Protein 4DMV (pdb70)

Solvent-accessible surface area: 25744 Å² total; per-residue (Å²): 153,13,48,40,70,101,70,0,56,147,89,1,153,30,179,163,112,108,22,115,33,2,110,67,0,4,64,6,0,29,82,21,54,139,60,130,37,137,84,7,62,70,58,0,79,24,0,20,104,0,6,72,14,0,37,85,0,41,96,127,60,150,139,23,53,9,21,189,10,0,38,64,2,62,125,56,0,72,140,24,0,61,116,9,9,92,63,84,79,48,59,2,60,67,22,0,0,1,12,70,13,1,7,57,1,39,97,75,4,28,34,2,2,111,2,1,27,66,8,0,90,86,12,75,16,31,0,0,8,1,31,45,0,3,0,4,56,20,10,55,127,2,6,30,118,30,0,11,61,44,0,8,106,100,2,90,149,73,36,130,81,123,151,41,90,23,48,82,0,0,115,59,5,1,48,57,0,9,61,55,12,38,148,4,19,73,71,34,118,70,31,50,132,85,131,104,117,20,46,6,3,65,5,0,28,44,12,0,58,79,88,25,146,83,79,101,101,98,8,52,63,78,54,56,78,1,52,178,35,0,83,79,43,86,21,38,15,3,72,89,55,74,2,28,126,68,116,77,6,47,78,6,0,26,25,1,1,18,35,18,7,21,32,66,1,0,13,9,3,0,16,4,8,0,0,64,55,58,0,0,0,3,0,35,27,15,0,0,1,3,25,62,91,86,14,12,158,100,11,91,97,37,120,108,23,44,129,71,116,16,70,30,1,39,2,4,0,0,4,92,44,51,142,49,5,99,150,27,36,29,110,18,0,62,159,17,84,113,151,28,39,71,54,0,83,130,27,0,87,76,57,104,106,33,51,64,0,0,23,76,7,95,82,10,76,1,0,63,2,7,0,33,0,1,24,38,172,63,66,11,32,10,8,0,0,1,0,27,95,24,1,22,0,0,41,12,0,7,73,0,1,27,44,5,2,121,46,0,29,115,10,1,65,76,0,46,139,51,96,48,76,17,74,64,0,26,130,66,2,45,64,47,0,90,136,33,52,75,114,109,20,55,99,3,0,79,83,0,13,29,7,5,30,25,46,4,14,10,96,4,100,0,25,67,7,1,0,1,29,21,0,0,22,3,0,0,43,1,0,15,30,0,59,112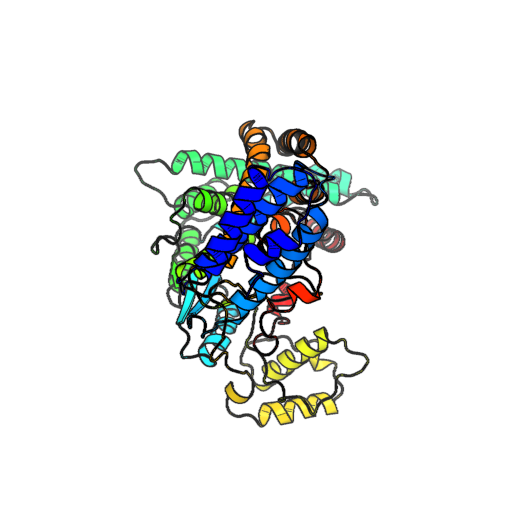,51,21,28,78,96,98,26,142,85,74,52,20,86,107,1,47,4,49,122,95,24,18,15,42,42,0,45,45,13,78,99,82,96,95,71,26,58,91,74,27,0,143,166,54,23,83,91,55,56,145,85,75,163

Organism: Clostridioides difficile (NCBI:txid1496)

Structure (mmCIF, N/CA/C/O backbone):
data_4DMV
#
_entry.id   4DMV
#
_cell.length_a   66.080
_cell.length_b   153.030
_cell.length_c   66.260
_cell.angle_alpha   90.00
_cell.angle_beta   90.00
_cell.angle_gamma   90.00
#
_symmetry.space_group_name_H-M   'P 21 21 2'
#
loop_
_entity.id
_entity.type
_entity.pdbx_description
1 polymer 'Toxin A'
2 water water
#
loop_
_atom_site.group_PDB
_atom_site.id
_atom_site.type_symbol
_atom_site.label_atom_id
_atom_site.label_alt_id
_atom_site.label_comp_id
_atom_site.label_asym_id
_atom_site.label_entity_id
_atom_site.label_seq_id
_atom_site.pdbx_PDB_ins_code
_atom_site.Cartn_x
_atom_site.Cartn_y
_atom_site.Cartn_z
_atom_site.occupancy
_atom_site.B_iso_or_equiv
_atom_site.auth_seq_id
_atom_site.auth_comp_id
_atom_site.auth_asym_id
_atom_site.auth_atom_id
_atom_site.pdbx_PDB_model_num
ATOM 1 N N . SER A 1 17 ? -25.607 64.880 -33.670 1.00 42.55 2 SER A N 1
ATOM 2 C CA . SER A 1 17 ? -24.455 65.658 -33.235 1.00 34.40 2 SER A CA 1
ATOM 3 C C . SER A 1 17 ? -24.727 66.228 -31.844 1.00 31.46 2 SER A C 1
ATOM 4 O O . SER A 1 17 ? -25.810 66.766 -31.607 1.00 33.54 2 SER A O 1
ATOM 7 N N . LEU A 1 18 ? -23.762 66.091 -30.928 1.00 25.78 3 LEU A N 1
ATOM 8 C CA . LEU A 1 18 ? -23.889 66.653 -29.576 1.00 24.78 3 LEU A CA 1
ATOM 9 C C . LEU A 1 18 ? -24.248 68.124 -29.673 1.00 22.78 3 LEU A C 1
ATOM 10 O O . LEU A 1 18 ? -23.895 68.774 -30.651 1.00 21.32 3 LEU A O 1
ATOM 15 N N . ILE A 1 19 ? -24.930 68.650 -28.660 1.00 22.21 4 ILE A N 1
ATOM 16 C CA . ILE A 1 19 ? -25.277 70.073 -28.658 1.00 19.52 4 ILE A CA 1
ATOM 17 C C . ILE A 1 19 ? -24.041 70.945 -28.879 1.00 23.05 4 ILE A C 1
ATOM 18 O O . ILE A 1 19 ? -22.925 70.589 -28.482 1.00 20.56 4 ILE A O 1
ATOM 23 N N . SER A 1 20 ? -24.237 72.081 -29.543 1.00 20.20 5 SER A N 1
ATOM 24 C CA . SER A 1 20 ? -23.131 72.975 -29.838 1.00 24.81 5 SER A CA 1
ATOM 25 C C . SER A 1 20 ? -22.729 73.755 -28.598 1.00 17.45 5 SER A C 1
ATOM 26 O O . SER A 1 20 ? -23.486 73.821 -27.627 1.00 22.96 5 SER A O 1
ATOM 29 N N . LYS A 1 21 ? -21.529 74.321 -28.638 1.00 22.62 6 LYS A N 1
ATOM 30 C CA . LYS A 1 21 ? -21.057 75.232 -27.603 1.00 20.97 6 LYS A CA 1
ATOM 31 C C . LYS A 1 21 ? -22.076 76.345 -27.348 1.00 24.84 6 LYS A C 1
ATOM 32 O O . LYS A 1 21 ? -22.368 76.681 -26.200 1.00 22.54 6 LYS A O 1
ATOM 38 N N . GLU A 1 22 ? -22.625 76.899 -28.425 1.00 25.16 7 GLU A N 1
ATOM 39 C CA . GLU A 1 22 ? -23.558 78.019 -28.313 1.00 25.86 7 GLU A CA 1
ATOM 40 C C . GLU A 1 22 ? -24.863 77.595 -27.648 1.00 25.61 7 GLU A C 1
ATOM 41 O O . GLU A 1 22 ? -25.460 78.356 -26.886 1.00 29.71 7 GLU A O 1
ATOM 47 N N . GLU A 1 23 ? -25.304 76.370 -27.918 1.00 25.12 8 GLU A N 1
ATOM 48 C CA . GLU A 1 23 ? -26.535 75.880 -27.319 1.00 23.06 8 GLU A CA 1
ATOM 49 C C . GLU A 1 23 ? -26.350 75.574 -25.834 1.00 24.79 8 GLU A C 1
ATOM 50 O O . GLU A 1 23 ? -27.249 75.825 -25.029 1.00 23.97 8 GLU A O 1
ATOM 56 N N . LEU A 1 24 ? -25.190 75.028 -25.464 1.00 18.46 9 LEU A N 1
ATOM 57 C CA . LEU A 1 24 ? -24.921 74.773 -24.050 1.00 19.88 9 LEU A CA 1
ATOM 58 C C . LEU A 1 24 ? -24.859 76.097 -23.285 1.00 19.51 9 LEU A C 1
ATOM 59 O O . LEU A 1 24 ? -25.286 76.180 -22.130 1.00 21.34 9 LEU A O 1
ATOM 64 N N . ILE A 1 25 ? -24.344 77.131 -23.940 1.00 21.79 10 ILE A N 1
ATOM 65 C CA . ILE A 1 25 ? -24.278 78.454 -23.317 1.00 20.83 10 ILE A CA 1
ATOM 66 C C . ILE A 1 25 ? -25.681 78.944 -22.941 1.00 22.85 10 ILE A C 1
ATOM 67 O O . ILE A 1 25 ? -25.877 79.524 -21.864 1.00 22.49 10 ILE A O 1
ATOM 72 N N . LYS A 1 26 ? -26.657 78.675 -23.806 1.00 23.67 11 LYS A N 1
ATOM 73 C CA . LYS A 1 26 ? -28.051 79.027 -23.532 1.00 23.17 11 LYS A CA 1
ATOM 74 C C . LYS A 1 26 ? -28.621 78.272 -22.337 1.00 26.73 11 LYS A C 1
ATOM 75 O O . LYS A 1 26 ? -29.268 78.861 -21.471 1.00 27.32 11 LYS A O 1
ATOM 81 N N . LEU A 1 27 ? -28.374 76.964 -22.291 1.00 21.83 12 LEU A N 1
ATOM 82 C CA . LEU A 1 27 ? -29.023 76.099 -21.314 1.00 21.55 12 LEU A CA 1
ATOM 83 C C . LEU A 1 27 ? -28.378 76.118 -19.930 1.00 19.82 12 LEU A C 1
ATOM 84 O O . LEU A 1 27 ? -29.075 76.031 -18.922 1.00 19.73 12 LEU A O 1
ATOM 89 N N . ALA A 1 28 ? -27.051 76.218 -19.891 1.00 18.07 13 ALA A N 1
ATOM 90 C CA . ALA A 1 28 ? -26.298 76.158 -18.636 1.00 15.50 13 ALA A CA 1
ATOM 91 C C . ALA A 1 28 ? -26.188 77.547 -18.026 1.00 19.25 13 ALA A C 1
ATOM 92 O O . ALA A 1 28 ? -25.097 78.096 -17.884 1.00 19.17 13 ALA A O 1
ATOM 94 N N . TYR A 1 29 ? -27.332 78.102 -17.651 1.00 22.93 14 TYR A N 1
ATOM 95 C CA . TYR A 1 29 ? -27.365 79.482 -17.191 1.00 23.72 14 TYR A CA 1
ATOM 96 C C . TYR A 1 29 ? -26.961 79.622 -15.730 1.00 19.31 14 TYR A C 1
ATOM 97 O O . TYR A 1 29 ? -27.139 78.713 -14.917 1.00 20.31 14 TYR A O 1
ATOM 106 N N . SER A 1 30 ? -26.421 80.793 -15.412 1.00 23.20 15 SER A N 1
ATOM 107 C CA . SER A 1 30 ? -26.119 81.167 -14.037 1.00 21.87 15 SER A CA 1
ATOM 108 C C . SER A 1 30 ? -25.987 82.677 -13.992 1.00 22.56 15 SER A C 1
ATOM 109 O O . SER A 1 30 ? -25.564 83.296 -14.962 1.00 22.57 15 SER A O 1
ATOM 112 N N . ILE A 1 31 ? -26.364 83.272 -12.867 1.00 20.14 16 ILE A N 1
ATOM 113 C CA . ILE A 1 31 ? -26.124 84.695 -12.647 1.00 24.51 16 ILE A CA 1
ATOM 114 C C . ILE A 1 31 ? -24.618 84.971 -12.620 1.00 23.85 16 ILE A C 1
ATOM 115 O O . ILE A 1 31 ? -24.175 86.098 -12.843 1.00 22.68 16 ILE A O 1
ATOM 120 N N . ARG A 1 32 ? -23.831 83.927 -12.376 1.00 19.98 17 ARG A N 1
ATOM 121 C CA . ARG A 1 32 ? -22.384 84.059 -12.238 1.00 21.40 17 ARG A CA 1
ATOM 122 C C . ARG A 1 32 ? -21.656 84.138 -13.575 1.00 26.76 17 ARG A C 1
ATOM 123 O O . ARG A 1 32 ? -22.083 83.526 -14.561 1.00 22.37 17 ARG A O 1
ATOM 131 N N . PRO A 1 33 ? -20.551 84.906 -13.612 1.00 22.93 18 PRO A N 1
ATOM 132 C CA . PRO A 1 33 ? -19.649 84.919 -14.768 1.00 23.15 18 PRO A CA 1
ATOM 133 C C . PRO A 1 33 ? -19.131 83.511 -15.025 1.00 20.07 18 PRO A C 1
ATOM 134 O O . PRO A 1 33 ? -19.027 82.731 -14.076 1.00 22.59 18 PRO A O 1
ATOM 138 N N . ARG A 1 34 ? -18.816 83.197 -16.278 1.00 23.17 19 ARG A N 1
ATOM 139 C CA . ARG A 1 34 ? -18.277 81.878 -16.602 1.00 21.00 19 ARG A CA 1
ATOM 140 C C . ARG A 1 34 ? -17.045 81.567 -15.765 1.00 23.34 19 ARG A C 1
ATOM 141 O O . ARG A 1 34 ? -16.074 82.332 -15.740 1.00 25.03 19 ARG A O 1
ATOM 149 N N . GLU A 1 35 ? -17.116 80.451 -15.051 1.00 20.09 20 GLU A N 1
ATOM 150 C CA . GLU A 1 35 ? -15.998 79.944 -14.277 1.00 21.65 20 GLU A CA 1
ATOM 151 C C . GLU A 1 35 ? -14.959 79.369 -15.234 1.00 22.90 20 GLU A C 1
ATOM 152 O O . GLU A 1 35 ? -15.306 78.965 -16.346 1.00 23.24 20 GLU A O 1
ATOM 158 N N . ASN A 1 36 ? -13.697 79.352 -14.810 1.00 25.67 21 ASN A N 1
ATOM 159 C CA . ASN A 1 36 ? -12.621 78.792 -15.628 1.00 25.77 21 ASN A CA 1
ATOM 160 C C . ASN A 1 36 ? -12.957 77.378 -16.064 1.00 23.96 21 ASN A C 1
ATOM 161 O O . ASN A 1 36 ? -12.780 77.019 -17.230 1.00 22.25 21 ASN A O 1
ATOM 166 N N . GLU A 1 37 ? -13.446 76.593 -15.110 1.00 23.22 22 GLU A N 1
ATOM 167 C CA . GLU A 1 37 ? -13.797 75.200 -15.349 1.00 20.43 22 GLU A CA 1
ATOM 168 C C . GLU A 1 37 ? -14.946 75.053 -16.343 1.00 22.09 22 GLU A C 1
ATOM 169 O O . GLU A 1 37 ? -15.031 74.043 -17.051 1.00 18.92 22 GLU A O 1
ATOM 175 N N . TYR A 1 38 ? -15.826 76.050 -16.403 1.00 18.57 23 TYR A N 1
ATOM 176 C CA . TYR A 1 38 ? -16.914 76.056 -17.381 1.00 17.12 23 TYR A CA 1
ATOM 177 C C . TYR A 1 38 ? -16.397 76.423 -18.768 1.00 19.73 23 TYR A C 1
ATOM 178 O O . TYR A 1 38 ? -16.828 75.849 -19.771 1.00 17.86 23 TYR A O 1
ATOM 187 N N . LYS A 1 39 ? -15.469 77.377 -18.827 1.00 20.15 24 LYS A N 1
ATOM 188 C CA . LYS A 1 39 ? -14.843 77.736 -20.094 1.00 20.16 24 LYS A CA 1
ATOM 189 C C . LYS A 1 39 ? -14.157 76.516 -20.705 1.00 20.02 24 LYS A C 1
ATOM 190 O O . LYS A 1 39 ? -14.195 76.315 -21.918 1.00 19.94 24 LYS A O 1
ATOM 196 N N . THR A 1 40 ? -13.539 75.712 -19.847 1.00 18.94 25 THR A N 1
ATOM 197 C CA . THR A 1 40 ? -12.862 74.480 -20.273 1.00 18.61 25 THR A CA 1
ATOM 198 C C . THR A 1 40 ? -13.865 73.470 -20.832 1.00 20.19 25 THR A C 1
ATOM 199 O O . THR A 1 40 ? -13.607 72.833 -21.853 1.00 17.37 25 THR A O 1
ATOM 203 N N . ILE A 1 41 ? -15.010 73.328 -20.169 1.00 17.25 26 ILE A N 1
ATOM 204 C CA . ILE A 1 41 ? -16.083 72.484 -20.699 1.00 15.81 26 ILE A CA 1
ATOM 205 C C . ILE A 1 41 ? -16.488 72.923 -22.099 1.00 18.11 26 ILE A C 1
ATOM 206 O O . ILE A 1 41 ? -16.596 72.100 -23.012 1.00 17.02 26 ILE A O 1
ATOM 211 N N . LEU A 1 42 ? -16.696 74.224 -22.282 1.00 16.79 27 LEU A N 1
ATOM 212 C CA . LEU A 1 42 ? -17.137 74.750 -23.563 1.00 17.01 27 LEU A CA 1
ATOM 213 C C . LEU A 1 42 ? -16.107 74.502 -24.661 1.00 15.91 27 LEU A C 1
ATOM 214 O O . LEU A 1 42 ? -16.471 74.150 -25.780 1.00 18.55 27 LEU A O 1
ATOM 219 N N . THR A 1 43 ? -14.832 74.677 -24.330 1.00 19.54 28 THR A N 1
ATOM 220 C CA . THR A 1 43 ? -13.752 74.413 -25.276 1.00 17.20 28 THR A CA 1
ATOM 221 C C . THR A 1 43 ? -13.721 72.928 -25.648 1.00 19.90 28 THR A C 1
ATOM 222 O O . THR A 1 43 ? -13.653 72.577 -26.832 1.00 20.82 28 THR A O 1
ATOM 226 N N . ASN A 1 44 ? -13.792 72.067 -24.637 1.00 18.49 29 ASN A N 1
ATOM 227 C CA . ASN A 1 44 ? -13.772 70.624 -24.871 1.00 17.23 29 ASN A CA 1
ATOM 228 C C . ASN A 1 44 ? -14.963 70.150 -25.688 1.00 18.05 29 ASN A C 1
ATOM 229 O O . ASN A 1 44 ? -14.832 69.235 -26.513 1.00 17.58 29 ASN A O 1
ATOM 234 N N . LEU A 1 45 ? -16.129 70.752 -25.454 1.00 15.29 30 LEU A N 1
ATOM 235 C CA . LEU A 1 45 ? -17.314 70.445 -26.239 1.00 13.04 30 LEU A CA 1
ATOM 236 C C . LEU A 1 45 ? -17.135 70.891 -27.682 1.00 18.83 30 LEU A C 1
ATOM 237 O O . LEU A 1 45 ? -17.392 70.127 -28.616 1.00 18.88 30 LEU A O 1
ATOM 242 N N . ASP A 1 46 ? -16.708 72.136 -27.860 1.00 18.14 31 ASP A N 1
ATOM 243 C CA . ASP A 1 46 ? -16.470 72.672 -29.193 1.00 20.00 31 ASP A CA 1
ATOM 244 C C . ASP A 1 46 ? -15.463 71.820 -29.970 1.00 20.87 31 ASP A C 1
ATOM 245 O O . ASP A 1 46 ? -15.668 71.520 -31.148 1.00 21.17 31 ASP A O 1
ATOM 250 N N . GLU A 1 47 ? -14.380 71.427 -29.310 1.00 18.50 32 GLU A N 1
ATOM 251 C CA . GLU A 1 47 ? -13.364 70.619 -29.971 1.00 19.07 32 GLU A CA 1
ATOM 252 C C . GLU A 1 47 ? -13.843 69.204 -30.312 1.00 23.15 32 GLU A C 1
ATOM 253 O O . GLU A 1 47 ? -13.452 68.660 -31.346 1.00 23.45 32 GLU A O 1
ATOM 259 N N . TYR A 1 48 ? -14.711 68.617 -29.486 1.00 18.92 33 TYR A N 1
ATOM 260 C CA . TYR A 1 48 ? -15.344 67.351 -29.876 1.00 19.03 33 TYR A CA 1
ATOM 261 C C . TYR A 1 48 ? -16.184 67.548 -31.131 1.00 22.99 33 TYR A C 1
ATOM 262 O O . TYR A 1 48 ? -16.072 66.782 -32.092 1.00 20.49 33 TYR A O 1
ATOM 271 N N . ASN A 1 49 ? -17.023 68.579 -31.129 1.00 21.06 34 ASN A N 1
ATOM 272 C CA . ASN A 1 49 ? -17.923 68.818 -32.250 1.00 21.16 34 ASN A CA 1
ATOM 273 C C . ASN A 1 49 ? -17.188 69.131 -33.562 1.00 20.46 34 ASN A C 1
ATOM 274 O O . ASN A 1 49 ? -17.734 68.928 -34.649 1.00 25.53 34 ASN A O 1
ATOM 279 N N . LYS A 1 50 ? -15.950 69.604 -33.454 1.00 22.82 35 LYS A N 1
ATOM 280 C CA . LYS A 1 50 ? -15.176 70.010 -34.627 1.00 27.31 35 LYS A CA 1
ATOM 281 C C . LYS A 1 50 ? -14.108 68.999 -35.061 1.00 26.16 35 LYS A C 1
ATOM 282 O O . LYS A 1 50 ? -13.311 69.274 -35.964 1.00 27.23 35 LYS A O 1
ATOM 288 N N . LEU A 1 51 ? -14.092 67.834 -34.418 1.00 26.22 36 LEU A N 1
ATOM 289 C CA . LEU A 1 51 ? -13.150 66.774 -34.781 1.00 24.79 36 LEU A CA 1
ATOM 290 C C . LEU A 1 51 ? -13.323 66.342 -36.235 1.00 22.39 36 LEU A C 1
ATOM 291 O O . LEU A 1 51 ? -14.443 66.127 -36.695 1.00 26.69 36 LEU A O 1
ATOM 296 N N . THR A 1 52 ? -12.209 66.206 -36.951 1.00 25.92 37 THR A N 1
ATOM 297 C CA . THR A 1 52 ? -12.245 65.671 -38.308 1.00 26.28 37 THR A CA 1
ATOM 298 C C . THR A 1 52 ? -11.692 64.249 -38.362 1.00 26.38 37 THR A C 1
ATOM 299 O O . THR A 1 52 ? -11.772 63.591 -39.404 1.00 28.72 37 THR A O 1
ATOM 303 N N . THR A 1 53 ? -11.126 63.784 -37.249 1.00 25.48 38 THR A N 1
ATOM 304 C CA . THR A 1 53 ? -10.564 62.429 -37.184 1.00 23.93 38 THR A CA 1
ATOM 305 C C . THR A 1 53 ? -11.610 61.372 -37.506 1.00 22.19 38 THR A C 1
ATOM 306 O O . THR A 1 53 ? -12.795 61.554 -37.229 1.00 25.08 38 THR A O 1
ATOM 310 N N . ASN A 1 54 ? -11.166 60.272 -38.112 1.00 20.90 39 ASN A N 1
ATOM 311 C CA . ASN A 1 54 ? -12.039 59.136 -38.390 1.00 21.48 39 ASN A CA 1
ATOM 312 C C . ASN A 1 54 ? -11.753 58.009 -37.405 1.00 21.40 39 ASN A C 1
ATOM 313 O O . ASN A 1 54 ? -12.332 56.922 -37.483 1.00 26.50 39 ASN A O 1
ATOM 318 N N . ASN A 1 55 ? -10.841 58.282 -36.482 1.00 18.88 40 ASN A N 1
ATOM 319 C CA . ASN A 1 55 ? -10.376 57.279 -35.539 1.00 13.88 40 ASN A CA 1
ATOM 320 C C . ASN A 1 55 ? -11.323 57.204 -34.337 1.00 14.75 40 ASN A C 1
ATOM 321 O O . ASN A 1 55 ? -11.499 58.193 -33.615 1.00 15.37 40 ASN A O 1
ATOM 326 N N . ASN A 1 56 ? -11.916 56.034 -34.124 1.00 14.53 41 ASN A N 1
ATOM 327 C CA . ASN A 1 56 ? -12.914 55.855 -33.070 1.00 14.10 41 ASN A CA 1
ATOM 328 C C . ASN A 1 56 ? -12.352 56.052 -31.679 1.00 14.24 41 ASN A C 1
ATOM 329 O O . ASN A 1 56 ? -13.012 56.639 -30.816 1.00 13.57 41 ASN A O 1
ATOM 334 N N . GLU A 1 57 ? -11.137 55.569 -31.439 1.00 14.11 42 GLU A N 1
ATOM 335 C CA . GLU A 1 57 ? -10.534 55.748 -30.127 1.00 12.61 42 GLU A CA 1
ATOM 336 C C . GLU A 1 57 ? -10.256 57.235 -29.871 1.00 13.76 42 GLU A C 1
ATOM 337 O O . GLU A 1 57 ? -10.450 57.728 -28.767 1.00 14.55 42 GLU A O 1
ATOM 343 N N . ASN A 1 58 ? -9.807 57.945 -30.902 1.00 13.41 43 ASN A N 1
ATOM 344 C CA . ASN A 1 58 ? -9.584 59.384 -30.795 1.00 14.13 43 ASN A CA 1
ATOM 345 C C . ASN A 1 58 ? -10.873 60.098 -30.384 1.00 13.70 43 ASN A C 1
ATOM 346 O O . ASN A 1 58 ? -10.874 60.896 -29.442 1.00 13.11 43 ASN A O 1
ATOM 351 N N . LYS A 1 59 ? -11.969 59.776 -31.065 1.00 13.28 44 LYS A N 1
ATOM 352 C CA . LYS A 1 59 ? -13.278 60.347 -30.728 1.00 13.37 44 LYS A CA 1
ATOM 353 C C . LYS A 1 59 ? -13.670 60.046 -29.286 1.00 13.87 44 LYS A C 1
ATOM 354 O O . LYS A 1 59 ? -14.065 60.941 -28.527 1.00 13.61 44 LYS A O 1
ATOM 360 N N . TYR A 1 60 ? -13.559 58.781 -28.908 1.00 11.85 45 TYR A N 1
ATOM 361 C CA . TYR A 1 60 ? -13.886 58.386 -27.553 1.00 11.07 45 TYR A CA 1
ATOM 362 C C . TYR A 1 60 ? -13.043 59.149 -26.525 1.00 13.62 45 TYR A C 1
ATOM 363 O O . TYR A 1 60 ? -13.560 59.602 -25.507 1.00 12.09 45 TYR A O 1
ATOM 372 N N . LEU A 1 61 ? -11.742 59.286 -26.773 1.00 12.25 46 LEU A N 1
ATOM 373 C CA . LEU A 1 61 ? -10.873 59.970 -25.827 1.00 13.61 46 LEU A CA 1
ATOM 374 C C . LEU A 1 61 ? -11.216 61.455 -25.682 1.00 13.23 46 LEU A C 1
ATOM 375 O O . LEU A 1 61 ? -11.110 62.005 -24.592 1.00 12.75 46 LEU A O 1
ATOM 380 N N . GLN A 1 62 ? -11.649 62.094 -26.767 1.00 13.00 47 GLN A N 1
ATOM 381 C CA . GLN A 1 62 ? -12.090 63.489 -26.680 1.00 14.30 47 GLN A CA 1
ATOM 382 C C . GLN A 1 62 ? -13.375 63.583 -25.861 1.00 16.53 47 GLN A C 1
ATOM 383 O O . GLN A 1 62 ? -13.526 64.502 -25.040 1.00 15.35 47 GLN A O 1
ATOM 389 N N . LEU A 1 63 ? -14.290 62.635 -26.065 1.00 14.05 48 LEU A N 1
ATOM 390 C CA . LEU A 1 63 ? -15.511 62.564 -25.249 1.00 12.91 48 LEU A CA 1
ATOM 391 C C . LEU A 1 63 ? -15.161 62.393 -23.773 1.00 14.11 48 LEU A C 1
ATOM 392 O O . LEU A 1 63 ? -15.788 63.000 -22.897 1.00 14.53 48 LEU A O 1
ATOM 397 N N . LYS A 1 64 ? -14.181 61.537 -23.491 1.00 12.57 49 LYS A N 1
ATOM 398 C CA . LYS A 1 64 ? -13.750 61.284 -22.121 1.00 12.04 49 LYS A CA 1
ATOM 399 C C . LYS A 1 64 ? -13.184 62.562 -21.510 1.00 14.73 49 LYS A C 1
ATOM 400 O O . LYS A 1 64 ? -13.480 62.897 -20.364 1.00 14.64 49 LYS A O 1
ATOM 406 N N . LYS A 1 65 ? -12.358 63.267 -22.277 1.00 13.74 50 LYS A N 1
ATOM 407 C CA . LYS A 1 65 ? -11.806 64.546 -21.826 1.00 15.08 50 LYS A CA 1
ATOM 408 C C . LYS A 1 65 ? -12.930 65.521 -21.472 1.00 16.12 50 LYS A C 1
ATOM 409 O O . LYS A 1 65 ? -12.892 66.176 -20.418 1.00 15.13 50 LYS A O 1
ATOM 415 N N . LEU A 1 66 ? -13.932 65.605 -22.338 1.00 13.78 51 LEU A N 1
ATOM 416 C CA . LEU A 1 66 ? -15.093 66.471 -22.084 1.00 12.17 51 LEU A CA 1
ATOM 417 C C . LEU A 1 66 ? -15.840 66.050 -20.825 1.00 13.50 51 LEU A C 1
ATOM 418 O O . LEU A 1 66 ? -16.136 66.877 -19.942 1.00 13.21 51 LEU A O 1
ATOM 423 N N . ASN A 1 67 ? -16.136 64.760 -20.727 1.00 12.33 52 ASN A N 1
ATOM 424 C CA . ASN A 1 67 ? -16.882 64.254 -19.582 1.00 11.89 52 ASN A CA 1
ATOM 425 C C . ASN A 1 67 ? -16.167 64.525 -18.269 1.00 12.99 52 ASN A C 1
ATOM 426 O O . ASN A 1 67 ? -16.785 64.928 -17.275 1.00 14.24 52 ASN A O 1
ATOM 431 N N . GLU A 1 68 ? -14.858 64.313 -18.264 1.00 13.75 53 GLU A N 1
ATOM 432 C CA . GLU A 1 68 ? -14.058 64.565 -17.073 1.00 13.98 53 GLU A CA 1
ATOM 433 C C . GLU A 1 68 ? -14.122 66.038 -16.675 1.00 14.66 53 GLU A C 1
ATOM 434 O O . GLU A 1 68 ? -14.228 66.363 -15.492 1.00 16.48 53 GLU A O 1
ATOM 440 N N . SER A 1 69 ? -14.061 66.927 -17.661 1.00 14.64 54 SER A N 1
ATOM 441 C CA . SER A 1 69 ? -14.091 68.357 -17.375 1.00 13.43 54 SER A CA 1
ATOM 442 C C . SER A 1 69 ? -15.451 68.778 -16.814 1.00 15.76 54 SER A C 1
ATOM 443 O O . SER A 1 69 ? -15.535 69.700 -15.993 1.00 15.08 54 SE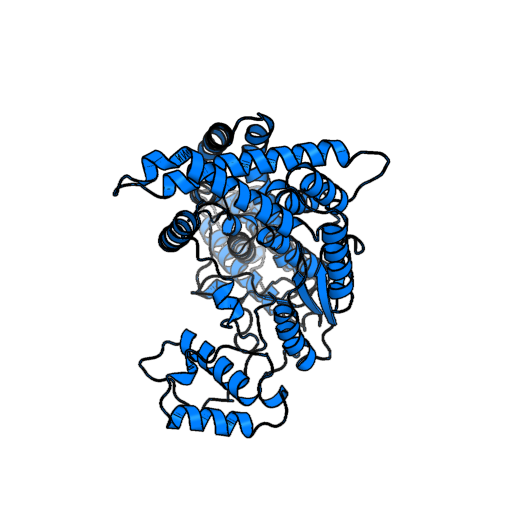R A O 1
ATOM 446 N N . ILE A 1 70 ? -16.516 68.097 -17.225 1.00 14.16 55 ILE A N 1
ATOM 447 C CA . ILE A 1 70 ? -17.838 68.363 -16.653 1.00 11.51 55 ILE A CA 1
ATOM 448 C C . ILE A 1 70 ? -17.861 67.969 -15.178 1.00 15.46 55 ILE A C 1
ATOM 449 O O . ILE A 1 70 ? -18.363 68.726 -14.336 1.00 14.63 55 ILE A O 1
ATOM 454 N N . ASP A 1 71 ? -17.309 66.800 -14.857 1.00 15.25 56 ASP A N 1
ATOM 455 C CA . ASP A 1 71 ? -17.278 66.331 -13.473 1.00 14.14 56 ASP A CA 1
ATOM 456 C C . ASP A 1 71 ? -16.462 67.257 -12.571 1.00 18.77 56 ASP A C 1
ATOM 457 O O . ASP A 1 71 ? -16.836 67.492 -11.419 1.00 19.25 56 ASP A O 1
ATOM 462 N N . VAL A 1 72 ? -15.353 67.773 -13.095 1.00 17.51 57 VAL A N 1
ATOM 463 C CA . VAL A 1 72 ? -14.548 68.740 -12.350 1.00 17.57 57 VAL A CA 1
ATOM 464 C C . VAL A 1 72 ? -15.408 69.929 -11.932 1.00 21.10 57 VAL A C 1
ATOM 465 O O . VAL A 1 72 ? -15.385 70.337 -10.770 1.00 23.76 57 VAL A O 1
ATOM 469 N N . PHE A 1 73 ? -16.187 70.465 -12.867 1.00 18.24 58 PHE A N 1
ATOM 470 C CA . PHE A 1 73 ? -17.028 71.621 -12.573 1.00 18.31 58 PHE A CA 1
ATOM 471 C C . PHE A 1 73 ? -18.095 71.275 -11.549 1.00 20.66 58 PHE A C 1
ATOM 472 O O . PHE A 1 73 ? -18.275 71.993 -10.563 1.00 18.44 58 PHE A O 1
ATOM 480 N N . MET A 1 74 ? -18.825 70.194 -11.800 1.00 17.36 59 MET A N 1
ATOM 481 C CA . MET A 1 74 ? -19.980 69.847 -10.968 1.00 18.12 59 MET A CA 1
ATOM 482 C C . MET A 1 74 ? -19.573 69.494 -9.540 1.00 23.75 59 MET A C 1
ATOM 483 O O . MET A 1 74 ? -20.325 69.744 -8.596 1.00 24.24 59 MET A O 1
ATOM 488 N N . ASN A 1 75 ? -18.388 68.912 -9.386 1.00 22.76 60 ASN A N 1
ATOM 489 C CA . ASN A 1 75 ? -17.876 68.564 -8.065 1.00 26.43 60 ASN A CA 1
ATOM 490 C C . ASN A 1 75 ? -17.325 69.768 -7.308 1.00 30.42 60 ASN A C 1
ATOM 491 O O . ASN A 1 75 ? -17.306 69.773 -6.081 1.00 31.15 60 ASN A O 1
ATOM 496 N N . LYS A 1 76 ? -16.874 70.781 -8.041 1.00 24.56 61 LYS A N 1
ATOM 497 C CA . LYS A 1 76 ? -16.381 72.004 -7.412 1.00 26.43 61 LYS A CA 1
ATOM 498 C C . LYS A 1 76 ? -17.523 72.963 -7.073 1.00 28.79 61 LYS A C 1
ATOM 499 O O . LYS A 1 76 ? -17.558 73.546 -5.983 1.00 31.04 61 LYS A O 1
ATOM 505 N N . TYR A 1 77 ? -18.453 73.127 -8.007 1.00 23.13 62 TYR A N 1
ATOM 506 C CA . TYR A 1 77 ? -19.588 74.026 -7.816 1.00 23.93 62 TYR A CA 1
ATOM 507 C C . TYR A 1 77 ? -20.869 73.213 -7.671 1.00 23.35 62 TYR A C 1
ATOM 508 O O . TYR A 1 77 ? -21.706 73.176 -8.570 1.00 23.91 62 TYR A O 1
ATOM 517 N N . LYS A 1 78 ? -21.014 72.565 -6.519 1.00 24.99 63 LYS A N 1
ATOM 518 C CA . LYS A 1 78 ? -22.078 71.586 -6.308 1.00 24.84 63 LYS A CA 1
ATOM 519 C C . LYS A 1 78 ? -23.503 72.144 -6.385 1.00 27.75 63 LYS A C 1
ATOM 520 O O . LYS A 1 78 ? -24.451 71.395 -6.636 1.00 31.23 63 LYS A O 1
ATOM 526 N N . THR A 1 79 ? -23.659 73.448 -6.170 1.00 26.94 64 THR A N 1
ATOM 527 C CA . THR A 1 79 ? -24.985 74.060 -6.239 1.00 27.29 64 THR A CA 1
ATOM 528 C C . THR A 1 79 ? -25.124 75.042 -7.391 1.00 27.09 64 THR A C 1
ATOM 529 O O . THR A 1 79 ? -26.042 75.859 -7.403 1.00 28.93 64 THR A O 1
ATOM 533 N N . SER A 1 80 ? -24.219 74.966 -8.364 1.00 23.43 65 SER A N 1
ATOM 534 C CA . SER A 1 80 ? -24.318 75.812 -9.546 1.00 21.86 65 SER A CA 1
ATOM 535 C C . SER A 1 80 ? -25.603 75.523 -10.301 1.00 19.98 65 SER A C 1
ATOM 536 O O . SER A 1 80 ? -26.013 74.366 -10.417 1.00 21.43 65 SER A O 1
ATOM 539 N N . SER A 1 81 ? -26.236 76.573 -10.815 1.00 20.71 66 SER A N 1
ATOM 540 C CA . SER A 1 81 ? -27.445 76.430 -11.619 1.00 20.02 66 SER A CA 1
ATOM 541 C C . SER A 1 81 ? -27.141 75.850 -13.007 1.00 20.44 66 SER A C 1
ATOM 542 O O . SER A 1 81 ? -28.054 75.505 -13.760 1.00 19.92 66 SER A O 1
ATOM 545 N N . ARG A 1 82 ? -25.854 75.750 -13.332 1.00 17.48 67 ARG A N 1
ATOM 546 C CA . ARG A 1 82 ? -25.436 75.147 -14.597 1.00 18.44 67 ARG A CA 1
ATOM 547 C C . ARG A 1 82 ? -25.553 73.634 -14.534 1.00 17.56 67 ARG A C 1
ATOM 548 O O . ARG A 1 82 ? -25.541 72.969 -15.570 1.00 16.51 67 ARG A O 1
ATOM 556 N N . ASN A 1 83 ? -25.646 73.085 -13.330 1.00 17.20 68 ASN A N 1
ATOM 557 C CA . ASN A 1 83 ? -25.516 71.631 -13.177 1.00 16.71 68 ASN A CA 1
ATOM 558 C C . ASN A 1 83 ? -26.599 70.798 -13.840 1.00 19.49 68 ASN A C 1
ATOM 559 O O . ASN A 1 83 ? -26.340 69.681 -14.291 1.00 17.33 68 ASN A O 1
ATOM 564 N N . ARG A 1 84 ? -27.812 71.331 -13.918 1.00 16.79 69 ARG A N 1
ATOM 565 C CA . ARG A 1 84 ? -28.872 70.593 -14.583 1.00 18.10 69 ARG A CA 1
ATOM 566 C C . ARG A 1 84 ? -28.541 70.378 -16.062 1.00 18.95 69 ARG A C 1
ATOM 567 O O . ARG A 1 84 ? -28.605 69.254 -16.557 1.00 18.59 69 ARG A O 1
ATOM 575 N N . ALA A 1 85 ? -28.164 71.439 -16.765 1.00 17.78 70 ALA A N 1
ATOM 576 C CA . ALA A 1 85 ? -27.772 71.306 -18.169 1.00 17.64 70 ALA A CA 1
ATOM 577 C C . ALA A 1 85 ? -26.527 70.429 -18.339 1.00 16.52 70 ALA A C 1
ATOM 578 O O . ALA A 1 85 ? -26.420 69.658 -19.299 1.00 15.66 70 ALA A O 1
ATOM 580 N N . LEU A 1 86 ? -25.572 70.560 -17.429 1.00 15.86 71 LEU A N 1
ATOM 581 C CA . LEU A 1 86 ? -24.360 69.756 -17.538 1.00 13.42 71 LEU A CA 1
ATOM 582 C C . LEU A 1 86 ? -24.689 68.289 -17.311 1.00 14.66 71 LEU A C 1
ATOM 583 O O . LEU A 1 86 ? -24.144 67.403 -17.993 1.00 13.91 71 LEU A O 1
ATOM 588 N N . SER A 1 87 ? -25.576 68.012 -16.360 1.00 14.84 72 SER A N 1
ATOM 589 C CA . SER A 1 87 ? -26.032 66.639 -16.144 1.00 14.45 72 SER A CA 1
ATOM 590 C C . SER A 1 87 ? -26.715 66.072 -17.387 1.00 16.69 72 SER A C 1
ATOM 591 O O . SER A 1 87 ? -26.509 64.904 -17.748 1.00 14.89 72 SER A O 1
ATOM 594 N N . ASN A 1 88 ? -27.512 66.888 -18.062 1.00 15.06 73 ASN A N 1
ATOM 595 C CA . ASN A 1 88 ? -28.171 66.434 -19.280 1.00 16.68 73 ASN A CA 1
ATOM 596 C C . ASN A 1 88 ? -27.163 66.153 -20.384 1.00 17.98 73 ASN A C 1
ATOM 597 O O . ASN A 1 88 ? -27.302 65.183 -21.132 1.00 18.61 73 ASN A O 1
ATOM 602 N N . LEU A 1 89 ? -26.128 66.983 -20.461 1.00 15.16 74 LEU A N 1
ATOM 603 C CA . LEU A 1 89 ? -25.064 66.762 -21.430 1.00 14.80 74 LEU A CA 1
ATOM 604 C C . LEU A 1 89 ? -24.355 65.439 -21.139 1.00 14.85 74 LEU A C 1
ATOM 605 O O . LEU A 1 89 ? -24.021 64.690 -22.063 1.00 16.16 74 LEU A O 1
ATOM 610 N N . LYS A 1 90 ? -24.131 65.147 -19.861 1.00 13.27 75 LYS A N 1
ATOM 611 C CA . LYS A 1 90 ? -23.509 63.871 -19.508 1.00 12.59 75 LYS A CA 1
ATOM 612 C C . LYS A 1 90 ? -24.342 62.692 -19.986 1.00 15.26 75 LYS A C 1
ATOM 613 O O . LYS A 1 90 ? -23.787 61.688 -20.441 1.00 14.04 75 LYS A O 1
ATOM 619 N N . LYS A 1 91 ? -25.663 62.807 -19.904 1.00 14.34 76 LYS A N 1
ATOM 620 C CA . LYS A 1 91 ? -26.527 61.731 -20.372 1.00 16.63 76 LYS A CA 1
ATOM 621 C C . LYS A 1 91 ? -26.379 61.559 -21.883 1.00 15.76 76 LYS A C 1
ATOM 622 O O . LYS A 1 91 ? -26.368 60.422 -22.389 1.00 16.69 76 LYS A O 1
ATOM 628 N N . ASP A 1 92 ? -26.218 62.669 -22.600 1.00 14.89 77 ASP A N 1
ATOM 629 C CA . ASP A 1 92 ? -26.024 62.619 -24.050 1.00 15.11 77 ASP A CA 1
ATOM 630 C C . ASP A 1 92 ? -24.661 62.031 -24.425 1.00 16.90 77 ASP A C 1
ATOM 631 O O . ASP A 1 92 ? -24.518 61.360 -25.450 1.00 15.70 77 ASP A O 1
ATOM 636 N N . ILE A 1 93 ? -23.664 62.278 -23.585 1.00 13.71 78 ILE A N 1
ATOM 637 C CA . ILE A 1 93 ? -22.334 61.722 -23.773 1.00 12.00 78 ILE A CA 1
ATOM 638 C C . ILE A 1 93 ? -22.347 60.196 -23.640 1.00 12.69 78 ILE A C 1
ATOM 639 O O . ILE A 1 93 ? -21.670 59.510 -24.415 1.00 14.05 78 ILE A O 1
ATOM 644 N N . LEU A 1 94 ? -23.118 59.665 -22.695 1.00 12.53 79 LEU A N 1
ATOM 645 C CA . LEU A 1 94 ? -23.232 58.211 -22.572 1.00 12.19 79 LEU A CA 1
ATOM 646 C C . LEU A 1 94 ? -23.769 57.657 -23.885 1.00 13.39 79 LEU A C 1
ATOM 647 O O . LEU A 1 94 ? -23.261 56.655 -24.407 1.00 13.93 79 LEU A O 1
ATOM 652 N N . LYS A 1 95 ? -24.780 58.316 -24.444 1.00 13.78 80 LYS A N 1
ATOM 653 C CA . LYS A 1 95 ? -25.345 57.868 -25.719 1.00 13.28 80 LYS A CA 1
ATOM 654 C C . LYS A 1 95 ? -24.361 57.985 -26.872 1.00 14.36 80 LYS A C 1
ATOM 655 O O . LYS A 1 95 ? -24.372 57.163 -27.801 1.00 13.74 80 LYS A O 1
ATOM 661 N N . GLU A 1 96 ? -23.502 58.995 -26.822 1.00 13.97 81 GLU A N 1
ATOM 662 C CA . GLU A 1 96 ? -22.536 59.235 -27.880 1.00 12.54 81 GLU A CA 1
ATOM 663 C C . GLU A 1 96 ? -21.481 58.120 -27.929 1.00 14.79 81 GLU A C 1
ATOM 664 O O . GLU A 1 96 ? -21.018 57.747 -29.009 1.00 13.29 81 GLU A O 1
ATOM 670 N N . VAL A 1 97 ? -21.111 57.597 -26.761 1.00 14.03 82 VAL A N 1
ATOM 671 C CA . VAL A 1 97 ? -20.200 56.454 -26.700 1.00 13.01 82 VAL A CA 1
ATOM 672 C C . VAL A 1 97 ? -20.780 55.292 -27.493 1.00 12.63 82 VAL A C 1
ATOM 673 O O . VAL A 1 97 ? -20.082 54.662 -28.299 1.00 12.15 82 VAL A O 1
ATOM 677 N N . ILE A 1 98 ? -22.061 55.024 -27.283 1.00 11.49 83 ILE A N 1
ATOM 678 C CA . ILE A 1 98 ? -22.727 53.912 -27.965 1.00 13.20 83 ILE A CA 1
ATOM 679 C C . ILE A 1 98 ? -22.812 54.171 -29.476 1.00 15.41 83 ILE A C 1
ATOM 680 O O . ILE A 1 98 ? -22.601 53.255 -30.287 1.00 14.53 83 ILE A O 1
ATOM 685 N N . LEU A 1 99 ? -23.087 55.412 -29.871 1.00 13.50 84 LEU A N 1
ATOM 686 C CA . LEU A 1 99 ? -23.107 55.741 -31.294 1.00 11.98 84 LEU A CA 1
ATOM 687 C C . LEU A 1 99 ? -21.736 55.523 -31.934 1.00 17.22 84 LEU A C 1
ATOM 688 O O . LEU A 1 99 ? -21.643 55.040 -33.065 1.00 16.78 84 LEU A O 1
ATOM 693 N N . ILE A 1 100 ? -20.668 55.883 -31.230 1.00 13.59 85 ILE A N 1
ATOM 694 C CA . ILE A 1 100 ? -19.328 55.663 -31.762 1.00 14.39 85 ILE A CA 1
ATOM 695 C C . ILE A 1 100 ? -19.054 54.160 -31.913 1.00 13.30 85 ILE A C 1
ATOM 696 O O . ILE A 1 100 ? -18.587 53.705 -32.968 1.00 14.90 85 ILE A O 1
ATOM 701 N N . LYS A 1 101 ? -19.364 53.391 -30.872 1.00 11.86 86 LYS A N 1
ATOM 702 C CA . LYS A 1 101 ? -19.174 51.937 -30.907 1.00 12.89 86 LYS A CA 1
ATOM 703 C C . LYS A 1 101 ? -19.953 51.307 -32.051 1.00 17.97 86 LYS A C 1
ATOM 704 O O . LYS A 1 101 ? -19.423 50.478 -32.794 1.00 19.13 86 LYS A O 1
ATOM 710 N N . ASN A 1 102 ? -21.211 51.698 -32.207 1.00 16.55 87 ASN A N 1
ATOM 711 C CA . ASN A 1 102 ? -22.039 51.083 -33.242 1.00 17.61 87 ASN A CA 1
ATOM 712 C C . ASN A 1 102 ? -21.903 51.768 -34.613 1.00 22.19 87 ASN A C 1
ATOM 713 O O . ASN A 1 102 ? -22.555 51.359 -35.577 1.00 27.39 87 ASN A O 1
ATOM 718 N N . SER A 1 103 ? -21.040 52.777 -34.712 1.00 22.78 88 SER A N 1
ATOM 719 C CA . SER A 1 103 ? -20.867 53.506 -35.974 1.00 28.37 88 SER A CA 1
ATOM 720 C C . SER A 1 103 ? -20.102 52.674 -36.986 1.00 32.38 88 SER A C 1
ATOM 721 O O . SER A 1 103 ? -20.239 52.858 -38.194 1.00 34.57 88 SER A O 1
ATOM 724 N N . ASN A 1 104 ? -19.298 51.747 -36.489 1.00 23.87 89 ASN A N 1
ATOM 725 C CA . ASN A 1 104 ? -18.391 51.021 -37.356 1.00 31.08 89 ASN A CA 1
ATOM 726 C C . ASN A 1 104 ? -18.090 49.647 -36.812 1.00 25.17 89 ASN A C 1
ATOM 727 O O . ASN A 1 104 ? -17.714 49.499 -35.649 1.00 28.69 89 ASN A O 1
ATOM 732 N N . THR A 1 105 ? -18.290 48.637 -37.651 1.00 20.02 90 THR A N 1
ATOM 733 C CA . THR A 1 105 ? -17.867 47.289 -37.318 1.00 17.57 90 THR A CA 1
ATOM 734 C C . THR A 1 105 ? -17.231 46.673 -38.548 1.00 18.70 90 THR A C 1
ATOM 735 O O . THR A 1 105 ? -17.433 47.137 -39.667 1.00 20.47 90 THR A O 1
ATOM 739 N N . SER A 1 106 ? -16.436 45.640 -38.334 1.00 17.30 91 SER A N 1
ATOM 740 C CA . SER A 1 106 ? -15.850 44.900 -39.431 1.00 18.08 91 SER A CA 1
ATOM 741 C C . SER A 1 106 ? -15.446 43.572 -38.818 1.00 15.06 91 SER A C 1
ATOM 742 O O . SER A 1 106 ? -15.421 43.450 -37.590 1.00 15.19 91 SER A O 1
ATOM 745 N N . PRO A 1 107 ? -15.156 42.561 -39.650 1.00 15.38 92 PRO A N 1
ATOM 746 C CA . PRO A 1 107 ? -14.824 41.244 -39.100 1.00 13.72 92 PRO A CA 1
ATOM 747 C C . PRO A 1 107 ? -13.573 41.233 -38.218 1.00 13.27 92 PRO A C 1
ATOM 748 O O . PRO A 1 107 ? -12.564 41.853 -38.552 1.00 15.75 92 PRO A O 1
ATOM 752 N N . VAL A 1 108 ? -13.644 40.522 -37.093 1.00 13.28 93 VAL A N 1
ATOM 753 C CA . VAL A 1 108 ? -12.455 40.307 -36.279 1.00 14.28 93 VAL A CA 1
ATOM 754 C C . VAL A 1 108 ? -11.434 39.477 -37.071 1.00 12.61 93 VAL A C 1
ATOM 755 O O . VAL A 1 108 ? -11.807 38.714 -37.975 1.00 15.32 93 VAL A O 1
ATOM 759 N N . GLU A 1 109 ? -10.155 39.663 -36.754 1.00 12.43 94 GLU A N 1
ATOM 760 C CA . GLU A 1 109 ? -9.070 38.885 -37.366 1.00 13.58 94 GLU A CA 1
ATOM 761 C C . GLU A 1 109 ? -9.387 37.408 -37.240 1.00 15.29 94 GLU A C 1
ATOM 762 O O . GLU A 1 109 ? -9.867 36.953 -36.198 1.00 13.02 94 GLU A O 1
ATOM 768 N N . LYS A 1 110 ? -9.146 36.650 -38.303 1.00 13.89 95 LYS A N 1
ATOM 769 C CA . LYS A 1 110 ? -9.509 35.241 -38.282 1.00 13.44 95 LYS A CA 1
ATOM 770 C C . LYS A 1 110 ? -8.439 34.388 -37.607 1.00 15.02 95 LYS A C 1
ATOM 771 O O . LYS A 1 110 ? -7.761 33.556 -38.220 1.00 16.32 95 LYS A O 1
ATOM 777 N N . ASN A 1 111 ? -8.312 34.628 -36.303 1.00 14.00 96 ASN A N 1
ATOM 778 C CA . ASN A 1 111 ? -7.403 33.904 -35.428 1.00 13.99 96 ASN A CA 1
ATOM 779 C C . ASN A 1 111 ? -8.193 33.261 -34.298 1.00 12.18 96 ASN A C 1
ATOM 780 O O . ASN A 1 111 ? -9.069 33.910 -33.708 1.00 12.69 96 ASN A O 1
ATOM 785 N N . LEU A 1 112 ? -7.889 32.002 -33.988 1.00 11.52 97 LEU A N 1
ATOM 786 C CA . LEU A 1 112 ? -8.364 31.382 -32.761 1.00 10.89 97 LEU A CA 1
ATOM 787 C C . LEU A 1 112 ? -7.177 31.197 -31.828 1.00 13.55 97 LEU A C 1
ATOM 788 O O . LEU A 1 112 ? -6.138 30.659 -32.231 1.00 16.82 97 LEU A O 1
ATOM 793 N N . HIS A 1 113 ? -7.329 31.654 -30.585 1.00 8.60 98 HIS A N 1
ATOM 794 C CA . HIS A 1 113 ? -6.276 31.547 -29.578 1.00 9.15 98 HIS A CA 1
ATOM 795 C C . HIS A 1 113 ? -6.714 30.626 -28.459 1.00 9.93 98 HIS A C 1
ATOM 796 O O . HIS A 1 113 ? -7.780 30.829 -27.855 1.00 9.65 98 HIS A O 1
ATOM 803 N N . PHE A 1 114 ? -5.904 29.604 -28.200 1.00 8.78 99 PHE A N 1
ATOM 804 C CA . PHE A 1 114 ? -6.071 28.733 -27.054 1.00 8.00 99 PHE A CA 1
ATOM 805 C C . PHE A 1 114 ? -4.801 28.851 -26.236 1.00 7.83 99 PHE A C 1
ATOM 806 O O . PHE A 1 114 ? -3.759 29.262 -26.760 1.00 9.54 99 PHE A O 1
ATOM 814 N N . VAL A 1 115 ? -4.876 28.484 -24.962 1.00 8.48 100 VAL A N 1
ATOM 815 C CA . VAL A 1 115 ? -3.701 28.521 -24.083 1.00 8.29 100 VAL A CA 1
ATOM 816 C C . VAL A 1 115 ? -3.577 27.220 -23.292 1.00 8.97 100 VAL A C 1
ATOM 817 O O . VAL A 1 115 ? -4.550 26.757 -22.698 1.00 10.72 100 VAL A O 1
ATOM 821 N N . TRP A 1 116 ? -2.390 26.615 -23.285 1.00 9.01 101 TRP A N 1
ATOM 822 C CA . TRP A 1 116 ? -2.139 25.498 -22.385 1.00 9.52 101 TRP A CA 1
ATOM 823 C C . TRP A 1 116 ? -0.718 25.611 -21.858 1.00 8.94 101 TRP A C 1
ATOM 824 O O . TRP A 1 116 ? 0.242 25.309 -22.566 1.00 9.91 101 TRP A O 1
ATOM 835 N N . ILE A 1 117 ? -0.611 26.039 -20.606 1.00 10.60 102 ILE A N 1
ATOM 836 C CA . ILE A 1 117 ? 0.684 26.303 -19.985 1.00 9.64 102 ILE A CA 1
ATOM 837 C C . ILE A 1 117 ? 0.861 25.409 -18.762 1.00 10.58 102 ILE A C 1
ATOM 838 O O . ILE A 1 117 ? -0.099 25.108 -18.045 1.00 11.97 102 ILE A O 1
ATOM 843 N N . GLY A 1 118 ? 2.089 24.966 -18.518 1.00 10.13 103 GLY A N 1
ATOM 844 C CA . GLY A 1 118 ? 2.405 24.369 -17.226 1.00 9.50 103 GLY A CA 1
ATOM 845 C C . GLY A 1 118 ? 2.518 22.859 -17.214 1.00 11.32 103 GLY A C 1
ATOM 846 O O . GLY A 1 118 ? 2.769 22.265 -16.169 1.00 14.75 103 GLY A O 1
ATOM 847 N N . GLY A 1 119 ? 2.353 22.239 -18.375 1.00 10.76 104 GLY A N 1
ATOM 848 C CA . GLY A 1 119 ? 2.411 20.797 -18.486 1.00 12.94 104 GLY A CA 1
ATOM 849 C C . GLY A 1 119 ? 1.996 20.346 -19.870 1.00 11.72 104 GLY A C 1
ATOM 850 O O . GLY A 1 119 ? 1.791 21.160 -20.771 1.00 12.59 104 GLY A O 1
ATOM 851 N N . GLU A 1 120 ? 1.867 19.039 -20.038 1.00 11.42 105 GLU A N 1
ATOM 852 C CA . GLU A 1 120 ? 1.526 18.460 -21.333 1.00 13.02 105 GLU A CA 1
ATOM 853 C C . GLU A 1 120 ? 0.077 18.762 -21.700 1.00 10.30 105 GLU A C 1
ATOM 854 O O . GLU A 1 120 ? -0.841 18.469 -20.921 1.00 12.91 105 GLU A O 1
ATOM 860 N N . VAL A 1 121 ? -0.136 19.332 -22.883 1.00 10.65 106 VAL A N 1
ATOM 861 C CA . VAL A 1 121 ? -1.508 19.534 -23.364 1.00 10.52 106 VAL A CA 1
ATOM 862 C C . VAL A 1 121 ? -2.204 18.179 -23.509 1.00 13.00 106 VAL A C 1
ATOM 863 O O . VAL A 1 121 ? -1.619 17.221 -24.026 1.00 13.85 106 VAL A O 1
ATOM 867 N N . SER A 1 122 ? -3.440 18.085 -23.028 1.00 11.75 107 SER A N 1
ATOM 868 C CA . SER A 1 122 ? -4.136 16.789 -23.006 1.00 12.11 107 SER A CA 1
ATOM 869 C C . SER A 1 122 ? -4.648 16.395 -24.390 1.00 12.05 107 SER A C 1
ATOM 870 O O . SER A 1 122 ? -4.935 17.263 -25.224 1.00 13.39 107 SER A O 1
ATOM 873 N N . ASP A 1 123 ? -4.775 15.090 -24.637 1.00 13.91 108 ASP A N 1
ATOM 874 C CA . ASP A 1 123 ? -5.362 14.614 -25.882 1.00 14.88 108 ASP A CA 1
ATOM 875 C C . ASP A 1 123 ? -6.795 15.128 -26.029 1.00 13.02 108 ASP A C 1
ATOM 876 O O . ASP A 1 123 ? -7.245 15.452 -27.131 1.00 14.97 108 ASP A O 1
ATOM 881 N N . ILE A 1 124 ? -7.510 15.207 -24.917 1.00 14.12 109 ILE A N 1
ATOM 882 C CA . ILE A 1 124 ? -8.893 15.675 -24.962 1.00 14.14 109 ILE A CA 1
ATOM 883 C C . ILE A 1 124 ? -8.972 17.140 -25.410 1.00 13.61 109 ILE A C 1
ATOM 884 O O . ILE A 1 124 ? -9.787 17.497 -26.268 1.00 14.18 109 ILE A O 1
ATOM 889 N N . ALA A 1 125 ? -8.111 17.988 -24.848 1.00 13.24 110 ALA A N 1
ATOM 890 C CA . ALA A 1 125 ? -8.044 19.374 -25.297 1.00 11.82 110 ALA A CA 1
ATOM 891 C C . ALA A 1 125 ? -7.811 19.464 -26.809 1.00 11.94 110 ALA A C 1
ATOM 892 O O . ALA A 1 125 ? -8.458 20.257 -27.496 1.00 12.37 110 ALA A O 1
ATOM 894 N N . LEU A 1 126 ? -6.897 18.647 -27.333 1.00 11.93 111 LEU A N 1
ATOM 895 C CA . LEU A 1 126 ? -6.626 18.648 -28.772 1.00 12.86 111 LEU A CA 1
ATOM 896 C C . LEU A 1 126 ? -7.836 18.208 -29.595 1.00 12.49 111 LEU A C 1
ATOM 897 O O . LEU A 1 126 ? -8.069 18.731 -30.691 1.00 15.11 111 LEU A O 1
ATOM 902 N N . GLU A 1 127 ? -8.616 17.270 -29.055 1.00 13.82 112 GLU A N 1
ATOM 903 C CA . GLU A 1 127 ? -9.847 16.830 -29.715 1.00 15.49 112 GLU A CA 1
ATOM 904 C C . GLU A 1 127 ? -10.857 17.966 -29.818 1.00 14.25 112 GLU A C 1
ATOM 905 O O . GLU A 1 127 ? -11.523 18.118 -30.840 1.00 14.49 112 GLU A O 1
ATOM 911 N N . TYR A 1 128 ? -10.981 18.765 -28.759 1.00 12.92 113 TYR A N 1
ATOM 912 C CA . TYR A 1 128 ? -11.892 19.903 -28.785 1.00 13.83 113 TYR A CA 1
ATOM 913 C C . TYR A 1 128 ? -11.384 20.954 -29.773 1.00 12.81 113 TYR A C 1
ATOM 914 O O . TYR A 1 128 ? -12.156 21.496 -30.572 1.00 13.12 113 TYR A O 1
ATOM 923 N N . ILE A 1 129 ? -10.082 21.234 -29.746 1.00 12.73 114 ILE A N 1
ATOM 924 C CA . ILE A 1 129 ? -9.517 22.203 -30.686 1.00 11.84 114 ILE A CA 1
ATOM 925 C C . ILE A 1 129 ? -9.750 21.755 -32.126 1.00 13.01 114 ILE A C 1
ATOM 926 O O . ILE A 1 129 ? -10.072 22.569 -32.994 1.00 13.09 114 ILE A O 1
ATOM 931 N N . LYS A 1 130 ? -9.634 20.453 -32.364 1.00 13.01 115 LYS A N 1
ATOM 932 C CA . LYS A 1 130 ? -9.848 19.905 -33.704 1.00 15.70 115 LYS A CA 1
ATOM 933 C C . LYS A 1 130 ? -11.238 20.226 -34.263 1.00 13.52 115 LYS A C 1
ATOM 934 O O . LYS A 1 130 ? -11.388 20.470 -35.459 1.00 14.61 115 LYS A O 1
ATOM 940 N N . GLN A 1 131 ? -12.248 20.250 -33.405 1.00 13.30 116 GLN A N 1
ATOM 941 C CA . GLN A 1 131 ? -13.592 20.575 -33.872 1.00 13.20 116 GLN A CA 1
ATOM 942 C C . GLN A 1 131 ? -13.646 21.988 -34.440 1.00 12.94 116 GLN A C 1
ATOM 943 O O . GLN A 1 131 ? -14.259 22.228 -35.489 1.00 15.55 116 GLN A O 1
ATOM 949 N N . TRP A 1 132 ? -12.997 22.927 -33.756 1.00 13.80 117 TRP A N 1
ATOM 950 C CA . TRP A 1 132 ? -12.916 24.295 -34.242 1.00 13.36 117 TRP A CA 1
ATOM 951 C C . TRP A 1 132 ? -12.140 24.386 -35.551 1.00 14.78 117 TRP A C 1
ATOM 952 O O . TRP A 1 132 ? -12.521 25.133 -36.452 1.00 13.84 117 TRP A O 1
ATOM 963 N N . ALA A 1 133 ? -11.022 23.669 -35.632 1.00 14.66 118 ALA A N 1
ATOM 964 C CA . ALA A 1 133 ? -10.197 23.678 -36.842 1.00 16.89 118 ALA A CA 1
ATOM 965 C C . ALA A 1 133 ? -10.952 23.126 -38.047 1.00 17.37 118 ALA A C 1
ATOM 966 O O . ALA A 1 133 ? -10.903 23.703 -39.144 1.00 18.36 118 ALA A O 1
ATOM 968 N N . ASP A 1 134 ? -11.621 21.994 -37.845 1.00 15.84 119 ASP A N 1
ATOM 969 C CA . ASP A 1 134 ? -12.361 21.327 -38.919 1.00 17.75 119 ASP A CA 1
ATOM 970 C C . ASP A 1 134 ? -13.457 22.223 -39.490 1.00 21.53 119 ASP A C 1
ATOM 971 O O . ASP A 1 134 ? -13.686 22.254 -40.702 1.00 21.69 119 ASP A O 1
ATOM 976 N N . ILE A 1 135 ? -14.135 22.945 -38.605 1.00 15.55 120 ILE A N 1
ATOM 977 C CA . ILE A 1 135 ? -15.307 23.734 -38.975 1.00 17.11 120 ILE A CA 1
ATOM 978 C C . ILE A 1 135 ? -14.897 25.101 -39.535 1.00 16.84 120 ILE A C 1
ATOM 979 O O . ILE A 1 135 ? -15.585 25.656 -40.396 1.00 18.62 120 ILE A O 1
ATOM 984 N N . ASN A 1 136 ? -13.752 25.610 -39.077 1.00 16.22 121 ASN A N 1
ATOM 985 C CA . ASN A 1 136 ? -13.278 26.942 -39.449 1.00 15.66 121 ASN A CA 1
ATOM 986 C C . ASN A 1 136 ? -11.900 26.887 -40.081 1.00 18.60 121 ASN A C 1
ATOM 987 O O . ASN A 1 136 ? -10.932 27.390 -39.526 1.00 16.36 121 ASN A O 1
ATOM 992 N N . ALA A 1 137 ? -11.803 26.282 -41.260 1.00 16.89 122 ALA A N 1
ATOM 993 C CA . ALA A 1 137 ? -10.495 26.027 -41.855 1.00 19.22 122 ALA A CA 1
ATOM 994 C C . ALA A 1 137 ? -9.743 27.304 -42.231 1.00 17.90 122 ALA A C 1
ATOM 995 O O . ALA A 1 137 ? -8.512 27.298 -42.357 1.00 20.77 122 ALA A O 1
ATOM 997 N N . GLU A 1 138 ? -10.475 28.400 -42.402 1.00 17.38 123 GLU A N 1
ATOM 998 C CA . GLU A 1 138 ? -9.853 29.658 -42.782 1.00 18.05 123 GLU A CA 1
ATOM 999 C C . GLU A 1 138 ? -9.313 30.428 -41.579 1.00 17.30 123 GLU A C 1
ATOM 1000 O O . GLU A 1 138 ? -8.661 31.461 -41.743 1.00 19.47 123 GLU A O 1
ATOM 1006 N N . TYR A 1 139 ? -9.574 29.927 -40.374 1.00 16.06 124 TYR A N 1
ATOM 1007 C CA . TYR A 1 139 ? -9.031 30.579 -39.178 1.00 16.00 124 TYR A CA 1
ATOM 1008 C C . TYR A 1 139 ? -7.650 30.031 -38.820 1.00 15.53 124 TYR A C 1
ATOM 1009 O O . TYR A 1 139 ? -7.387 28.831 -38.934 1.00 17.55 124 TYR A O 1
ATOM 1018 N N . ASN A 1 140 ? -6.768 30.925 -38.402 1.00 14.73 125 ASN A N 1
ATOM 1019 C CA . ASN A 1 140 ? -5.434 30.540 -37.969 1.00 14.63 125 ASN A CA 1
ATOM 1020 C C . ASN A 1 140 ? -5.482 30.146 -36.495 1.00 16.10 125 ASN A C 1
ATOM 1021 O O . ASN A 1 140 ? -5.931 30.929 -35.659 1.00 19.50 125 ASN A O 1
ATOM 1026 N N . ILE A 1 141 ? -5.031 28.941 -36.167 1.00 14.39 126 ILE A N 1
ATOM 1027 C CA . ILE A 1 141 ? -5.073 28.467 -34.782 1.00 13.77 126 ILE A CA 1
ATOM 1028 C C . ILE A 1 141 ? -3.726 28.628 -34.091 1.00 12.86 126 ILE A C 1
ATOM 1029 O O . ILE A 1 141 ? -2.694 28.170 -34.594 1.00 14.08 126 ILE A O 1
ATOM 1034 N N . LYS A 1 142 ? -3.740 29.287 -32.931 1.00 11.57 127 LYS A N 1
ATOM 1035 C CA . LYS A 1 142 ? -2.545 29.413 -32.100 1.00 10.54 127 LYS A CA 1
ATOM 1036 C C . LYS A 1 142 ? -2.818 28.785 -30.750 1.00 12.02 127 LYS A C 1
ATOM 1037 O O . LYS A 1 142 ? -3.770 29.159 -30.060 1.00 14.73 127 LYS A O 1
ATOM 1043 N N . LEU A 1 143 ? -1.997 27.808 -30.387 1.00 9.79 128 LEU A N 1
ATOM 1044 C CA . LEU A 1 143 ? -2.066 27.200 -29.065 1.00 9.51 128 LEU A CA 1
ATOM 1045 C C . LEU A 1 143 ? -0.859 27.693 -28.278 1.00 9.81 128 LEU A C 1
ATOM 1046 O O . LEU A 1 143 ? 0.263 27.189 -28.433 1.00 10.09 128 LEU A O 1
ATOM 1051 N N . TRP A 1 144 ? -1.096 28.690 -27.430 1.00 9.30 129 TRP A N 1
ATOM 1052 C CA . TRP A 1 144 ? -0.011 29.359 -26.717 1.00 9.20 129 TRP A CA 1
ATOM 1053 C C . TRP A 1 144 ? 0.489 28.519 -25.567 1.00 9.28 129 TRP A C 1
ATOM 1054 O O . TRP A 1 144 ? -0.299 27.931 -24.834 1.00 10.13 129 TRP A O 1
ATOM 1065 N N . TYR A 1 145 ? 1.803 28.483 -25.388 1.00 9.08 130 TYR A N 1
ATOM 1066 C CA . TYR A 1 145 ? 2.389 27.730 -24.283 1.00 10.36 130 TYR A CA 1
ATOM 1067 C C . TYR A 1 145 ? 3.628 28.448 -23.791 1.00 9.51 130 TYR A C 1
ATOM 1068 O O . TYR A 1 145 ? 4.058 29.431 -24.393 1.00 10.64 130 TYR A O 1
ATOM 1077 N N . ASP A 1 146 ? 4.203 27.945 -22.702 1.00 10.08 131 ASP A N 1
ATOM 1078 C CA . ASP A 1 146 ? 5.430 28.511 -22.156 1.00 9.88 131 ASP A CA 1
ATOM 1079 C C . ASP A 1 146 ? 6.522 27.456 -22.276 1.00 9.41 131 ASP A C 1
ATOM 1080 O O . ASP A 1 146 ? 6.481 26.426 -21.589 1.00 10.56 131 ASP A O 1
ATOM 1085 N N . SER A 1 147 ? 7.496 27.709 -23.148 1.00 10.89 132 SER A N 1
ATOM 1086 C CA . SER A 1 147 ? 8.516 26.700 -23.428 1.00 11.07 132 SER A CA 1
ATOM 1087 C C . SER A 1 147 ? 9.416 26.379 -22.247 1.00 12.68 132 SER A C 1
ATOM 1088 O O . SER A 1 147 ? 10.164 25.397 -22.297 1.00 12.62 132 SER A O 1
ATOM 1091 N N . GLU A 1 148 ? 9.361 27.196 -21.196 1.00 11.91 133 GLU A N 1
ATOM 1092 C CA . GLU A 1 148 ? 10.236 26.994 -20.050 1.00 11.55 133 GLU A CA 1
ATOM 1093 C C . GLU A 1 148 ? 9.546 26.376 -18.874 1.00 11.62 133 GLU A C 1
ATOM 1094 O O . GLU A 1 148 ? 10.184 26.161 -17.848 1.00 12.53 133 GLU A O 1
ATOM 1100 N N . ALA A 1 149 ? 8.243 26.110 -18.976 1.00 10.44 134 ALA A N 1
ATOM 1101 C CA . ALA A 1 149 ? 7.475 25.833 -17.767 1.00 11.71 134 ALA A CA 1
ATOM 1102 C C . ALA A 1 149 ? 6.590 24.599 -17.809 1.00 12.12 134 ALA A C 1
ATOM 1103 O O . ALA A 1 149 ? 5.530 24.566 -17.184 1.00 14.95 134 ALA A O 1
ATOM 1105 N N . PHE A 1 150 ? 7.039 23.555 -18.495 1.00 10.19 135 PHE A N 1
ATOM 1106 C CA . PHE A 1 150 ? 6.265 22.329 -18.580 1.00 10.21 135 PHE A CA 1
ATOM 1107 C C . PHE A 1 150 ? 6.167 21.547 -17.280 1.00 10.99 135 PHE A C 1
ATOM 1108 O O . PHE A 1 150 ? 5.365 20.627 -17.174 1.00 11.85 135 PHE A O 1
ATOM 1116 N N . LEU A 1 151 ? 6.999 21.881 -16.297 1.00 10.74 136 LEU A N 1
ATOM 1117 C CA . LEU A 1 151 ? 6.999 21.132 -15.050 1.00 10.34 136 LEU A CA 1
ATOM 1118 C C . LEU A 1 151 ? 6.295 21.836 -13.889 1.00 10.11 136 LEU A C 1
ATOM 1119 O O . LEU A 1 151 ? 6.311 21.349 -12.761 1.00 9.90 136 LEU A O 1
ATOM 1124 N N . VAL A 1 152 ? 5.650 22.970 -14.163 1.00 9.66 137 VAL A N 1
ATOM 1125 C CA . VAL A 1 152 ? 4.991 23.721 -13.091 1.00 10.00 137 VAL A CA 1
ATOM 1126 C C . VAL A 1 152 ? 3.866 22.926 -12.408 1.00 11.33 137 VAL A C 1
ATOM 1127 O O . VAL A 1 152 ? 3.789 22.871 -11.182 1.00 10.98 137 VAL A O 1
ATOM 1131 N N . ASN A 1 153 ? 3.005 22.281 -13.191 1.00 12.42 138 ASN A N 1
ATOM 1132 C CA . ASN A 1 153 ? 1.924 21.503 -12.594 1.00 11.81 138 ASN A CA 1
ATOM 1133 C C . ASN A 1 153 ? 2.465 20.317 -11.790 1.00 12.07 138 ASN A C 1
ATOM 1134 O O . ASN A 1 153 ? 1.941 19.992 -10.718 1.00 13.12 138 ASN A O 1
ATOM 1139 N N . THR A 1 154 ? 3.514 19.682 -12.311 1.00 11.44 139 THR A N 1
ATOM 1140 C CA . THR A 1 154 ? 4.177 18.582 -11.613 1.00 11.35 139 THR A CA 1
ATOM 1141 C C . THR A 1 154 ? 4.669 19.031 -10.234 1.00 10.17 139 THR A C 1
ATOM 1142 O O . THR A 1 154 ? 4.471 18.333 -9.239 1.00 13.17 139 THR A O 1
ATOM 1146 N N . LEU A 1 155 ? 5.278 20.214 -10.176 1.00 10.00 140 LEU A N 1
ATOM 1147 C CA . LEU A 1 155 ? 5.762 20.754 -8.912 1.00 11.76 140 LEU A CA 1
ATOM 1148 C C . LEU A 1 155 ? 4.619 21.028 -7.938 1.00 10.22 140 LEU A C 1
ATOM 1149 O O . LEU A 1 155 ? 4.705 20.712 -6.751 1.00 11.26 140 LEU A O 1
ATOM 1154 N N . LYS A 1 156 ? 3.546 21.631 -8.430 1.00 9.78 141 LYS A N 1
ATOM 1155 C CA . LYS A 1 156 ? 2.432 21.982 -7.559 1.00 10.46 141 LYS A CA 1
ATOM 1156 C C . LYS A 1 156 ? 1.810 20.728 -6.958 1.00 10.79 141 LYS A C 1
ATOM 1157 O O . LYS A 1 156 ? 1.514 20.679 -5.761 1.00 12.04 141 LYS A O 1
ATOM 1163 N N . LYS A 1 157 ? 1.633 19.711 -7.790 1.00 11.92 142 LYS A N 1
ATOM 1164 C CA . LYS A 1 157 ? 1.086 18.448 -7.311 1.00 11.61 142 LYS A CA 1
ATOM 1165 C C . LYS A 1 157 ? 1.996 17.798 -6.271 1.00 12.67 142 LYS A C 1
ATOM 1166 O O . LYS A 1 157 ? 1.510 17.290 -5.258 1.00 14.13 142 LYS A O 1
ATOM 1172 N N . ALA A 1 158 ? 3.307 17.855 -6.498 1.00 11.60 143 ALA A N 1
ATOM 1173 C CA . ALA A 1 158 ? 4.253 17.302 -5.531 1.00 14.03 143 ALA A CA 1
ATOM 1174 C C . ALA A 1 158 ? 4.156 18.023 -4.192 1.00 13.11 143 ALA A C 1
ATOM 1175 O O . ALA A 1 158 ? 4.124 17.392 -3.126 1.00 13.47 143 ALA A O 1
ATOM 1177 N N . ILE A 1 159 ? 4.114 19.353 -4.236 1.00 11.53 144 ILE A N 1
ATOM 1178 C CA . ILE A 1 159 ? 4.005 20.130 -3.010 1.00 11.39 144 ILE A CA 1
ATOM 1179 C C . ILE A 1 159 ? 2.703 19.828 -2.260 1.00 10.88 144 ILE A C 1
ATOM 1180 O O . ILE A 1 159 ? 2.702 19.628 -1.036 1.00 11.44 144 ILE A O 1
ATOM 1185 N N . VAL A 1 160 ? 1.589 19.767 -2.983 1.00 11.78 145 VAL A N 1
ATOM 1186 C CA . VAL A 1 160 ? 0.303 19.511 -2.333 1.00 11.53 145 VAL A CA 1
ATOM 1187 C C . VAL A 1 160 ? 0.232 18.098 -1.739 1.00 11.93 145 VAL A C 1
ATOM 1188 O O . VAL A 1 160 ? -0.263 17.928 -0.621 1.00 14.45 145 VAL A O 1
ATOM 1192 N N . GLU A 1 161 ? 0.740 17.108 -2.477 1.00 12.62 146 GLU A N 1
ATOM 1193 C CA . GLU A 1 161 ? 0.763 15.717 -2.014 1.00 14.49 146 GLU A CA 1
ATOM 1194 C C . GLU A 1 161 ? 1.563 15.605 -0.721 1.00 18.31 146 GLU A C 1
ATOM 1195 O O . GLU A 1 161 ? 1.108 15.021 0.262 1.00 15.82 146 GLU A O 1
ATOM 1201 N N . SER A 1 162 ? 2.756 16.183 -0.711 1.00 15.26 147 SER A N 1
ATOM 1202 C CA . SER A 1 162 ? 3.595 16.098 0.479 1.00 15.18 147 SER A CA 1
ATOM 1203 C C . SER A 1 162 ? 2.956 16.802 1.661 1.00 15.48 147 SER A C 1
ATOM 1204 O O . SER A 1 162 ? 3.017 16.320 2.793 1.00 15.27 147 SER A O 1
ATOM 1207 N N . SER A 1 163 ? 2.352 17.957 1.407 1.00 13.57 148 SER A N 1
ATOM 1208 C CA . SER A 1 163 ? 1.755 18.743 2.476 1.00 13.09 148 SER A CA 1
ATOM 1209 C C . SER A 1 163 ? 0.508 18.089 3.046 1.00 12.73 148 SER A C 1
ATOM 1210 O O . SER A 1 163 ? 0.197 18.243 4.224 1.00 13.20 148 SER A O 1
ATOM 1213 N N . THR A 1 164 ? -0.222 17.376 2.198 1.00 13.81 149 THR A N 1
ATOM 1214 C CA . THR A 1 164 ? -1.395 16.645 2.655 1.00 14.88 149 THR A CA 1
ATOM 1215 C C . THR A 1 164 ? -0.986 15.628 3.716 1.00 16.63 149 THR A C 1
ATOM 1216 O O . THR A 1 164 ? -1.577 15.571 4.794 1.00 16.65 149 THR A O 1
ATOM 1220 N N . THR A 1 165 ? 0.048 14.856 3.413 1.00 16.63 150 THR A N 1
ATOM 1221 C CA . THR A 1 165 ? 0.543 13.850 4.347 1.00 18.94 150 THR A CA 1
ATOM 1222 C C . THR A 1 165 ? 1.021 14.491 5.642 1.00 18.87 150 THR A C 1
ATOM 1223 O O . THR A 1 165 ? 0.676 14.033 6.738 1.00 18.92 150 THR A O 1
ATOM 1227 N N . GLU A 1 166 ? 1.796 15.566 5.522 1.00 15.45 151 GLU A N 1
ATOM 1228 C CA . GLU A 1 166 ? 2.286 16.278 6.695 1.00 17.10 151 GLU A CA 1
ATOM 1229 C C . GLU A 1 166 ? 1.158 16.758 7.598 1.00 17.48 151 GLU A C 1
ATOM 1230 O O . GLU A 1 166 ? 1.250 16.685 8.818 1.00 17.77 151 GLU A O 1
ATOM 1236 N N . ALA A 1 167 ? 0.084 17.245 6.996 1.00 15.90 152 ALA A N 1
ATOM 1237 C CA . ALA A 1 167 ? -1.020 17.777 7.769 1.00 15.67 152 ALA A CA 1
ATOM 1238 C C . ALA A 1 167 ? -1.773 16.650 8.473 1.00 16.71 152 ALA A C 1
ATOM 1239 O O . ALA A 1 167 ? -2.174 16.799 9.631 1.00 19.94 152 ALA A O 1
ATOM 1241 N N . LEU A 1 168 ? -1.954 15.535 7.774 1.00 17.78 153 LEU A N 1
ATOM 1242 C CA . LEU A 1 168 ? -2.629 14.380 8.364 1.00 20.24 153 LEU A CA 1
ATOM 1243 C C . LEU A 1 168 ? -1.790 13.835 9.519 1.00 21.31 153 LEU A C 1
ATOM 1244 O O . LEU A 1 168 ? -2.339 13.473 10.562 1.00 21.40 153 LEU A O 1
ATOM 1249 N N . GLN A 1 169 ? -0.469 13.805 9.348 1.00 19.71 154 GLN A N 1
ATOM 1250 C CA . GLN A 1 169 ? 0.428 13.328 10.408 1.00 20.08 154 GLN A CA 1
ATOM 1251 C C . GLN A 1 169 ? 0.336 14.207 11.651 1.00 22.97 154 GLN A C 1
ATOM 1252 O O . GLN A 1 169 ? 0.233 13.710 12.775 1.00 24.02 154 GLN A O 1
ATOM 1258 N N . LEU A 1 170 ? 0.374 15.520 11.446 1.00 20.05 155 LEU A N 1
ATOM 1259 C CA . LEU A 1 170 ? 0.310 16.477 12.544 1.00 21.00 155 LEU A CA 1
ATOM 1260 C C . LEU A 1 170 ? -1.028 16.380 13.279 1.00 24.80 155 LEU A C 1
ATOM 1261 O O . LEU A 1 170 ? -1.097 16.536 14.504 1.00 26.83 155 LEU A O 1
ATOM 1266 N N . LEU A 1 171 ? -2.085 16.101 12.526 1.00 20.75 156 LEU A N 1
ATOM 1267 C CA . LEU A 1 171 ? -3.451 16.212 13.029 1.00 22.34 156 LEU A CA 1
ATOM 1268 C C . LEU A 1 171 ? -4.082 14.877 13.408 1.00 26.69 156 LEU A C 1
ATOM 1269 O O . LEU A 1 171 ? -5.252 14.834 13.780 1.00 27.26 156 LEU A O 1
ATOM 1274 N N . GLU A 1 172 ? -3.314 13.795 13.309 1.00 27.25 157 GLU A N 1
ATOM 1275 C CA . GLU A 1 172 ? -3.865 12.446 13.476 1.00 29.41 157 GLU A CA 1
ATOM 1276 C C . GLU A 1 172 ? -4.726 12.270 14.732 1.00 28.11 157 GLU A C 1
ATOM 1277 O O . GLU A 1 172 ? -5.807 11.690 14.671 1.00 28.43 157 GLU A O 1
ATOM 1283 N N . GLU A 1 173 ? -4.258 12.796 15.857 1.00 30.67 158 GLU A N 1
ATOM 1284 C CA . GLU A 1 173 ? -4.998 12.666 17.108 1.00 34.56 158 GLU A CA 1
ATOM 1285 C C . GLU A 1 173 ? -6.311 13.447 17.071 1.00 34.55 158 GLU A C 1
ATOM 1286 O O . GLU A 1 173 ? -7.331 12.990 17.592 1.00 37.72 158 GLU A O 1
ATOM 1292 N N . GLU A 1 174 ? -6.288 14.621 16.447 1.00 31.73 159 GLU A N 1
ATOM 1293 C CA . GLU A 1 174 ? -7.455 15.497 16.433 1.00 31.07 159 GLU A CA 1
ATOM 1294 C C . GLU A 1 174 ? -8.547 15.009 15.481 1.00 28.67 159 GLU A C 1
ATOM 1295 O O . GLU A 1 174 ? -9.726 15.304 15.667 1.00 30.50 159 GLU A O 1
ATOM 1301 N N . ILE A 1 175 ? -8.146 14.251 14.464 1.00 27.84 160 ILE A N 1
ATOM 1302 C CA . ILE A 1 175 ? -9.064 13.768 13.435 1.00 23.81 160 ILE A CA 1
ATOM 1303 C C . ILE A 1 175 ? -10.010 12.672 13.964 1.00 23.00 160 ILE A C 1
ATOM 1304 O O . ILE A 1 175 ? -11.082 12.425 13.407 1.00 24.98 160 ILE A O 1
ATOM 1309 N N . GLN A 1 176 ? -9.623 12.042 15.066 1.00 27.16 161 GLN A N 1
ATOM 1310 C CA . GLN A 1 176 ? -10.462 11.004 15.658 1.00 29.96 161 GLN A CA 1
ATOM 1311 C C . GLN A 1 176 ? -11.697 11.570 16.349 1.00 31.50 161 GLN A C 1
ATOM 1312 O O . GLN A 1 176 ? -12.659 10.846 16.613 1.00 29.80 161 GLN A O 1
ATOM 1318 N N . ASN A 1 177 ? -11.674 12.864 16.640 1.00 32.01 162 ASN A N 1
ATOM 1319 C CA . ASN A 1 177 ? -12.862 13.521 17.167 1.00 31.54 162 ASN A CA 1
ATOM 1320 C C . ASN A 1 177 ? -13.948 13.557 16.102 1.00 32.99 162 ASN A C 1
ATOM 1321 O O . ASN A 1 177 ? -13.711 13.999 14.979 1.00 35.23 162 ASN A O 1
ATOM 1326 N N . PRO A 1 178 ? -15.151 13.080 16.445 1.00 35.12 163 PRO A N 1
ATOM 1327 C CA . PRO A 1 178 ? -16.252 13.112 15.477 1.00 36.72 163 PRO A CA 1
ATOM 1328 C C . PRO A 1 178 ? -16.655 14.548 15.133 1.00 39.06 163 PRO A C 1
ATOM 1329 O O . PRO A 1 178 ? -17.295 14.775 14.105 1.00 41.04 163 PRO A O 1
ATOM 1333 N N . GLN A 1 179 ? -16.269 15.500 15.978 1.00 36.98 164 GLN A N 1
ATOM 1334 C CA . GLN A 1 179 ? -16.539 16.909 15.711 1.00 41.97 164 GLN A CA 1
ATOM 1335 C C . GLN A 1 179 ? -15.326 17.628 15.123 1.00 39.14 164 GLN A C 1
ATOM 1336 O O . GLN A 1 179 ? -15.191 18.842 15.277 1.00 38.65 164 GLN A O 1
ATOM 1342 N N . PHE A 1 180 ? -14.439 16.887 14.463 1.00 35.17 165 PHE A N 1
ATOM 1343 C CA . PHE A 1 180 ? -13.295 17.519 13.814 1.00 34.17 165 PHE A CA 1
ATOM 1344 C C . PHE A 1 180 ? -13.760 18.370 12.637 1.00 28.18 165 PHE A C 1
ATOM 1345 O O . PHE A 1 180 ?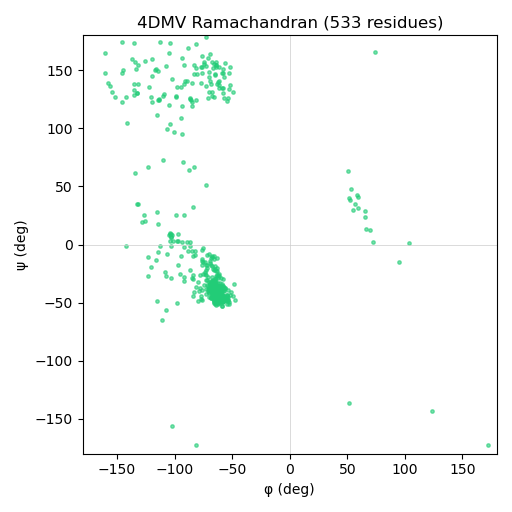 -14.550 17.916 11.809 1.00 30.28 165 PHE A O 1
ATOM 1353 N N . ASP A 1 181 ? -13.278 19.611 12.574 1.00 34.36 166 ASP A N 1
ATOM 1354 C CA . ASP A 1 181 ? -13.567 20.500 11.450 1.00 34.51 166 ASP A CA 1
ATOM 1355 C C . ASP A 1 181 ? -12.447 20.369 10.426 1.00 25.69 166 ASP A C 1
ATOM 1356 O O . ASP A 1 181 ? -11.286 20.660 10.736 1.00 27.36 166 ASP A O 1
ATOM 1361 N N . ASN A 1 182 ? -12.792 19.940 9.215 1.00 25.98 167 ASN A N 1
ATOM 1362 C CA . ASN A 1 182 ? -11.778 19.726 8.188 1.00 28.06 167 ASN A CA 1
ATOM 1363 C C . ASN A 1 182 ? -11.060 21.019 7.806 1.00 28.68 167 ASN A C 1
ATOM 1364 O O . ASN A 1 182 ? -10.041 20.988 7.128 1.00 25.54 167 ASN A O 1
ATOM 1369 N N . MET A 1 183 ? -11.594 22.153 8.246 1.00 28.76 168 MET A N 1
ATOM 1370 C CA . MET A 1 183 ? -10.922 23.419 7.989 1.00 24.66 168 MET A CA 1
ATOM 1371 C C . MET A 1 183 ? -9.588 23.490 8.708 1.00 25.92 168 MET A C 1
ATOM 1372 O O . MET A 1 183 ? -8.661 24.144 8.229 1.00 24.50 168 MET A O 1
ATOM 1377 N N . LYS A 1 184 ? -9.473 22.819 9.853 1.00 24.01 169 LYS A N 1
ATOM 1378 C CA . LYS A 1 184 ? -8.186 22.787 10.529 1.00 25.23 169 LYS A CA 1
ATOM 1379 C C . LYS A 1 184 ? -7.177 22.030 9.670 1.00 20.20 169 LYS A C 1
ATOM 1380 O O . LYS A 1 184 ? -6.000 22.382 9.646 1.00 22.22 169 LYS A O 1
ATOM 1386 N N . PHE A 1 185 ? -7.642 21.006 8.955 1.00 20.64 170 PHE A N 1
ATOM 1387 C CA . PHE A 1 185 ? -6.776 20.296 8.020 1.00 19.27 170 PHE A CA 1
ATOM 1388 C C . PHE A 1 185 ? -6.343 21.213 6.880 1.00 17.47 170 PHE A C 1
ATOM 1389 O O . PHE A 1 185 ? -5.159 21.271 6.539 1.00 15.71 170 PHE A O 1
ATOM 1397 N N . TYR A 1 186 ? -7.295 21.909 6.273 1.00 19.07 171 TYR A N 1
ATOM 1398 C CA . TYR A 1 186 ? -6.947 22.759 5.136 1.00 17.24 171 TYR A CA 1
ATOM 1399 C C . TYR A 1 186 ? -6.027 23.902 5.551 1.00 18.14 171 TYR A C 1
ATOM 1400 O O . TYR A 1 186 ? -5.092 24.242 4.812 1.00 15.40 171 TYR A O 1
ATOM 1409 N N . LYS A 1 187 ? -6.254 24.462 6.739 1.00 19.41 172 LYS A N 1
ATOM 1410 C CA . LYS A 1 187 ? -5.396 25.524 7.271 1.00 18.55 172 LYS A CA 1
ATOM 1411 C C . LYS A 1 187 ? -3.977 25.033 7.565 1.00 16.19 172 LYS A C 1
ATOM 1412 O O . LYS A 1 187 ? -2.988 25.649 7.149 1.00 16.94 172 LYS A O 1
ATOM 1418 N N . LYS A 1 188 ? -3.870 23.917 8.287 1.00 17.23 173 LYS A N 1
ATOM 1419 C CA . LYS A 1 188 ? -2.554 23.368 8.595 1.00 17.32 173 LYS A CA 1
ATOM 1420 C C . LYS A 1 188 ? -1.813 22.937 7.332 1.00 15.02 173 LYS A C 1
ATOM 1421 O O . LYS A 1 188 ? -0.604 23.151 7.209 1.00 15.39 173 LYS A O 1
ATOM 1427 N N . ARG A 1 189 ? -2.529 22.332 6.391 1.00 14.75 174 ARG A N 1
ATOM 1428 C CA . ARG A 1 189 ? -1.906 21.923 5.143 1.00 12.20 174 ARG A CA 1
ATOM 1429 C C . ARG A 1 189 ? -1.384 23.141 4.385 1.00 11.48 174 ARG A C 1
ATOM 1430 O O . ARG A 1 189 ? -0.315 23.075 3.772 1.00 11.43 174 ARG A O 1
ATOM 1438 N N . MET A 1 190 ? -2.126 24.242 4.431 1.00 12.69 175 MET A N 1
ATOM 1439 C CA . MET A 1 190 ? -1.690 25.457 3.729 1.00 11.98 175 MET A CA 1
ATOM 1440 C C . MET A 1 190 ? -0.390 25.994 4.316 1.00 12.93 175 MET A C 1
ATOM 1441 O O . MET A 1 190 ? 0.444 26.566 3.598 1.00 12.45 175 MET A O 1
ATOM 1446 N N . GLU A 1 191 ? -0.196 25.803 5.618 1.00 12.69 176 GLU A N 1
ATOM 1447 C CA . GLU A 1 191 ? 1.059 26.207 6.244 1.00 12.90 176 GLU A CA 1
ATOM 1448 C C . GLU A 1 191 ? 2.236 25.438 5.648 1.00 13.37 176 GLU A C 1
ATOM 1449 O O . GLU A 1 191 ? 3.290 26.016 5.379 1.00 13.69 176 GLU A O 1
ATOM 1455 N N . PHE A 1 192 ? 2.056 24.138 5.430 1.00 13.12 177 PHE A N 1
ATOM 1456 C CA . PHE A 1 192 ? 3.098 23.313 4.822 1.00 13.65 177 PHE A CA 1
ATOM 1457 C C . PHE A 1 192 ? 3.288 23.660 3.346 1.00 12.92 177 PHE A C 1
ATOM 1458 O O . PHE A 1 192 ? 4.416 23.706 2.848 1.00 14.54 177 PHE A O 1
ATOM 1466 N N . ILE A 1 193 ? 2.185 23.915 2.643 1.00 11.92 178 ILE A N 1
ATOM 1467 C CA . ILE A 1 193 ? 2.256 24.288 1.236 1.00 11.01 178 ILE A CA 1
ATOM 1468 C C . ILE A 1 193 ? 3.043 25.584 1.099 1.00 11.11 178 ILE A C 1
ATOM 1469 O O . ILE A 1 193 ? 3.950 25.679 0.264 1.00 12.12 178 ILE A O 1
ATOM 1474 N N . TYR A 1 194 ? 2.713 26.570 1.928 1.00 10.72 179 TYR A N 1
ATOM 1475 C CA . TYR A 1 194 ? 3.374 27.866 1.851 1.00 11.75 179 TYR A CA 1
ATOM 1476 C C . TYR A 1 194 ? 4.883 27.734 2.065 1.00 12.40 179 TYR A C 1
ATOM 1477 O O . TYR A 1 194 ? 5.679 28.311 1.302 1.00 12.48 179 TYR A O 1
ATOM 1486 N N . ASP A 1 195 ? 5.278 26.983 3.091 1.00 12.42 180 ASP A N 1
ATOM 1487 C CA . ASP A 1 195 ? 6.707 26.775 3.339 1.00 12.81 180 ASP A CA 1
ATOM 1488 C C . ASP A 1 195 ? 7.408 26.062 2.175 1.00 11.30 180 ASP A C 1
ATOM 1489 O O . ASP A 1 195 ? 8.540 26.412 1.810 1.00 12.65 180 ASP A O 1
ATOM 1494 N N . ARG A 1 196 ? 6.741 25.079 1.576 1.00 11.64 181 ARG A N 1
ATOM 1495 C CA . ARG A 1 196 ? 7.317 24.365 0.438 1.00 10.05 181 ARG A CA 1
ATOM 1496 C C . ARG A 1 196 ? 7.420 25.245 -0.806 1.00 10.42 181 ARG A C 1
ATOM 1497 O O . ARG A 1 196 ? 8.402 25.161 -1.550 1.00 12.04 181 ARG A O 1
ATOM 1505 N N . GLN A 1 197 ? 6.410 26.083 -1.035 1.00 11.30 182 GLN A N 1
ATOM 1506 C CA . GLN A 1 197 ? 6.488 27.033 -2.133 1.00 12.38 182 GLN A CA 1
ATOM 1507 C C . GLN A 1 197 ? 7.619 28.027 -1.891 1.00 11.08 182 GLN A C 1
ATOM 1508 O O . GLN A 1 197 ? 8.355 28.364 -2.814 1.00 13.02 182 GLN A O 1
ATOM 1514 N N . LYS A 1 198 ? 7.771 28.476 -0.648 1.00 11.72 183 LYS A N 1
ATOM 1515 C CA . LYS A 1 198 ? 8.831 29.434 -0.339 1.00 12.04 183 LYS A CA 1
ATOM 1516 C C . LYS A 1 198 ? 10.212 28.832 -0.573 1.00 12.12 183 LYS A C 1
ATOM 1517 O O . LYS A 1 198 ? 11.092 29.494 -1.122 1.00 13.13 183 LYS A O 1
ATOM 1523 N N . ARG A 1 199 ? 10.412 27.579 -0.166 1.00 12.22 184 ARG A N 1
ATOM 1524 C CA . ARG A 1 199 ? 11.702 26.931 -0.411 1.00 12.80 184 ARG A CA 1
ATOM 1525 C C . ARG A 1 199 ? 12.012 26.816 -1.896 1.00 11.29 184 ARG A C 1
ATOM 1526 O O . ARG A 1 199 ? 13.157 27.025 -2.315 1.00 13.09 184 ARG A O 1
ATOM 1534 N N . PHE A 1 200 ? 10.998 26.509 -2.703 1.00 10.57 185 PHE A N 1
ATOM 1535 C CA . PHE A 1 200 ? 11.197 26.484 -4.133 1.00 9.96 185 PHE A CA 1
ATOM 1536 C C . PHE A 1 200 ? 11.539 27.876 -4.666 1.00 10.19 185 PHE A C 1
ATOM 1537 O O . PHE A 1 200 ? 12.497 28.040 -5.416 1.00 10.57 185 PHE A O 1
ATOM 1545 N N . ILE A 1 201 ? 10.742 28.873 -4.299 1.00 10.80 186 ILE A N 1
ATOM 1546 C CA . ILE A 1 201 ? 10.931 30.225 -4.795 1.00 10.11 186 ILE A CA 1
ATOM 1547 C C . ILE A 1 201 ? 12.314 30.747 -4.451 1.00 10.91 186 ILE A C 1
ATOM 1548 O O . ILE A 1 201 ? 12.995 31.345 -5.287 1.00 11.71 186 ILE A O 1
ATOM 1553 N N . ASN A 1 202 ? 12.736 30.516 -3.219 1.00 11.61 187 ASN A N 1
ATOM 1554 C CA . ASN A 1 202 ? 14.038 31.020 -2.822 1.00 13.53 187 ASN A CA 1
ATOM 1555 C C . ASN A 1 202 ? 15.157 30.307 -3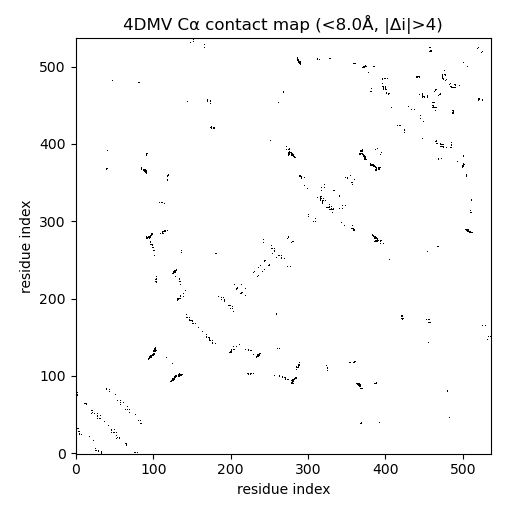.561 1.00 13.83 187 ASN A C 1
ATOM 1556 O O . ASN A 1 202 ? 16.159 30.932 -3.921 1.00 13.31 187 ASN A O 1
ATOM 1561 N N . TYR A 1 203 ? 14.985 29.011 -3.816 1.00 11.87 188 TYR A N 1
ATOM 1562 C CA . TYR A 1 203 ? 15.963 28.285 -4.615 1.00 10.66 188 TYR A CA 1
ATOM 1563 C C . TYR A 1 203 ? 16.009 28.841 -6.039 1.00 12.38 188 TYR A C 1
ATOM 1564 O O . TYR A 1 203 ? 17.085 29.112 -6.584 1.00 13.42 188 TYR A O 1
ATOM 1573 N N . TYR A 1 204 ? 14.836 29.047 -6.629 1.00 11.17 189 TYR A N 1
ATOM 1574 C CA . TYR A 1 204 ? 14.742 29.682 -7.933 1.00 12.87 189 TYR A CA 1
ATOM 1575 C C . TYR A 1 204 ? 15.491 31.017 -7.979 1.00 13.24 189 TYR A C 1
ATOM 1576 O O . TYR A 1 204 ? 16.286 31.258 -8.891 1.00 12.67 189 TYR A O 1
ATOM 1585 N N . LYS A 1 205 ? 15.222 31.893 -7.015 1.00 13.01 190 LYS A N 1
ATOM 1586 C CA . LYS A 1 205 ? 15.856 33.208 -7.011 1.00 13.79 190 LYS A CA 1
ATOM 1587 C C . LYS A 1 205 ? 17.378 33.122 -6.916 1.00 18.06 190 LYS A C 1
ATOM 1588 O O . LYS A 1 205 ? 18.086 33.961 -7.488 1.00 18.95 190 LYS A O 1
ATOM 1594 N N . SER A 1 206 ? 17.880 32.113 -6.214 1.00 13.71 191 SER A N 1
ATOM 1595 C CA . SER A 1 206 ? 19.324 31.956 -6.057 1.00 12.95 191 SER A CA 1
ATOM 1596 C C . SER A 1 206 ? 19.980 31.482 -7.356 1.00 18.12 191 SER A C 1
ATOM 1597 O O . SER A 1 206 ? 21.182 31.673 -7.551 1.00 18.33 191 SER A O 1
ATOM 1600 N N . GLN A 1 207 ? 19.196 30.865 -8.240 1.00 16.52 192 GLN A N 1
ATOM 1601 C CA . GLN A 1 207 ? 19.736 30.243 -9.457 1.00 15.54 192 GLN A CA 1
ATOM 1602 C C . GLN A 1 207 ? 19.520 31.045 -10.720 1.00 18.99 192 GLN A C 1
ATOM 1603 O O . GLN A 1 207 ? 20.296 30.926 -11.669 1.00 16.52 192 GLN A O 1
ATOM 1609 N N . ILE A 1 208 ? 18.449 31.830 -10.750 1.00 20.51 193 ILE A N 1
ATOM 1610 C CA . ILE A 1 208 ? 17.969 32.389 -12.011 1.00 21.42 193 ILE A CA 1
ATOM 1611 C C . ILE A 1 208 ? 18.953 33.401 -12.606 1.00 23.39 193 ILE A C 1
ATOM 1612 O O . ILE A 1 208 ? 18.945 33.644 -13.812 1.00 23.89 193 ILE A O 1
ATOM 1617 N N . ASN A 1 209 ? 19.825 33.955 -11.768 1.00 25.40 194 ASN A N 1
ATOM 1618 C CA . ASN A 1 209 ? 20.791 34.958 -12.221 1.00 24.94 194 ASN A CA 1
ATOM 1619 C C . ASN A 1 209 ? 22.189 34.417 -12.525 1.00 28.15 194 ASN A C 1
ATOM 1620 O O . ASN A 1 209 ? 23.096 35.191 -12.857 1.00 30.75 194 ASN A O 1
ATOM 1625 N N . LYS A 1 210 ? 22.365 33.105 -12.405 1.00 24.39 195 LYS A N 1
ATOM 1626 C CA . LYS A 1 210 ? 23.663 32.469 -12.647 1.00 25.22 195 LYS A CA 1
ATOM 1627 C C . LYS A 1 210 ? 24.078 32.630 -14.104 1.00 30.49 195 LYS A C 1
ATOM 1628 O O . LYS A 1 210 ? 23.226 32.813 -14.975 1.00 28.95 195 LYS A O 1
ATOM 1634 N N . PRO A 1 211 ? 25.394 32.586 -14.375 1.00 30.92 196 PRO A N 1
ATOM 1635 C CA . PRO A 1 211 ? 25.884 32.735 -15.752 1.00 32.97 196 PRO A CA 1
ATOM 1636 C C . PRO A 1 211 ? 25.515 31.553 -16.650 1.00 31.92 196 PRO A C 1
ATOM 1637 O O . PRO A 1 211 ? 25.670 31.645 -17.868 1.00 38.21 196 PRO A O 1
ATOM 1641 N N . THR A 1 212 ? 25.036 30.463 -16.059 1.00 27.64 197 THR A N 1
ATOM 1642 C CA . THR A 1 212 ? 24.583 29.311 -16.833 1.00 31.02 197 THR A CA 1
ATOM 1643 C C . THR A 1 212 ? 23.209 29.580 -17.454 1.00 34.55 197 THR A C 1
ATOM 1644 O O . THR A 1 212 ? 22.760 28.837 -18.332 1.00 36.30 197 THR A O 1
ATOM 1648 N N . VAL A 1 213 ? 22.564 30.649 -16.989 1.00 28.62 198 VAL A N 1
ATOM 1649 C CA . VAL A 1 213 ? 21.256 31.095 -17.491 1.00 30.80 198 VAL A CA 1
ATOM 1650 C C . VAL A 1 213 ? 20.218 29.962 -17.536 1.00 30.93 198 VAL A C 1
ATOM 1651 O O . VAL A 1 213 ? 19.735 29.588 -18.603 1.00 28.61 198 VAL A O 1
ATOM 1655 N N . PRO A 1 214 ? 19.872 29.405 -16.367 1.00 22.76 199 PRO A N 1
ATOM 1656 C CA . PRO A 1 214 ? 18.950 28.264 -16.372 1.00 19.64 199 PRO A CA 1
ATOM 1657 C C . PRO A 1 214 ? 17.512 28.678 -16.655 1.00 19.03 199 PRO A C 1
ATOM 1658 O O . PRO A 1 214 ? 17.117 29.813 -16.398 1.00 21.00 199 PRO A O 1
ATOM 1662 N N . THR A 1 215 ? 16.724 27.747 -17.180 1.00 15.71 200 THR A N 1
ATOM 1663 C CA . THR A 1 215 ? 15.306 27.995 -17.390 1.00 14.87 200 THR A CA 1
ATOM 1664 C C . THR A 1 215 ? 14.503 27.622 -16.153 1.00 15.33 200 THR A C 1
ATOM 1665 O O . THR A 1 215 ? 14.997 26.968 -15.228 1.00 14.05 200 THR A O 1
ATOM 1669 N N . ILE A 1 216 ? 13.236 28.012 -16.153 1.00 13.20 201 ILE A N 1
ATOM 1670 C CA . ILE A 1 216 ? 12.351 27.630 -15.074 1.00 12.07 201 ILE A CA 1
ATOM 1671 C C . ILE A 1 216 ? 12.331 26.113 -14.883 1.00 12.07 201 ILE A C 1
ATOM 1672 O O . ILE A 1 216 ? 12.472 25.613 -13.764 1.00 11.45 201 ILE A O 1
ATOM 1677 N N . ASP A 1 217 ? 12.157 25.375 -15.980 1.00 12.00 202 ASP A N 1
ATOM 1678 C CA . ASP A 1 217 ? 12.124 23.929 -15.901 1.00 10.77 202 ASP A CA 1
ATOM 1679 C C . ASP A 1 217 ? 13.457 23.315 -15.449 1.00 10.73 202 ASP A C 1
ATOM 1680 O O . ASP A 1 217 ? 13.440 22.283 -14.796 1.00 11.71 202 ASP A O 1
ATOM 1685 N N . ASP A 1 218 ? 14.583 23.935 -15.808 1.00 12.26 203 ASP A N 1
ATOM 1686 C CA . ASP A 1 218 ? 15.881 23.478 -15.298 1.00 13.15 203 ASP A CA 1
ATOM 1687 C C . ASP A 1 218 ? 15.845 23.478 -13.772 1.00 12.31 203 ASP A C 1
ATOM 1688 O O . ASP A 1 218 ? 16.255 22.514 -13.118 1.00 13.61 203 ASP A O 1
ATOM 1693 N N . ILE A 1 219 ? 15.325 24.565 -13.213 1.00 11.07 204 ILE A N 1
ATOM 1694 C CA . ILE A 1 219 ? 15.303 24.761 -11.768 1.00 11.57 204 ILE A CA 1
ATOM 1695 C C . ILE A 1 219 ? 14.268 23.855 -11.095 1.00 11.98 204 ILE A C 1
ATOM 1696 O O . ILE A 1 219 ? 14.539 23.243 -10.061 1.00 12.03 204 ILE A O 1
ATOM 1701 N N . ILE A 1 220 ? 13.082 23.745 -11.691 1.00 10.57 205 ILE A N 1
ATOM 1702 C CA . ILE A 1 220 ? 12.067 22.838 -11.155 1.00 12.00 205 ILE A CA 1
ATOM 1703 C C . ILE A 1 220 ? 12.561 21.390 -11.135 1.00 10.72 205 ILE A C 1
ATOM 1704 O O . ILE A 1 220 ? 12.393 20.688 -10.143 1.00 12.10 205 ILE A O 1
ATOM 1709 N N . LYS A 1 221 ? 13.180 20.960 -12.229 1.00 12.47 206 LYS A N 1
ATOM 1710 C CA . LYS A 1 221 ? 13.699 19.599 -12.330 1.00 12.57 206 LYS A CA 1
ATOM 1711 C C . LYS A 1 221 ? 14.723 19.346 -11.226 1.00 12.10 206 LYS A C 1
ATOM 1712 O O . LYS A 1 221 ? 14.638 18.346 -10.508 1.00 14.28 206 LYS A O 1
ATOM 1718 N N . SER A 1 222 ? 15.674 20.265 -11.075 1.00 12.29 207 SER A N 1
ATOM 1719 C CA . SER A 1 222 ? 16.668 20.140 -10.008 1.00 14.17 207 SER A CA 1
ATOM 1720 C C . SER A 1 222 ? 16.025 20.016 -8.629 1.00 12.13 207 SER A C 1
ATOM 1721 O O . SER A 1 222 ? 16.397 19.152 -7.824 1.00 14.48 207 SER A O 1
ATOM 1724 N N . HIS A 1 223 ? 15.034 20.867 -8.359 1.00 11.43 208 HIS A N 1
ATOM 1725 C CA . HIS A 1 223 ? 14.359 20.873 -7.071 1.00 11.34 208 HIS A CA 1
ATOM 1726 C C . HIS A 1 223 ? 13.564 19.584 -6.821 1.00 13.62 208 HIS A C 1
ATOM 1727 O O . HIS A 1 223 ? 13.539 19.061 -5.704 1.00 12.47 208 HIS A O 1
ATOM 1734 N N . LEU A 1 224 ? 12.914 19.072 -7.864 1.00 11.92 209 LEU A N 1
ATOM 1735 C CA . LEU A 1 224 ? 12.137 17.845 -7.749 1.00 11.83 209 LEU A CA 1
ATOM 1736 C C . LEU A 1 224 ? 13.027 16.622 -7.522 1.00 13.60 209 LEU A C 1
ATOM 1737 O O . LEU A 1 224 ? 12.662 15.719 -6.767 1.00 14.46 209 LEU A O 1
ATOM 1742 N N . VAL A 1 225 ? 14.183 16.589 -8.185 1.00 13.75 210 VAL A N 1
ATOM 1743 C CA . VAL A 1 225 ? 15.146 15.505 -7.965 1.00 14.43 210 VAL A CA 1
ATOM 1744 C C . VAL A 1 225 ? 15.718 15.567 -6.546 1.00 15.65 210 VAL A C 1
ATOM 1745 O O . VAL A 1 225 ? 15.842 14.539 -5.869 1.00 19.18 210 VAL A O 1
ATOM 1749 N N . SER A 1 226 ? 16.055 16.771 -6.097 1.00 15.42 211 SER A N 1
ATOM 1750 C CA . SER A 1 226 ? 16.660 16.970 -4.778 1.00 15.17 211 SER A CA 1
ATOM 1751 C C . SER A 1 226 ? 15.690 16.722 -3.626 1.00 17.58 211 SER A C 1
ATOM 1752 O O . SER A 1 226 ? 16.055 16.108 -2.620 1.00 19.51 211 SER A O 1
ATOM 1755 N N . GLU A 1 227 ? 14.452 17.197 -3.763 1.00 13.67 212 GLU A N 1
ATOM 1756 C CA . GLU A 1 227 ? 13.562 17.300 -2.613 1.00 14.39 212 GLU A CA 1
ATOM 1757 C C . GLU A 1 227 ? 12.317 16.430 -2.674 1.00 13.67 212 GLU A C 1
ATOM 1758 O O . GLU A 1 227 ? 11.628 16.276 -1.663 1.00 16.32 212 GLU A O 1
ATOM 1764 N N . TYR A 1 228 ? 12.019 15.886 -3.855 1.00 15.39 213 TYR A N 1
ATOM 1765 C CA . TYR A 1 228 ? 10.781 15.137 -4.052 1.00 16.37 213 TYR A CA 1
ATOM 1766 C C . TYR A 1 228 ? 11.015 13.764 -4.667 1.00 16.34 213 TYR A C 1
ATOM 1767 O O . TYR A 1 228 ? 10.097 13.166 -5.236 1.00 20.12 213 TYR A O 1
ATOM 1776 N N . ASN A 1 229 ? 12.252 13.292 -4.558 1.00 18.57 214 ASN A N 1
ATOM 1777 C CA . ASN A 1 229 ? 12.601 11.921 -4.931 1.00 20.04 214 ASN A CA 1
ATOM 1778 C C . ASN A 1 229 ? 12.245 11.594 -6.374 1.00 22.94 214 ASN A C 1
ATOM 1779 O O . ASN A 1 229 ? 11.848 10.469 -6.693 1.00 24.58 214 ASN A O 1
ATOM 1784 N N . ARG A 1 230 ? 12.372 12.577 -7.254 1.00 18.31 215 ARG A N 1
ATOM 1785 C CA . ARG A 1 230 ? 12.057 12.336 -8.654 1.00 18.95 215 ARG A CA 1
ATOM 1786 C C . ARG A 1 230 ? 13.292 11.942 -9.439 1.00 19.10 215 ARG A C 1
ATOM 1787 O O . ARG A 1 230 ? 14.427 12.180 -9.015 1.00 19.51 215 ARG A O 1
ATOM 1795 N N . ASP A 1 231 ? 13.053 11.324 -10.589 1.00 22.42 216 ASP A N 1
ATOM 1796 C CA . ASP A 1 231 ? 14.123 10.895 -11.469 1.00 25.10 216 ASP A CA 1
ATOM 1797 C C . ASP A 1 231 ? 14.311 11.918 -12.575 1.00 18.87 216 ASP A C 1
ATOM 1798 O O . ASP A 1 231 ? 13.353 12.281 -13.263 1.00 21.31 216 ASP A O 1
ATOM 1803 N N . GLU A 1 232 ? 15.544 12.369 -12.754 1.00 19.54 217 GLU A N 1
ATOM 1804 C CA . GLU A 1 232 ? 15.851 13.401 -13.729 1.00 18.98 217 GLU A CA 1
ATOM 1805 C C . GLU A 1 232 ? 15.494 12.997 -15.161 1.00 20.86 217 GLU A C 1
ATOM 1806 O O . GLU A 1 232 ? 14.974 13.813 -15.929 1.00 20.14 217 GLU A O 1
ATOM 1812 N N . THR A 1 233 ? 15.762 11.740 -15.517 1.00 19.81 218 THR A N 1
ATOM 1813 C CA . THR A 1 233 ? 15.516 11.266 -16.880 1.00 18.86 218 THR A CA 1
ATOM 1814 C C . THR A 1 233 ? 14.016 11.216 -17.181 1.00 18.43 218 THR A C 1
ATOM 1815 O O . THR A 1 233 ? 13.576 11.557 -18.282 1.00 20.77 218 THR A O 1
ATOM 1819 N N . VAL A 1 234 ? 13.232 10.796 -16.196 1.00 17.24 219 VAL A N 1
ATOM 1820 C CA . VAL A 1 234 ? 11.781 10.746 -16.335 1.00 16.74 219 VAL A CA 1
ATOM 1821 C C . VAL A 1 234 ? 11.204 12.153 -16.533 1.00 16.60 219 VAL A C 1
ATOM 1822 O O . VAL A 1 234 ? 10.373 12.382 -17.423 1.00 16.58 219 VAL A O 1
ATOM 1826 N N . LEU A 1 235 ? 11.637 13.083 -15.686 1.00 17.58 220 LEU A N 1
ATOM 1827 C CA . LEU A 1 235 ? 11.182 14.464 -15.780 1.00 16.08 220 LEU A CA 1
ATOM 1828 C C . LEU A 1 235 ? 11.573 15.083 -17.118 1.00 14.72 220 LEU A C 1
ATOM 1829 O O . LEU A 1 235 ? 10.767 15.775 -17.750 1.00 14.98 220 LEU A O 1
ATOM 1834 N N . GLU A 1 236 ? 12.801 14.834 -17.564 1.00 14.42 221 GLU A N 1
ATOM 1835 C CA . GLU A 1 236 ? 13.246 15.360 -18.845 1.00 14.18 221 GLU A CA 1
ATOM 1836 C C . GLU A 1 236 ? 12.461 14.779 -20.022 1.00 15.33 221 GLU A C 1
ATOM 1837 O O . GLU A 1 236 ? 12.149 15.493 -20.970 1.00 15.79 221 GLU A O 1
ATOM 1843 N N . SER A 1 237 ? 12.135 13.492 -19.957 1.00 17.25 222 SER A N 1
ATOM 1844 C CA . SER A 1 237 ? 11.329 12.874 -21.008 1.00 16.36 222 SER A CA 1
ATOM 1845 C C . SER A 1 237 ? 9.948 13.515 -21.056 1.00 17.22 222 SER A C 1
ATOM 1846 O O . SER A 1 237 ? 9.413 13.766 -22.138 1.00 15.72 222 SER A O 1
ATOM 1849 N N . TYR A 1 238 ? 9.379 13.799 -19.890 1.00 16.21 223 TYR A N 1
ATOM 1850 C CA . TYR A 1 238 ? 8.059 14.420 -19.842 1.00 13.66 223 TYR A CA 1
ATOM 1851 C C . TYR A 1 238 ? 8.124 15.823 -20.437 1.00 13.51 223 TYR A C 1
ATOM 1852 O O . TYR A 1 238 ? 7.247 16.234 -21.205 1.00 13.93 223 TYR A O 1
ATOM 1861 N N . ARG A 1 239 ? 9.179 16.550 -20.090 1.00 14.55 224 ARG A N 1
ATOM 1862 C CA . ARG A 1 239 ? 9.362 17.906 -20.583 1.00 12.34 224 ARG A CA 1
ATOM 1863 C C . ARG A 1 239 ? 9.507 17.939 -22.101 1.00 13.09 224 ARG A C 1
ATOM 1864 O O . ARG A 1 239 ? 8.813 18.693 -22.782 1.00 12.15 224 ARG A O 1
ATOM 1872 N N . THR A 1 240 ? 10.397 17.109 -22.644 1.00 13.37 225 THR A N 1
ATOM 1873 C CA . THR A 1 240 ? 10.616 17.113 -24.087 1.00 13.48 225 THR A CA 1
ATOM 1874 C C . THR A 1 240 ? 9.402 16.604 -24.874 1.00 13.47 225 THR A C 1
ATOM 1875 O O . THR A 1 240 ? 9.101 17.118 -25.954 1.00 12.76 225 THR A O 1
ATOM 1879 N N . ASN A 1 241 ? 8.695 15.623 -24.327 1.00 14.09 226 ASN A N 1
ATOM 1880 C CA . ASN A 1 241 ? 7.477 15.139 -24.975 1.00 15.10 226 ASN A CA 1
ATOM 1881 C C . ASN A 1 241 ? 6.401 16.218 -24.972 1.00 14.81 226 ASN A C 1
ATOM 1882 O O . ASN A 1 241 ? 5.675 16.385 -25.949 1.00 14.22 226 ASN A O 1
ATOM 1887 N N . SER A 1 242 ? 6.309 16.963 -23.875 1.00 14.09 227 SER A N 1
ATOM 1888 C CA . SER A 1 242 ? 5.346 18.057 -23.803 1.00 12.08 227 SER A CA 1
ATOM 1889 C C . SER A 1 242 ? 5.623 19.105 -24.864 1.00 11.69 227 SER A C 1
ATOM 1890 O O . SER A 1 242 ? 4.708 19.627 -25.505 1.00 11.94 227 SER A O 1
ATOM 1893 N N . LEU A 1 243 ? 6.897 19.426 -25.036 1.00 11.93 228 LEU A N 1
ATOM 1894 C CA . LEU A 1 243 ? 7.310 20.402 -26.021 1.00 10.41 228 LEU A CA 1
ATOM 1895 C C . LEU A 1 243 ? 7.015 19.915 -27.432 1.00 13.37 228 LEU A C 1
ATOM 1896 O O . LEU A 1 243 ? 6.480 20.658 -28.251 1.00 13.22 228 LEU A O 1
ATOM 1901 N N . ARG A 1 244 ? 7.390 18.668 -27.725 1.00 12.42 229 ARG A N 1
ATOM 1902 C CA . ARG A 1 244 ? 7.132 18.127 -29.054 1.00 14.58 229 ARG A CA 1
ATOM 1903 C C . ARG A 1 244 ? 5.641 18.084 -29.347 1.00 13.01 229 ARG A C 1
ATOM 1904 O O . ARG A 1 244 ? 5.197 18.438 -30.444 1.00 13.67 229 ARG A O 1
ATOM 1912 N N . LYS A 1 245 ? 4.865 17.648 -28.363 1.00 10.64 230 LYS A N 1
ATOM 1913 C CA . LYS A 1 245 ? 3.424 17.524 -28.553 1.00 10.56 230 LYS A CA 1
ATOM 1914 C C . LYS A 1 245 ? 2.776 18.865 -28.875 1.00 13.08 230 LYS A C 1
ATOM 1915 O O . LYS A 1 245 ? 2.003 18.980 -29.826 1.00 13.20 230 LYS A O 1
ATOM 1921 N N . ILE A 1 246 ? 3.096 19.898 -28.104 1.00 11.55 231 ILE A N 1
ATOM 1922 C CA . ILE A 1 246 ? 2.453 21.177 -28.346 1.00 12.15 231 ILE A CA 1
ATOM 1923 C C . ILE A 1 246 ? 2.936 21.829 -29.658 1.00 10.44 231 ILE A C 1
ATOM 1924 O O . ILE A 1 246 ? 2.128 22.397 -30.392 1.00 13.37 231 ILE A O 1
ATOM 1929 N N . ASN A 1 247 ? 4.224 21.703 -29.986 1.00 10.97 232 ASN A N 1
ATOM 1930 C CA . ASN A 1 247 ? 4.703 22.213 -31.270 1.00 12.16 232 ASN A CA 1
ATOM 1931 C C . ASN A 1 247 ? 4.100 21.502 -32.481 1.00 14.58 232 ASN A C 1
ATOM 1932 O O . ASN A 1 247 ? 3.988 22.090 -33.557 1.00 17.40 232 ASN A O 1
ATOM 1937 N N . SER A 1 248 ? 3.702 20.247 -32.303 1.00 11.82 233 SER A N 1
ATOM 1938 C CA A SER A 1 248 ? 3.075 19.461 -33.365 0.77 12.29 233 SER A CA 1
ATOM 1939 C CA B SER A 1 248 ? 3.093 19.508 -33.406 0.23 12.41 233 SER A CA 1
ATOM 1940 C C . SER A 1 248 ? 1.596 19.773 -33.500 1.00 14.40 233 SER A C 1
ATOM 1941 O O . SER A 1 248 ? 0.927 19.257 -34.387 1.00 17.24 233 SER A O 1
ATOM 1946 N N . ASN A 1 249 ? 1.083 20.590 -32.589 1.00 13.30 234 ASN A N 1
ATOM 1947 C CA . ASN A 1 249 ? -0.343 20.870 -32.538 1.00 13.33 234 ASN A CA 1
ATOM 1948 C C . ASN A 1 249 ? -0.623 22.360 -32.369 1.00 12.63 234 ASN A C 1
ATOM 1949 O O . ASN A 1 249 ? -1.233 22.770 -31.375 1.00 14.11 234 ASN A O 1
ATOM 1954 N N . HIS A 1 250 ? -0.184 23.154 -33.347 1.00 12.44 235 HIS A N 1
ATOM 1955 C CA . HIS A 1 250 ? -0.443 24.605 -33.407 1.00 11.64 235 HIS A CA 1
ATOM 1956 C C . HIS A 1 250 ? 0.292 25.425 -32.360 1.00 12.91 235 HIS A C 1
ATOM 1957 O O . HIS A 1 250 ? -0.022 26.605 -32.174 1.00 13.02 235 HIS A O 1
ATOM 1964 N N . GLY A 1 251 ? 1.265 24.828 -31.686 1.00 12.63 236 GLY A N 1
ATOM 1965 C CA . GLY A 1 251 ? 1.925 25.506 -30.582 1.00 13.22 236 GLY A CA 1
ATOM 1966 C C . GLY A 1 251 ? 2.672 26.753 -30.988 1.00 12.92 236 GLY A C 1
ATOM 1967 O O . GLY A 1 251 ? 3.349 26.793 -32.025 1.00 14.21 236 GLY A O 1
ATOM 1968 N N . ILE A 1 252 ? 2.530 27.789 -30.164 1.00 11.86 237 ILE A N 1
ATOM 1969 C CA . ILE A 1 252 ? 3.333 28.994 -30.273 1.00 13.23 237 ILE A CA 1
ATOM 1970 C C . ILE A 1 252 ? 3.808 29.423 -28.885 1.00 11.79 237 ILE A C 1
ATOM 1971 O O . ILE A 1 252 ? 3.021 29.523 -27.945 1.00 11.06 237 ILE A O 1
ATOM 1976 N N . ASP A 1 253 ? 5.114 29.643 -28.751 1.00 12.29 238 ASP A N 1
ATOM 1977 C CA . ASP A 1 253 ? 5.725 29.886 -27.447 1.00 10.82 238 ASP A CA 1
ATOM 1978 C C . ASP A 1 253 ? 5.657 31.362 -27.090 1.00 11.92 238 ASP A C 1
ATOM 1979 O O . ASP A 1 253 ? 6.090 32.211 -27.866 1.00 13.75 238 ASP A O 1
ATOM 1984 N N . ILE A 1 254 ? 5.102 31.675 -25.917 1.00 12.88 239 ILE A N 1
ATOM 1985 C CA . ILE A 1 254 ? 5.052 33.061 -25.446 1.00 12.74 239 ILE A CA 1
ATOM 1986 C C . ILE A 1 254 ? 6.446 33.677 -25.338 1.00 13.87 239 ILE A C 1
ATOM 1987 O O . ILE A 1 254 ? 6.600 34.885 -25.514 1.00 18.26 239 ILE A O 1
ATOM 1992 N N . ARG A 1 255 ? 7.463 32.860 -25.066 1.00 14.77 240 ARG A N 1
ATOM 1993 C CA . ARG A 1 255 ? 8.809 33.399 -24.863 1.00 17.24 240 ARG A CA 1
ATOM 1994 C C . ARG A 1 255 ? 9.506 33.705 -26.177 1.00 18.55 240 ARG A C 1
ATOM 1995 O O . ARG A 1 255 ? 10.046 34.798 -26.358 1.00 19.62 240 ARG A O 1
ATOM 2003 N N . ALA A 1 256 ? 9.487 32.751 -27.097 1.00 17.75 241 ALA A N 1
ATOM 2004 C CA . ALA A 1 256 ? 10.086 32.961 -28.418 1.00 17.26 241 ALA A CA 1
ATOM 2005 C C . ALA A 1 256 ? 9.396 34.102 -29.148 1.00 20.74 241 ALA A C 1
ATOM 2006 O O . ALA A 1 256 ? 10.032 34.864 -29.879 1.00 21.85 241 ALA A O 1
ATOM 2008 N N . ASN A 1 257 ? 8.086 34.218 -28.948 1.00 19.29 242 ASN A N 1
ATOM 2009 C CA A ASN A 1 257 ? 7.290 35.258 -29.592 0.85 18.28 242 ASN A CA 1
ATOM 2010 C CA B ASN A 1 257 ? 7.297 35.256 -29.601 0.15 18.40 242 ASN A CA 1
ATOM 2011 C C . ASN A 1 257 ? 7.505 36.625 -28.961 1.00 20.49 242 ASN A C 1
ATOM 2012 O O . ASN A 1 257 ? 7.119 37.639 -29.527 1.00 22.68 242 ASN A O 1
ATOM 2021 N N . SER A 1 258 ? 8.129 36.646 -27.785 1.00 17.92 243 SER A N 1
ATOM 2022 C CA . SER A 1 258 ? 8.278 37.891 -27.026 1.00 17.66 243 SER A CA 1
ATOM 2023 C C . SER A 1 258 ? 6.911 38.547 -26.848 1.00 22.40 243 SER A C 1
ATOM 2024 O O . SER A 1 258 ? 6.743 39.748 -27.084 1.00 20.59 243 SER A O 1
ATOM 2027 N N . LEU A 1 259 ? 5.938 37.742 -26.431 1.00 17.95 244 LEU A N 1
ATOM 2028 C CA . LEU A 1 259 ? 4.572 38.214 -26.252 1.00 16.50 244 LEU A CA 1
ATOM 2029 C C . LEU A 1 259 ? 4.493 39.314 -25.195 1.00 19.08 244 LEU A C 1
ATOM 2030 O O . LEU A 1 259 ? 3.720 40.260 -25.330 1.00 22.17 244 LEU A O 1
ATOM 2035 N N . PHE A 1 260 ? 5.294 39.171 -24.143 1.00 17.37 245 PHE A N 1
ATOM 2036 C CA . PHE A 1 260 ? 5.405 40.167 -23.086 1.00 16.29 245 PHE A CA 1
ATOM 2037 C C . PHE A 1 260 ? 6.441 41.239 -23.436 1.00 20.13 245 PHE A C 1
ATOM 2038 O O . PHE A 1 260 ? 7.601 40.931 -23.720 1.00 24.08 245 PHE A O 1
ATOM 2046 N N . THR A 1 261 ? 6.018 42.496 -23.398 1.00 18.77 246 THR A N 1
ATOM 2047 C CA . THR A 1 261 ? 6.926 43.612 -23.655 1.00 23.82 246 THR A CA 1
ATOM 2048 C C . THR A 1 261 ? 6.950 44.595 -22.484 1.00 26.97 246 THR A C 1
ATOM 2049 O O . THR A 1 261 ? 7.795 45.491 -22.440 1.00 28.44 246 THR A O 1
ATOM 2053 N N . GLU A 1 262 ? 6.014 44.424 -21.550 1.00 23.45 247 GLU A N 1
ATOM 2054 C CA . GLU A 1 262 ? 5.953 45.215 -20.322 1.00 20.89 247 GLU A CA 1
ATOM 2055 C C . GLU A 1 262 ? 6.431 44.362 -19.162 1.00 18.98 247 GLU A C 1
ATOM 2056 O O . GLU A 1 262 ? 5.810 43.338 -18.854 1.00 16.82 247 GLU A O 1
ATOM 2062 N N . GLN A 1 263 ? 7.496 44.785 -18.487 1.00 18.92 248 GLN A N 1
ATOM 2063 C CA . GLN A 1 263 ? 8.012 44.038 -17.344 1.00 16.70 248 GLN A CA 1
ATOM 2064 C C . GLN A 1 263 ? 6.956 43.845 -16.255 1.00 16.65 248 GLN A C 1
ATOM 2065 O O . GLN A 1 263 ? 6.904 42.793 -15.606 1.00 15.64 248 GLN A O 1
ATOM 2071 N N . GLU A 1 264 ? 6.122 44.860 -16.053 1.00 18.01 249 GLU A N 1
ATOM 2072 C CA . GLU A 1 264 ? 5.098 44.794 -15.016 1.00 16.63 249 GLU A CA 1
ATOM 2073 C C . GLU A 1 264 ? 4.146 43.623 -15.269 1.00 14.12 249 GLU A C 1
ATOM 2074 O O . GLU A 1 264 ? 3.788 42.908 -14.339 1.00 12.70 249 GLU A O 1
ATOM 2080 N N . LEU A 1 265 ? 3.743 43.436 -16.521 1.00 14.60 250 LEU A N 1
ATOM 2081 C CA . LEU A 1 265 ? 2.866 42.313 -16.865 1.00 14.72 250 LEU A CA 1
ATOM 2082 C C . LEU A 1 265 ? 3.593 40.980 -16.795 1.00 13.89 250 LEU A C 1
ATOM 2083 O O . LEU A 1 265 ? 3.020 39.977 -16.365 1.00 12.94 250 LEU A O 1
ATOM 2088 N N . LEU A 1 266 ? 4.854 40.946 -17.214 1.00 13.03 251 LEU A N 1
ATOM 2089 C CA . LEU A 1 266 ? 5.639 39.729 -17.077 1.00 11.74 251 LEU A CA 1
ATOM 2090 C C . LEU A 1 266 ? 5.767 39.319 -15.610 1.00 11.74 251 LEU A C 1
ATOM 2091 O O . LEU A 1 266 ? 5.707 38.132 -15.275 1.00 12.82 251 LEU A O 1
ATOM 2096 N N . ASN A 1 267 ? 5.939 40.304 -14.733 1.00 10.95 252 ASN A N 1
ATOM 2097 C CA . ASN A 1 267 ? 6.034 40.046 -13.301 1.00 11.05 252 ASN A CA 1
ATOM 2098 C C . ASN A 1 267 ? 4.739 39.465 -12.719 1.00 11.06 252 ASN A C 1
ATOM 2099 O O . ASN A 1 267 ? 4.786 38.596 -11.853 1.00 11.14 252 ASN A O 1
ATOM 2104 N N . ILE A 1 268 ? 3.600 39.956 -13.193 1.00 10.77 253 ILE A N 1
ATOM 2105 C CA . ILE A 1 268 ? 2.304 39.426 -12.764 1.00 9.81 253 ILE A CA 1
ATOM 2106 C C . ILE A 1 268 ? 2.157 37.979 -13.236 1.00 9.66 253 ILE A C 1
ATOM 2107 O O . ILE A 1 268 ? 1.820 37.090 -12.458 1.00 10.12 253 ILE A O 1
ATOM 2112 N N . TYR A 1 269 ? 2.445 37.746 -14.510 1.00 10.83 254 TYR A N 1
ATOM 2113 C CA . TYR A 1 269 ? 2.430 36.395 -15.051 1.00 10.08 254 TYR A CA 1
ATOM 2114 C C . TYR A 1 269 ? 3.336 35.467 -14.242 1.00 11.54 254 TYR A C 1
ATOM 2115 O O . TYR A 1 269 ? 2.943 34.352 -13.876 1.00 10.40 254 TYR A O 1
ATOM 2124 N N . SER A 1 270 ? 4.547 35.934 -13.948 1.00 11.85 255 SER A N 1
ATOM 2125 C CA . SER A 1 270 ? 5.511 35.112 -13.222 1.00 11.03 255 SER A CA 1
ATOM 2126 C C . SER A 1 270 ? 5.116 34.863 -11.775 1.00 11.34 255 SER A C 1
ATOM 2127 O O . SER A 1 270 ? 5.368 33.790 -11.242 1.00 11.55 255 SER A O 1
ATOM 2130 N N . GLN A 1 271 ? 4.480 35.833 -11.120 1.00 11.53 256 GLN A N 1
ATOM 2131 C CA . GLN A 1 271 ? 4.110 35.593 -9.732 1.00 10.63 256 GLN A CA 1
ATOM 2132 C C . GLN A 1 271 ? 3.044 34.499 -9.664 1.00 10.34 256 GLN A C 1
ATOM 2133 O O . GLN A 1 271 ? 3.015 33.708 -8.734 1.00 10.72 256 GLN A O 1
ATOM 2139 N N . GLU A 1 272 ? 2.199 34.419 -10.689 1.00 10.88 257 GLU A N 1
ATOM 2140 C CA . GLU A 1 272 ? 1.228 33.330 -10.749 1.00 9.83 257 GLU A CA 1
ATOM 2141 C C . GLU A 1 272 ? 1.835 32.001 -11.175 1.00 9.92 257 GLU A C 1
ATOM 2142 O O . GLU A 1 272 ? 1.590 30.978 -10.552 1.00 10.78 257 GLU A O 1
ATOM 2148 N N . LEU A 1 273 ? 2.638 32.026 -12.235 1.00 10.28 258 LEU A N 1
ATOM 2149 C CA . LEU A 1 273 ? 3.275 30.816 -12.745 1.00 9.98 258 LEU A CA 1
ATOM 2150 C C . LEU A 1 273 ? 4.227 30.186 -11.737 1.00 11.57 258 LEU A C 1
ATOM 2151 O O . LEU A 1 273 ? 4.212 28.965 -11.536 1.00 11.70 258 LEU A O 1
ATOM 2156 N N . LEU A 1 274 ? 5.064 31.015 -11.115 1.00 11.26 259 LEU A N 1
ATOM 2157 C CA . LEU A 1 274 ? 6.164 30.516 -10.283 1.00 10.63 259 LEU A CA 1
ATOM 2158 C C . LEU A 1 274 ? 5.864 30.495 -8.798 1.00 11.60 259 LEU A C 1
ATOM 2159 O O . LEU A 1 274 ? 6.068 29.473 -8.136 1.00 14.62 259 LEU A O 1
ATOM 2164 N N . ASN A 1 275 ? 5.384 31.617 -8.268 1.00 11.28 260 ASN A N 1
ATOM 2165 C CA . ASN A 1 275 ? 5.223 31.727 -6.824 1.00 11.75 260 ASN A CA 1
ATOM 2166 C C . ASN A 1 275 ? 4.000 30.995 -6.308 1.00 12.75 260 ASN A C 1
ATOM 2167 O O . ASN A 1 275 ? 4.056 30.314 -5.290 1.00 14.88 260 ASN A O 1
ATOM 2172 N N . ARG A 1 276 ? 2.885 31.152 -7.013 1.00 12.24 261 ARG A N 1
ATOM 2173 C CA . ARG A 1 276 ? 1.628 30.544 -6.604 1.00 13.73 261 ARG A CA 1
ATOM 2174 C C . ARG A 1 276 ? 1.355 29.213 -7.276 1.00 12.39 261 ARG A C 1
ATOM 2175 O O . ARG A 1 276 ? 0.599 28.402 -6.745 1.00 14.83 261 ARG A O 1
ATOM 2183 N N . GLY A 1 277 ? 1.933 29.001 -8.456 1.00 12.32 262 GLY A N 1
ATOM 2184 C CA . GLY A 1 277 ? 1.579 27.840 -9.259 1.00 14.11 262 GLY A CA 1
ATOM 2185 C C . GLY A 1 277 ? 0.136 27.889 -9.748 1.00 13.73 262 GLY A C 1
ATOM 2186 O O . GLY A 1 277 ? -0.472 26.839 -9.984 1.00 14.26 262 GLY A O 1
ATOM 2187 N N . ASN A 1 278 ? -0.401 29.096 -9.932 1.00 11.14 263 ASN A N 1
ATOM 2188 C CA . ASN A 1 278 ? -1.778 29.238 -10.421 1.00 11.18 263 ASN A CA 1
ATOM 2189 C C . ASN A 1 278 ? -1.776 29.391 -11.928 1.00 9.23 263 ASN A C 1
ATOM 2190 O O . ASN A 1 278 ? -1.604 30.495 -12.463 1.00 10.58 263 ASN A O 1
ATOM 2195 N N . LEU A 1 279 ? -1.953 28.264 -12.610 1.00 11.51 264 LEU A N 1
ATOM 2196 C CA . LEU A 1 279 ? -1.908 28.229 -14.066 1.00 10.19 264 LEU A CA 1
ATOM 2197 C C . LEU A 1 279 ? -3.144 28.876 -14.689 1.00 11.00 264 LEU A C 1
ATOM 2198 O O . LEU A 1 279 ? -3.083 29.395 -15.808 1.00 11.11 264 LEU A O 1
ATOM 2203 N N . ALA A 1 280 ? -4.260 28.876 -13.969 1.00 11.41 265 ALA A N 1
ATOM 2204 C CA . ALA A 1 280 ? -5.453 29.527 -14.487 1.00 12.00 265 ALA A CA 1
ATOM 2205 C C . ALA A 1 280 ? -5.195 31.021 -14.546 1.00 11.61 265 ALA A C 1
ATOM 2206 O O . ALA A 1 280 ? -5.497 31.674 -15.548 1.00 10.72 265 ALA A O 1
ATOM 2208 N N . ALA A 1 281 ? -4.619 31.555 -13.474 1.00 10.46 266 ALA A N 1
ATOM 2209 C CA . ALA A 1 281 ? -4.321 32.976 -13.411 1.00 8.90 266 ALA A CA 1
ATOM 2210 C C . ALA A 1 281 ? -3.261 33.343 -14.434 1.00 9.80 266 ALA A C 1
ATOM 2211 O O . ALA A 1 281 ? -3.334 34.401 -15.076 1.00 9.82 266 ALA A O 1
ATOM 2213 N N . ALA A 1 282 ? -2.252 32.494 -14.587 1.00 9.62 267 ALA A N 1
ATOM 2214 C CA . ALA A 1 282 ? -1.254 32.758 -15.616 1.00 10.58 267 ALA A CA 1
ATOM 2215 C C . ALA A 1 282 ? -1.880 32.824 -17.014 1.00 10.46 267 ALA A C 1
ATOM 2216 O O . ALA A 1 282 ? -1.550 33.701 -17.823 1.00 10.99 267 ALA A O 1
ATOM 2218 N N . SER A 1 283 ? -2.792 31.895 -17.297 1.00 8.81 268 SER A N 1
ATOM 2219 C CA . SER A 1 283 ? -3.478 31.882 -18.585 1.00 9.29 268 SER A CA 1
ATOM 2220 C C . SER A 1 283 ? -4.397 33.098 -18.767 1.00 9.87 268 SER A C 1
ATOM 2221 O O . SER A 1 283 ? -4.604 33.561 -19.886 1.00 9.67 268 SER A O 1
ATOM 2224 N N . ASP A 1 284 ? -4.945 33.604 -17.661 1.00 9.43 269 ASP A N 1
ATOM 2225 C CA . ASP A 1 284 ? -5.740 34.837 -17.704 1.00 10.09 269 ASP A CA 1
ATOM 2226 C C . ASP A 1 284 ? -4.931 35.997 -18.275 1.00 9.69 269 ASP A C 1
ATOM 2227 O O . ASP A 1 284 ? -5.468 36.862 -18.967 1.00 10.05 269 ASP A O 1
ATOM 2232 N N . ILE A 1 285 ? -3.636 36.026 -17.968 1.00 9.15 270 ILE A N 1
ATOM 2233 C CA . ILE A 1 285 ? -2.780 37.096 -18.465 1.00 9.83 270 ILE A CA 1
ATOM 2234 C C . ILE A 1 285 ? -2.461 36.872 -19.933 1.00 9.78 270 ILE A C 1
ATOM 2235 O O . ILE A 1 285 ? -2.574 37.780 -20.759 1.00 10.23 270 ILE A O 1
ATOM 2240 N N . VAL A 1 286 ? -2.065 35.643 -20.263 1.00 8.89 271 VAL A N 1
ATOM 2241 C CA . VAL A 1 286 ? -1.672 35.340 -21.634 1.00 9.77 271 VAL A CA 1
ATOM 2242 C C . VAL A 1 286 ? -2.792 35.580 -22.642 1.00 10.32 271 VAL A C 1
ATOM 2243 O O . VAL A 1 286 ? -2.550 36.142 -23.704 1.00 10.45 271 VAL A O 1
ATOM 2247 N N . ARG A 1 287 ? -4.022 35.195 -22.302 1.00 8.49 272 ARG A N 1
ATOM 2248 C CA . ARG A 1 287 ? -5.128 35.356 -23.251 1.00 9.39 272 ARG A CA 1
ATOM 2249 C C . ARG A 1 287 ? -5.368 36.824 -23.603 1.00 8.50 272 ARG A C 1
ATOM 2250 O O . ARG A 1 287 ? -5.663 37.151 -24.754 1.00 10.19 272 ARG A O 1
ATOM 2258 N N . LEU A 1 288 ? -5.210 37.712 -22.625 1.00 9.23 273 LEU A N 1
ATOM 2259 C CA . LEU A 1 288 ? -5.338 39.144 -22.896 1.00 9.53 273 LEU A CA 1
ATOM 2260 C C . LEU A 1 288 ? -4.262 39.689 -23.828 1.00 10.47 273 LEU A C 1
ATOM 2261 O O . LEU A 1 288 ? -4.561 40.483 -24.728 1.00 11.06 273 LEU A O 1
ATOM 2266 N N . LEU A 1 289 ? -3.015 39.277 -23.621 1.00 10.16 274 LEU A N 1
ATOM 2267 C CA . LEU A 1 289 ? -1.935 39.739 -24.489 1.00 11.38 274 LEU A CA 1
ATOM 2268 C C . LEU A 1 289 ? -2.046 39.162 -25.893 1.00 10.43 274 LEU A C 1
ATOM 2269 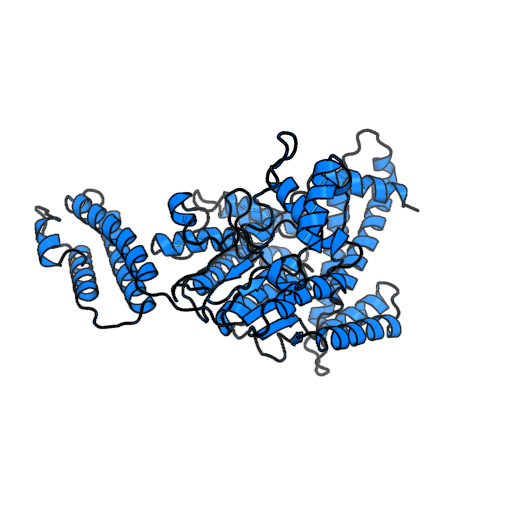O O . LEU A 1 289 ? -1.736 39.847 -26.867 1.00 10.93 274 LEU A O 1
ATOM 2274 N N . ALA A 1 290 ? -2.481 37.909 -26.012 1.00 10.00 275 ALA A N 1
ATOM 2275 C CA . ALA A 1 290 ? -2.737 37.336 -27.335 1.00 9.84 275 ALA A CA 1
ATOM 2276 C C . ALA A 1 290 ? -3.757 38.149 -28.126 1.00 11.20 275 ALA A C 1
ATOM 2277 O O . ALA A 1 290 ? -3.548 38.480 -29.299 1.00 11.07 275 ALA A O 1
ATOM 2279 N N . LEU A 1 291 ? -4.863 38.506 -27.485 1.00 11.33 276 LEU A N 1
ATOM 2280 C CA . LEU A 1 291 ? -5.870 39.325 -28.148 1.00 11.35 276 LEU A CA 1
ATOM 2281 C C . LEU A 1 291 ? -5.360 40.733 -28.448 1.00 10.30 276 LEU A C 1
ATOM 2282 O O . LEU A 1 291 ? -5.574 41.254 -29.538 1.00 12.50 276 LEU A O 1
ATOM 2287 N N . LYS A 1 292 ? -4.687 41.352 -27.481 1.00 10.04 277 LYS A N 1
ATOM 2288 C CA . LYS A 1 292 ? -4.131 42.684 -27.694 1.00 10.28 277 LYS A CA 1
ATOM 2289 C C . LYS A 1 292 ? -3.208 42.717 -28.911 1.00 11.50 277 LYS A C 1
ATOM 2290 O O . LYS A 1 292 ? -3.272 43.638 -29.744 1.00 12.89 277 LYS A O 1
ATOM 2296 N N . ASN A 1 293 ? -2.335 41.721 -28.998 1.00 11.38 278 ASN A N 1
ATOM 2297 C CA . ASN A 1 293 ? -1.273 41.750 -30.007 1.00 11.89 278 ASN A CA 1
ATOM 2298 C C . ASN A 1 293 ? -1.701 41.229 -31.378 1.00 12.28 278 ASN A C 1
ATOM 2299 O O . ASN A 1 293 ? -1.117 41.613 -32.398 1.00 14.47 278 ASN A O 1
ATOM 2304 N N . PHE A 1 294 ? -2.709 40.354 -31.413 1.00 11.72 279 PHE A N 1
ATOM 2305 C CA . PHE A 1 294 ? -3.097 39.692 -32.660 1.00 11.15 279 PHE A CA 1
ATOM 2306 C C . PHE A 1 294 ? -4.543 39.871 -33.075 1.00 11.17 279 PHE A C 1
ATOM 2307 O O . PHE A 1 294 ? -4.872 39.796 -34.261 1.00 12.90 279 PHE A O 1
ATOM 2315 N N . GLY A 1 295 ? -5.425 40.083 -32.107 1.00 9.47 280 GLY A N 1
ATOM 2316 C CA . GLY A 1 295 ? -6.838 40.084 -32.412 1.00 10.11 280 GLY A CA 1
ATOM 2317 C C . GLY A 1 295 ? -7.383 38.684 -32.658 1.00 10.43 280 GLY A C 1
ATOM 2318 O O . GLY A 1 295 ? -6.631 37.715 -32.839 1.00 12.30 280 GLY A O 1
ATOM 2319 N N . GLY A 1 296 ? -8.707 38.572 -32.642 1.00 10.41 281 GLY A N 1
ATOM 2320 C CA . GLY A 1 296 ? -9.384 37.332 -32.964 1.00 11.79 281 GLY A CA 1
ATOM 2321 C C . GLY A 1 296 ? -10.299 36.863 -31.854 1.00 11.13 281 GLY A C 1
ATOM 2322 O O . GLY A 1 296 ? -10.958 37.660 -31.169 1.00 10.13 281 GLY A O 1
ATOM 2323 N N . VAL A 1 297 ? -10.332 35.553 -31.685 1.00 10.11 282 VAL A N 1
ATOM 2324 C CA . VAL A 1 297 ? -11.209 34.899 -30.726 1.00 9.19 282 VAL A CA 1
ATOM 2325 C C . VAL A 1 297 ? -10.349 34.120 -29.756 1.00 11.20 282 VAL A C 1
ATOM 2326 O O . VAL A 1 297 ? -9.498 33.349 -30.190 1.00 11.55 282 VAL A O 1
ATOM 2330 N N . TYR A 1 298 ? -10.536 34.339 -28.459 1.00 9.74 283 TYR A N 1
ATOM 2331 C CA . TYR A 1 298 ? -9.917 33.489 -27.440 1.00 9.47 283 TYR A CA 1
ATOM 2332 C C . TYR A 1 298 ? -10.942 32.453 -26.965 1.00 10.23 283 TYR A C 1
ATOM 2333 O O . TYR A 1 298 ? -12.107 32.790 -26.694 1.00 10.47 283 TYR A O 1
ATOM 2342 N N . LEU A 1 299 ? -10.509 31.203 -26.841 1.00 9.01 284 LEU A N 1
ATOM 2343 C CA . LEU A 1 299 ? -11.364 30.127 -26.338 1.00 11.60 284 LEU A CA 1
ATOM 2344 C C . LEU A 1 299 ? -10.640 29.255 -25.328 1.00 9.59 284 LEU A C 1
ATOM 2345 O O . LEU A 1 299 ? -9.509 28.816 -25.582 1.00 10.27 284 LEU A O 1
ATOM 2350 N N . ASP A 1 300 ? -11.296 28.980 -24.197 1.00 10.15 285 ASP A N 1
ATOM 2351 C CA . ASP A 1 300 ? -10.860 27.902 -23.318 1.00 11.53 285 ASP A CA 1
ATOM 2352 C C . ASP A 1 300 ? -10.934 26.584 -24.105 1.00 11.62 285 ASP A C 1
ATOM 2353 O O . ASP A 1 300 ? -11.739 26.437 -25.036 1.00 12.16 285 ASP A O 1
ATOM 2358 N N . VAL A 1 301 ? -10.099 25.622 -23.735 1.00 10.46 286 VAL A N 1
ATOM 2359 C CA . VAL A 1 301 ? -9.986 24.409 -24.541 1.00 10.35 286 VAL A CA 1
ATOM 2360 C C . VAL A 1 301 ? -11.173 23.476 -24.368 1.00 12.66 286 VAL A C 1
ATOM 2361 O O . VAL A 1 301 ? -11.237 22.444 -25.048 1.00 12.99 286 VAL A O 1
ATOM 2365 N N . ASP A 1 302 ? -12.107 23.832 -23.485 1.00 11.09 287 ASP A N 1
ATOM 2366 C CA . ASP A 1 302 ? -13.324 23.039 -23.304 1.00 12.99 287 ASP A CA 1
ATOM 2367 C C . ASP A 1 302 ? -14.537 23.684 -23.964 1.00 13.54 287 ASP A C 1
ATOM 2368 O O . ASP A 1 302 ? -15.667 23.220 -23.777 1.00 13.86 287 ASP A O 1
ATOM 2373 N N . MET A 1 303 ? -14.315 24.738 -24.747 1.00 11.73 288 MET A N 1
ATOM 2374 C CA . MET A 1 303 ? -15.399 25.317 -25.546 1.00 11.43 288 MET A CA 1
ATOM 2375 C C . MET A 1 303 ? -15.539 24.534 -26.837 1.00 11.35 288 MET A C 1
ATOM 2376 O O . MET A 1 303 ? -14.557 24.035 -27.368 1.00 11.99 288 MET A O 1
ATOM 2381 N N . LEU A 1 304 ? -16.766 24.418 -27.346 1.00 12.28 289 LEU A N 1
ATOM 2382 C CA . LEU A 1 304 ? -16.996 23.773 -28.645 1.00 13.37 289 LEU A CA 1
ATOM 2383 C C . LEU A 1 304 ? -17.769 24.703 -29.566 1.00 11.15 289 LEU A C 1
ATOM 2384 O O . LEU A 1 304 ? -18.417 25.635 -29.087 1.00 13.09 289 LEU A O 1
ATOM 2389 N N . PRO A 1 305 ? -17.681 24.478 -30.892 1.00 12.62 290 PRO A N 1
ATOM 2390 C CA . PRO A 1 305 ? -18.474 25.311 -31.811 1.00 14.64 290 PRO A CA 1
ATOM 2391 C C . PRO A 1 305 ? -19.970 25.276 -31.506 1.00 13.09 290 PRO A C 1
ATOM 2392 O O . PRO A 1 305 ? -20.453 24.321 -30.908 1.00 14.08 290 PRO A O 1
ATOM 2396 N N . GLY A 1 306 ? -20.682 26.319 -31.922 1.00 13.78 291 GLY A N 1
ATOM 2397 C CA . GLY A 1 306 ? -22.127 26.355 -31.798 1.00 13.68 291 GLY A CA 1
ATOM 2398 C C . GLY A 1 306 ? -22.770 25.280 -32.654 1.00 13.42 291 GLY A C 1
ATOM 2399 O O . GLY A 1 306 ? -22.272 24.950 -33.721 1.00 15.97 291 GLY A O 1
ATOM 2400 N N . ILE A 1 307 ? -23.874 24.727 -32.163 1.00 14.56 292 ILE A N 1
ATOM 2401 C CA . ILE A 1 307 ? -24.692 23.786 -32.935 1.00 15.97 292 ILE A CA 1
ATOM 2402 C C . ILE A 1 307 ? -25.650 24.602 -33.799 1.00 18.94 292 ILE A C 1
ATOM 2403 O O . ILE A 1 307 ? -26.173 25.605 -33.328 1.00 16.36 292 ILE A O 1
ATOM 2408 N N . HIS A 1 308 ? -25.869 24.199 -35.054 1.00 15.45 293 HIS A N 1
ATOM 2409 C CA . HIS A 1 308 ? -26.836 24.902 -35.916 1.00 17.19 293 HIS A CA 1
ATOM 2410 C C . HIS A 1 308 ? -28.156 25.103 -35.199 1.00 22.19 293 HIS A C 1
ATOM 2411 O O . HIS A 1 308 ? -28.695 24.163 -34.630 1.00 20.25 293 HIS A O 1
ATOM 2418 N N . SER A 1 309 ? -28.671 26.332 -35.241 1.00 24.64 294 SER A N 1
ATOM 2419 C CA . SER A 1 309 ? -29.834 26.726 -34.448 1.00 26.96 294 SER A CA 1
ATOM 2420 C C . SER A 1 309 ? -31.074 25.865 -34.683 1.00 25.82 294 SER A C 1
ATOM 2421 O O . SER A 1 309 ? -31.828 25.579 -33.748 1.00 30.68 294 SER A O 1
ATOM 2424 N N . ASP A 1 310 ? -31.292 25.455 -35.928 1.00 23.67 295 ASP A N 1
ATOM 2425 C CA . ASP A 1 310 ? -32.501 24.691 -36.241 1.00 25.33 295 ASP A CA 1
ATOM 2426 C C . ASP A 1 310 ? -32.314 23.173 -36.264 1.00 24.99 295 ASP A C 1
ATOM 2427 O O . ASP A 1 310 ? -33.251 22.452 -36.573 1.00 23.44 295 ASP A O 1
ATOM 2432 N N . LEU A 1 311 ? -31.109 22.693 -35.948 1.00 22.40 296 LEU A N 1
ATOM 2433 C CA . LEU A 1 311 ? -30.811 21.269 -36.066 1.00 19.35 296 LEU A CA 1
ATOM 2434 C C . LEU A 1 311 ? -31.811 20.399 -35.302 1.00 19.15 296 LEU A C 1
ATOM 2435 O O . LEU A 1 311 ? -32.288 19.377 -35.815 1.00 19.99 296 LEU A O 1
ATOM 2440 N N . PHE A 1 312 ? -32.142 20.817 -34.086 1.00 15.78 297 PHE A N 1
ATOM 2441 C CA . PHE A 1 312 ? -33.029 20.053 -33.219 1.00 14.87 297 PHE A CA 1
ATOM 2442 C C . PHE A 1 312 ? -34.333 20.784 -32.925 1.00 17.56 297 PHE A C 1
ATOM 2443 O O . PHE A 1 312 ? -34.961 20.548 -31.898 1.00 16.35 297 PHE A O 1
ATOM 2451 N N . LYS A 1 313 ? -34.763 21.646 -33.842 1.00 18.32 298 LYS A N 1
ATOM 2452 C CA . LYS A 1 313 ? -35.973 22.437 -33.603 1.00 20.13 298 LYS A CA 1
ATOM 2453 C C . LYS A 1 313 ? -37.222 21.567 -33.515 1.00 20.51 298 LYS A C 1
ATOM 2454 O O . LYS A 1 313 ? -38.233 21.980 -32.943 1.00 22.91 298 LYS A O 1
ATOM 2460 N N . THR A 1 314 ? -37.153 20.359 -34.069 1.00 19.42 299 THR A N 1
ATOM 2461 C CA . THR A 1 314 ? -38.296 19.454 -34.031 1.00 20.20 299 THR A CA 1
ATOM 2462 C C . THR A 1 314 ? -38.322 18.553 -32.796 1.00 20.41 299 THR A C 1
ATOM 2463 O O . THR A 1 314 ? -39.202 17.705 -32.660 1.00 20.34 299 THR A O 1
ATOM 2467 N N . ILE A 1 315 ? -37.357 18.727 -31.896 1.00 18.54 300 ILE A N 1
ATOM 2468 C CA . ILE A 1 315 ? -37.372 17.978 -30.648 1.00 19.22 300 ILE A CA 1
ATOM 2469 C C . ILE A 1 315 ? -37.595 18.933 -29.490 1.00 22.20 300 ILE A C 1
ATOM 2470 O O . ILE A 1 315 ? -36.862 19.914 -29.345 1.00 25.24 300 ILE A O 1
ATOM 2475 N N . SER A 1 316 ? -38.616 18.660 -28.681 1.00 21.34 301 SER A N 1
ATOM 2476 C CA . SER A 1 316 ? -38.957 19.538 -27.566 1.00 20.69 301 SER A CA 1
ATOM 2477 C C . SER A 1 316 ? -38.299 19.052 -26.282 1.00 25.06 301 SER A C 1
ATOM 2478 O O . SER A 1 316 ? -38.288 17.856 -25.991 1.00 22.84 301 SER A O 1
ATOM 2481 N N . ARG A 1 317 ? -37.723 19.992 -25.538 1.00 21.38 302 ARG A N 1
ATOM 2482 C CA . ARG A 1 317 ? -37.143 19.697 -24.231 1.00 22.30 302 ARG A CA 1
ATOM 2483 C C . ARG A 1 317 ? -38.235 19.280 -23.247 1.00 26.24 302 ARG A C 1
ATOM 2484 O O . ARG A 1 317 ? -39.228 19.990 -23.086 1.00 27.19 302 ARG A O 1
ATOM 2492 N N . PRO A 1 318 ? -38.062 18.119 -22.598 1.00 25.90 303 PRO A N 1
ATOM 2493 C CA . PRO A 1 318 ? -38.986 17.697 -21.538 1.00 28.27 303 PRO A CA 1
ATOM 2494 C C . PRO A 1 318 ? -39.047 18.718 -20.406 1.00 33.36 303 PRO A C 1
ATOM 2495 O O . PRO A 1 318 ? -38.043 19.371 -20.113 1.00 32.60 303 PRO A O 1
ATOM 2499 N N . SER A 1 319 ? -40.212 18.846 -19.776 1.00 34.39 304 SER A N 1
ATOM 2500 C CA . SER A 1 319 ? -40.397 19.783 -18.670 1.00 35.51 304 SER A CA 1
ATOM 2501 C C . SER A 1 319 ? -39.496 19.456 -17.477 1.00 32.44 304 SER A C 1
ATOM 2502 O O . SER A 1 319 ? -39.152 20.339 -16.690 1.00 37.10 304 SER A O 1
ATOM 2505 N N . SER A 1 320 ? -39.115 18.190 -17.350 1.00 35.65 305 SER A N 1
ATOM 2506 C CA . SER A 1 320 ? -38.317 17.745 -16.211 1.00 33.97 305 SER A CA 1
ATOM 2507 C C . SER A 1 320 ? -36.828 18.030 -16.399 1.00 35.53 305 SER A C 1
ATOM 2508 O O . SER A 1 320 ? -36.034 17.808 -15.489 1.00 40.77 305 SER A O 1
ATOM 2511 N N . ILE A 1 321 ? -36.453 18.518 -17.578 1.00 33.99 306 ILE A N 1
ATOM 2512 C CA . ILE A 1 321 ? -35.048 18.778 -17.879 1.00 30.81 306 ILE A CA 1
ATOM 2513 C C . ILE A 1 321 ? -34.805 20.270 -18.048 1.00 26.88 306 ILE A C 1
ATOM 2514 O O . ILE A 1 321 ? -35.448 20.918 -18.867 1.00 27.64 306 ILE A O 1
ATOM 2519 N N . GLY A 1 322 ? -33.873 20.811 -17.265 1.00 29.44 307 GLY A N 1
ATOM 2520 C CA . GLY A 1 322 ? -33.563 22.230 -17.313 1.00 28.26 307 GLY A CA 1
ATOM 2521 C C . GLY A 1 322 ? -32.871 22.639 -18.598 1.00 24.89 307 GLY A C 1
ATOM 2522 O O . GLY A 1 322 ? -32.362 21.790 -19.333 1.00 24.52 307 GLY A O 1
ATOM 2523 N N . LEU A 1 323 ? -32.855 23.941 -18.862 1.00 24.64 308 LEU A N 1
ATOM 2524 C CA . LEU A 1 323 ? -32.273 24.496 -20.083 1.00 23.82 308 LEU A CA 1
ATOM 2525 C C . LEU A 1 323 ? -30.803 24.101 -20.302 1.00 23.63 308 LEU A C 1
ATOM 2526 O O . LEU A 1 323 ? -30.420 23.681 -21.400 1.00 21.18 308 LEU A O 1
ATOM 2531 N N . ASP A 1 324 ? -29.980 24.244 -19.267 1.00 24.62 309 ASP A N 1
ATOM 2532 C CA . ASP A 1 324 ? -28.561 23.918 -19.392 1.00 20.72 309 ASP A CA 1
ATOM 2533 C C . ASP A 1 324 ? -28.327 22.432 -19.671 1.00 20.37 309 ASP A C 1
ATOM 2534 O O . ASP A 1 324 ? -27.510 22.064 -20.516 1.00 20.35 309 ASP A O 1
ATOM 2539 N N . ARG A 1 325 ? -29.052 21.576 -18.964 1.00 19.68 310 ARG A N 1
ATOM 2540 C CA . ARG A 1 325 ? -28.909 20.139 -19.131 1.00 20.86 310 ARG A CA 1
ATOM 2541 C C . ARG A 1 325 ? -29.332 19.710 -20.537 1.00 18.93 310 ARG A C 1
ATOM 2542 O O . ARG A 1 325 ? -28.752 18.789 -21.110 1.00 20.69 310 ARG A O 1
ATOM 2550 N N . TRP A 1 326 ? -30.334 20.394 -21.081 1.00 20.66 311 TRP A N 1
ATOM 2551 C CA . TRP A 1 326 ? -30.777 20.139 -22.451 1.00 19.41 311 TRP A CA 1
ATOM 2552 C C . TRP A 1 326 ? -29.659 20.455 -23.443 1.00 18.52 311 TRP A C 1
ATOM 2553 O O . TRP A 1 326 ? -29.447 19.709 -24.397 1.00 16.90 311 TRP A O 1
ATOM 2564 N N . GLU A 1 327 ? -28.932 21.549 -23.214 1.00 19.07 312 GLU A N 1
ATOM 2565 C CA . GLU A 1 327 ? -27.771 21.857 -24.049 1.00 17.52 312 GLU A CA 1
ATOM 2566 C C . GLU A 1 327 ? -26.714 20.750 -23.969 1.00 16.80 312 GLU A C 1
ATOM 2567 O O . GLU A 1 327 ? -26.142 20.357 -24.987 1.00 16.28 312 GLU A O 1
ATOM 2573 N N . MET A 1 328 ? -26.463 20.252 -22.759 1.00 17.97 313 MET A N 1
ATOM 2574 C CA . MET A 1 328 ? -25.539 19.139 -22.568 1.00 17.98 313 MET A CA 1
ATOM 2575 C C . MET A 1 328 ? -26.013 17.926 -23.358 1.00 16.95 313 MET A C 1
ATOM 2576 O O . MET A 1 328 ? -25.234 17.276 -24.043 1.00 18.30 313 MET A O 1
ATOM 2581 N N . ILE A 1 329 ? -27.310 17.644 -23.266 1.00 18.70 314 ILE A N 1
ATOM 2582 C CA . ILE A 1 329 ? -27.908 16.493 -23.942 1.00 18.36 314 ILE A CA 1
ATOM 2583 C C . ILE A 1 329 ? -27.727 16.537 -25.465 1.00 15.84 314 ILE A C 1
ATOM 2584 O O . ILE A 1 329 ? -27.428 15.511 -26.092 1.00 17.25 314 ILE A O 1
ATOM 2589 N N . LYS A 1 330 ? -27.872 17.723 -26.058 1.00 16.27 315 LYS A N 1
ATOM 2590 C CA . LYS A 1 330 ? -27.672 17.868 -27.495 1.00 16.29 315 LYS A CA 1
ATOM 2591 C C . LYS A 1 330 ? -26.268 17.459 -27.910 1.00 16.01 315 LYS A C 1
ATOM 2592 O O . LYS A 1 330 ? -26.088 16.772 -28.915 1.00 14.45 315 LYS A O 1
ATOM 2598 N N . LEU A 1 331 ? -25.262 17.898 -27.153 1.00 17.19 316 LEU A N 1
ATOM 2599 C CA . LEU A 1 331 ? -23.889 17.523 -27.467 1.00 14.46 316 LEU A CA 1
ATOM 2600 C C . LEU A 1 331 ? -23.657 16.036 -27.233 1.00 14.23 316 LEU A C 1
ATOM 2601 O O . LEU A 1 331 ? -22.987 15.372 -28.021 1.00 17.44 316 LEU A O 1
ATOM 2606 N N . GLU A 1 332 ? -24.228 15.514 -26.152 1.00 16.40 317 GLU A N 1
ATOM 2607 C CA . GLU A 1 332 ? -24.124 14.087 -25.872 1.00 17.53 317 GLU A CA 1
ATOM 2608 C C . GLU A 1 332 ? -24.734 13.277 -27.008 1.00 19.26 317 GLU A C 1
ATOM 2609 O O . GLU A 1 332 ? -24.173 12.271 -27.444 1.00 18.64 317 GLU A O 1
ATOM 2615 N N . ALA A 1 333 ? -25.881 13.732 -27.501 1.00 17.83 318 ALA A N 1
ATOM 2616 C CA . ALA A 1 333 ? -26.521 13.065 -28.628 1.00 18.77 318 ALA A CA 1
ATOM 2617 C C . ALA A 1 333 ? -25.632 13.070 -29.867 1.00 18.24 318 ALA A C 1
ATOM 2618 O O . ALA A 1 333 ? -25.420 12.034 -30.494 1.00 19.71 318 ALA A O 1
ATOM 2620 N N . ILE A 1 334 ? -25.114 14.240 -30.228 1.00 16.34 319 ILE A N 1
ATOM 2621 C CA . ILE A 1 334 ? -24.228 14.346 -31.383 1.00 15.60 319 ILE A CA 1
ATOM 2622 C C . ILE A 1 334 ? -23.031 13.395 -31.277 1.00 15.44 319 ILE A C 1
ATOM 2623 O O . ILE A 1 334 ? -22.701 12.686 -32.236 1.00 18.32 319 ILE A O 1
ATOM 2628 N N . MET A 1 335 ? -22.390 13.387 -30.111 1.00 18.98 320 MET A N 1
ATOM 2629 C CA . MET A 1 335 ? -21.174 12.600 -29.918 1.00 20.54 320 MET A CA 1
ATOM 2630 C C . MET A 1 335 ? -21.465 11.110 -29.818 1.00 21.54 320 MET A C 1
ATOM 2631 O O . MET A 1 335 ? -20.595 10.293 -30.090 1.00 25.90 320 MET A O 1
ATOM 2636 N N . LYS A 1 336 ? -22.687 10.753 -29.431 1.00 20.53 321 LYS A N 1
ATOM 2637 C CA . LYS A 1 336 ? -23.040 9.337 -29.362 1.00 20.82 321 LYS A CA 1
ATOM 2638 C C . LYS A 1 336 ? -23.084 8.723 -30.755 1.00 25.53 321 LYS A C 1
ATOM 2639 O O . LYS A 1 336 ? -22.588 7.616 -30.973 1.00 27.97 321 LYS A O 1
ATOM 2645 N N . TYR A 1 337 ? -23.666 9.449 -31.703 1.00 22.74 322 TYR A N 1
ATOM 2646 C CA . TYR A 1 337 ? -23.857 8.926 -33.053 1.00 24.50 322 TYR A CA 1
ATOM 2647 C C . TYR A 1 337 ? -22.794 9.348 -34.071 1.00 26.31 322 TYR A C 1
ATOM 2648 O O . TYR A 1 337 ? -22.656 8.723 -35.120 1.00 29.03 322 TYR A O 1
ATOM 2657 N N . LYS A 1 338 ? -22.039 10.399 -33.768 1.00 22.74 323 LYS A N 1
ATOM 2658 C CA . LYS A 1 338 ? -20.969 10.818 -34.668 1.00 21.83 323 LYS A CA 1
ATOM 2659 C C . LYS A 1 338 ? -19.580 10.492 -34.125 1.00 22.02 323 LYS A C 1
ATOM 2660 O O . LYS A 1 338 ? -18.639 10.325 -34.904 1.00 22.46 323 LYS A O 1
ATOM 2666 N N . LYS A 1 339 ? -19.464 10.421 -32.800 1.00 22.31 324 LYS A N 1
ATOM 2667 C CA . LYS A 1 339 ? -18.195 10.113 -32.130 1.00 24.57 324 LYS A CA 1
ATOM 2668 C C . LYS A 1 339 ? -17.041 11.014 -32.576 1.00 22.17 324 LYS A C 1
ATOM 2669 O O . LYS A 1 339 ? -15.902 10.560 -32.722 1.00 23.67 324 LYS A O 1
ATOM 2675 N N . TYR A 1 340 ? -17.336 12.292 -32.798 1.00 18.75 325 TYR A N 1
ATOM 2676 C CA . TYR A 1 340 ? -16.299 13.248 -33.176 1.00 21.01 325 TYR A CA 1
ATOM 2677 C C . TYR A 1 340 ? -15.256 13.344 -32.065 1.00 19.77 325 TYR A C 1
ATOM 2678 O O . TYR A 1 340 ? -14.053 13.430 -32.331 1.00 24.84 325 TYR A O 1
ATOM 2687 N N . ILE A 1 341 ? -15.733 13.332 -30.825 1.00 21.63 326 ILE A N 1
ATOM 2688 C CA . ILE A 1 341 ? -14.881 13.299 -29.637 1.00 20.99 326 ILE A CA 1
ATOM 2689 C C . ILE A 1 341 ? -15.023 11.932 -28.973 1.00 22.50 326 ILE A C 1
ATOM 2690 O O . ILE A 1 341 ? -16.137 11.482 -28.703 1.00 22.14 326 ILE A O 1
ATOM 2695 N N . ASN A 1 342 ? -13.896 11.273 -28.713 1.00 24.88 327 ASN A N 1
ATOM 2696 C CA . ASN A 1 342 ? -13.896 9.910 -28.168 1.00 23.88 327 ASN A CA 1
ATOM 2697 C C . ASN A 1 342 ? -14.388 9.813 -26.729 1.00 25.24 327 ASN A C 1
ATOM 2698 O O . ASN A 1 342 ? -14.062 10.663 -25.900 1.00 26.53 327 ASN A O 1
ATOM 2703 N N . ASN A 1 343 ? -15.158 8.765 -26.436 1.00 25.49 328 ASN A N 1
ATOM 2704 C CA . ASN A 1 343 ? -15.630 8.493 -25.080 1.00 26.81 328 ASN A CA 1
ATOM 2705 C C . ASN A 1 343 ? -16.383 9.647 -24.435 1.00 27.45 328 ASN A C 1
ATOM 2706 O O . ASN A 1 343 ? -16.352 9.804 -23.213 1.00 27.00 328 ASN A O 1
ATOM 2711 N N . TYR A 1 344 ? -17.046 10.461 -25.252 1.00 24.34 329 TYR A N 1
ATOM 2712 C CA . TYR A 1 344 ? -17.852 11.548 -24.721 1.00 23.56 329 TYR A CA 1
ATOM 2713 C C . TYR A 1 344 ? -18.958 10.941 -23.864 1.00 22.44 329 TYR A C 1
ATOM 2714 O O . TYR A 1 344 ? -19.518 9.888 -24.204 1.00 26.56 329 TYR A O 1
ATOM 2723 N N . THR A 1 345 ? -19.243 11.578 -22.735 1.00 19.61 330 THR A N 1
ATOM 2724 C CA . THR A 1 345 ? -20.288 11.103 -21.837 1.00 21.57 330 THR A CA 1
ATOM 2725 C C . THR A 1 345 ? -21.646 11.008 -22.543 1.00 26.29 330 THR A C 1
ATOM 2726 O O . THR A 1 345 ? -21.973 11.818 -23.417 1.00 21.02 330 THR A O 1
ATOM 2730 N N . SER A 1 346 ? -22.420 9.991 -22.179 1.00 25.23 331 SER A N 1
ATOM 2731 C CA . SER A 1 346 ? -23.794 9.866 -22.650 1.00 27.12 331 SER A CA 1
ATOM 2732 C C . SER A 1 346 ? -24.705 9.720 -21.445 1.00 28.43 331 SER A C 1
ATOM 2733 O O . SER A 1 346 ? -25.835 9.243 -21.561 1.00 30.69 331 SER A O 1
ATOM 2736 N N . GLU A 1 347 ? -24.201 10.146 -20.291 1.00 28.42 332 GLU A N 1
ATOM 2737 C CA . GLU A 1 347 ? -24.889 9.983 -19.010 1.00 34.29 332 GLU A CA 1
ATOM 2738 C C . GLU A 1 347 ? -26.320 10.521 -19.000 1.00 34.53 332 GLU A C 1
ATOM 2739 O O . GLU A 1 347 ? -27.249 9.837 -18.562 1.00 36.36 332 GLU A O 1
ATOM 2745 N N . ASN A 1 348 ? -26.493 11.752 -19.467 1.00 28.05 333 ASN A N 1
ATOM 2746 C CA . ASN A 1 348 ? -27.810 12.378 -19.485 1.00 27.93 333 ASN A CA 1
ATOM 2747 C C . ASN A 1 348 ? -28.663 11.896 -20.653 1.00 33.43 333 ASN A C 1
ATOM 2748 O O . ASN A 1 348 ? -29.866 11.678 -20.505 1.00 29.41 333 ASN A O 1
ATOM 2753 N N . PHE A 1 349 ? -28.031 11.736 -21.813 1.00 28.09 334 PHE A N 1
ATOM 2754 C CA . PHE A 1 349 ? -28.735 11.297 -23.011 1.00 26.41 334 PHE A CA 1
ATOM 2755 C C . PHE A 1 349 ? -29.363 9.919 -22.822 1.00 32.07 334 PHE A C 1
ATOM 2756 O O . PHE A 1 349 ? -30.456 9.648 -23.329 1.00 31.21 334 PHE A O 1
ATOM 2764 N N . ASP A 1 350 ? -28.667 9.044 -22.108 1.00 32.72 335 ASP A N 1
ATOM 2765 C CA . ASP A 1 350 ? -29.141 7.674 -21.943 1.00 34.13 335 ASP A CA 1
ATOM 2766 C C . ASP A 1 350 ? -30.414 7.567 -21.099 1.00 33.99 335 ASP A C 1
ATOM 2767 O O . ASP A 1 350 ? -31.119 6.559 -21.155 1.00 38.46 335 ASP A O 1
ATOM 2772 N N . LYS A 1 351 ? -30.709 8.605 -20.326 1.00 34.93 336 LYS A N 1
ATOM 2773 C CA . LYS A 1 351 ? -31.888 8.606 -19.465 1.00 34.73 336 LYS A CA 1
ATOM 2774 C C . LYS A 1 351 ? -33.144 9.087 -20.186 1.00 39.00 336 LYS A C 1
ATOM 2775 O O . LYS A 1 351 ? -34.224 9.133 -19.595 1.00 38.13 336 LYS A O 1
ATOM 2781 N N . LEU A 1 352 ? -33.004 9.454 -21.456 1.00 32.48 337 LEU A N 1
ATOM 2782 C CA . LEU A 1 352 ? -34.134 9.984 -22.216 1.00 33.41 337 LEU A CA 1
ATOM 2783 C C . LEU A 1 352 ? -35.112 8.883 -22.594 1.00 35.68 337 LEU A C 1
ATOM 2784 O O . LEU A 1 352 ? -34.739 7.709 -22.650 1.00 35.34 337 LEU A O 1
ATOM 2789 N N . ASP A 1 353 ? -36.363 9.255 -22.859 1.00 38.13 338 ASP A N 1
ATOM 2790 C CA . ASP A 1 353 ? -37.323 8.274 -23.355 1.00 38.25 338 ASP A CA 1
ATOM 2791 C C . ASP A 1 353 ? -36.911 7.828 -24.757 1.00 38.05 338 ASP A C 1
ATOM 2792 O O . ASP A 1 353 ? -36.196 8.543 -25.461 1.00 38.60 338 ASP A O 1
ATOM 2797 N N . GLN A 1 354 ? -37.358 6.644 -25.157 1.00 39.69 339 GLN A N 1
ATOM 2798 C CA . GLN A 1 354 ? -36.855 6.003 -26.368 1.00 35.18 339 GLN A CA 1
ATOM 2799 C C . GLN A 1 354 ? -37.197 6.745 -27.660 1.00 36.82 339 GLN A C 1
ATOM 2800 O O . GLN A 1 354 ? -36.399 6.755 -28.602 1.00 32.43 339 GLN A O 1
ATOM 2806 N N . GLN A 1 355 ? -38.376 7.360 -27.718 1.00 35.91 340 GLN A N 1
ATOM 2807 C CA . GLN A 1 355 ? -38.751 8.101 -28.919 1.00 33.00 340 GLN A CA 1
ATOM 2808 C C . GLN A 1 355 ? -37.904 9.357 -29.093 1.00 30.82 340 GLN A C 1
ATOM 2809 O O . GLN A 1 355 ? -37.594 9.738 -30.217 1.00 28.39 340 GLN A O 1
ATOM 2815 N N . LEU A 1 356 ? -37.520 9.981 -27.983 1.00 32.23 341 LEU A N 1
ATOM 2816 C CA . LEU A 1 356 ? -36.615 11.131 -28.039 1.00 28.40 341 LEU A CA 1
ATOM 2817 C C . LEU A 1 356 ? -35.237 10.708 -28.547 1.00 27.96 341 LEU A C 1
ATOM 2818 O O . LEU A 1 356 ? -34.664 11.355 -29.429 1.00 24.47 341 LEU A O 1
ATOM 2823 N N . LYS A 1 357 ? -34.706 9.627 -27.982 1.00 28.05 342 LYS A N 1
ATOM 2824 C CA . LYS A 1 357 ? -33.421 9.094 -28.417 1.00 28.42 342 LYS A CA 1
ATOM 2825 C C . LYS A 1 357 ? -33.458 8.760 -29.898 1.00 29.54 342 LYS A C 1
ATOM 2826 O O . LYS A 1 357 ? -32.562 9.136 -30.656 1.00 29.44 342 LYS A O 1
ATOM 2832 N N . ASP A 1 358 ? -34.503 8.044 -30.307 1.00 28.01 343 ASP A N 1
ATOM 2833 C CA . ASP A 1 358 ? -34.656 7.655 -31.701 1.00 29.38 343 ASP A CA 1
ATOM 2834 C C . ASP A 1 358 ? -34.710 8.875 -32.604 1.00 25.31 343 ASP A C 1
ATOM 2835 O O . ASP A 1 358 ? -34.219 8.852 -33.736 1.00 27.57 343 ASP A O 1
ATOM 2840 N N . ASN A 1 359 ? -35.300 9.945 -32.082 1.00 25.58 344 ASN A N 1
ATOM 2841 C CA . ASN A 1 359 ? -35.446 11.192 -32.814 1.00 24.78 344 ASN A CA 1
ATOM 2842 C C . ASN A 1 359 ? -34.113 11.917 -33.026 1.00 23.67 344 ASN A C 1
ATOM 2843 O O . ASN A 1 359 ? -33.820 12.399 -34.122 1.00 21.79 344 ASN A O 1
ATOM 2848 N N . PHE A 1 360 ? -33.313 11.989 -31.967 1.00 25.99 345 PHE A N 1
ATOM 2849 C CA . PHE A 1 360 ? -31.972 12.548 -32.069 1.00 23.00 345 PHE A CA 1
ATOM 2850 C C . PHE A 1 360 ? -31.177 11.765 -33.099 1.00 22.27 345 PHE A C 1
ATOM 2851 O O . PHE A 1 360 ? -30.527 12.337 -33.974 1.00 21.63 345 PHE A O 1
ATOM 2859 N N . LYS A 1 361 ? -31.263 10.439 -33.001 1.00 21.77 346 LYS A N 1
ATOM 2860 C CA . LYS A 1 361 ? -30.532 9.545 -33.890 1.00 24.95 346 LYS A CA 1
ATOM 2861 C C . LYS A 1 361 ? -30.859 9.781 -35.362 1.00 24.20 346 LYS A C 1
ATOM 2862 O O . LYS A 1 361 ? -29.960 9.840 -36.203 1.00 22.04 346 LYS A O 1
ATOM 2868 N N . LEU A 1 362 ? -32.146 9.914 -35.678 1.00 24.41 347 LEU A N 1
ATOM 2869 C CA . LEU A 1 362 ? -32.553 10.096 -37.064 1.00 27.89 347 LEU A CA 1
ATOM 2870 C C . LEU A 1 362 ? -31.983 11.385 -37.643 1.00 23.92 347 LEU A C 1
ATOM 2871 O O . LEU A 1 362 ? -31.436 11.394 -38.746 1.00 26.04 347 LEU A O 1
ATOM 2876 N N . ILE A 1 363 ? -32.113 12.473 -36.889 1.00 26.48 348 ILE A N 1
ATOM 2877 C CA . ILE A 1 363 ? -31.605 13.771 -37.323 1.00 23.39 348 ILE A CA 1
ATOM 2878 C C . ILE A 1 363 ? -30.085 13.752 -37.503 1.00 19.93 348 ILE A C 1
ATOM 2879 O O . ILE A 1 363 ? -29.567 14.154 -38.543 1.00 22.91 348 ILE A O 1
ATOM 2884 N N . ILE A 1 364 ? -29.376 13.272 -36.485 1.00 23.61 349 ILE A N 1
ATOM 2885 C CA . ILE A 1 364 ? -27.919 13.288 -36.505 1.00 21.71 349 ILE A CA 1
ATOM 2886 C C . ILE A 1 364 ? -27.361 12.403 -37.621 1.00 23.48 349 ILE A C 1
ATOM 2887 O O . ILE A 1 364 ? -26.475 12.819 -38.376 1.00 23.12 349 ILE A O 1
ATOM 2892 N N . GLU A 1 365 ? -27.905 11.198 -37.751 1.00 25.07 350 GLU A N 1
ATOM 2893 C CA . GLU A 1 365 ? -27.430 10.279 -38.781 1.00 26.59 350 GLU A CA 1
ATOM 2894 C C . GLU A 1 365 ? -27.839 10.696 -40.192 1.00 25.20 350 GLU A C 1
ATOM 2895 O O . GLU A 1 365 ? -27.244 10.241 -41.171 1.00 31.00 350 GLU A O 1
ATOM 2901 N N . SER A 1 366 ? -28.832 11.577 -40.301 1.00 27.04 351 SER A N 1
ATOM 2902 C CA . SER A 1 366 ? -29.243 12.095 -41.608 1.00 31.13 351 SER A CA 1
ATOM 2903 C C . SER A 1 366 ? -28.227 13.090 -42.167 1.00 29.99 351 SER A C 1
ATOM 2904 O O . SER A 1 366 ? -28.260 13.429 -43.350 1.00 28.88 351 SER A O 1
ATOM 2907 N N . LYS A 1 367 ? -27.328 13.568 -41.310 1.00 28.26 352 LYS A N 1
ATOM 2908 C CA . LYS A 1 367 ? -26.295 14.511 -41.729 1.00 27.13 352 LYS A CA 1
ATOM 2909 C C . LYS A 1 367 ? -25.040 13.762 -42.171 1.00 26.84 352 LYS A C 1
ATOM 2910 O O . LYS A 1 367 ? -24.667 12.761 -41.560 1.00 31.07 352 LYS A O 1
ATOM 2916 N N . SER A 1 368 ? -24.390 14.232 -43.232 1.00 27.81 353 SER A N 1
ATOM 2917 C CA . SER A 1 368 ? -23.198 13.545 -43.723 1.00 30.78 353 SER A CA 1
ATOM 2918 C C . SER A 1 368 ? -21.883 14.297 -43.467 1.00 34.42 353 SER A C 1
ATOM 2919 O O . SER A 1 368 ? -20.818 13.682 -43.421 1.00 36.65 353 SER A O 1
ATOM 2922 N N . GLU A 1 369 ? -21.960 15.617 -43.293 1.00 31.74 354 GLU A N 1
ATOM 2923 C CA . GLU A 1 369 ? -20.783 16.417 -42.942 1.00 27.83 354 GLU A CA 1
ATOM 2924 C C . GLU A 1 369 ? -20.927 17.015 -41.546 1.00 27.35 354 GLU A C 1
ATOM 2925 O O . GLU A 1 369 ? -22.037 17.327 -41.116 1.00 24.07 354 GLU A O 1
ATOM 2931 N N . LYS A 1 370 ? -19.804 17.206 -40.856 1.00 24.29 355 LYS A N 1
ATOM 2932 C CA . LYS A 1 370 ? -19.816 17.860 -39.545 1.00 18.29 355 LYS A CA 1
ATOM 2933 C C . LYS A 1 370 ? -20.334 19.298 -39.657 1.00 20.85 355 LYS A C 1
ATOM 2934 O O . LYS A 1 370 ? -20.917 19.829 -38.712 1.00 18.57 355 LYS A O 1
ATOM 2940 N N . SER A 1 371 ? -20.124 19.915 -40.820 1.00 19.71 356 SER A N 1
ATOM 2941 C CA . SER A 1 371 ? -20.583 21.278 -41.085 1.00 19.73 356 SER A CA 1
ATOM 2942 C C . SER A 1 371 ? -22.107 21.390 -41.142 1.00 20.31 356 SER A C 1
ATOM 2943 O O . SER A 1 371 ? -22.650 22.497 -41.174 1.00 21.62 356 SER A O 1
ATOM 2946 N N . GLU A 1 372 ? -22.784 20.246 -41.171 1.00 21.47 357 GLU A N 1
ATOM 2947 C CA . GLU A 1 372 ? -24.244 20.197 -41.111 1.00 21.70 357 GLU A CA 1
ATOM 2948 C C . GLU A 1 372 ? -24.739 20.149 -39.671 1.00 21.67 357 GLU A C 1
ATOM 2949 O O . GLU A 1 372 ? -25.946 20.189 -39.410 1.00 21.20 357 GLU A O 1
ATOM 2955 N N . ILE A 1 373 ? -23.804 20.039 -38.734 1.00 17.93 358 ILE A N 1
ATOM 2956 C CA . ILE A 1 373 ? -24.144 19.902 -37.327 1.00 16.32 358 ILE A CA 1
ATOM 2957 C C . ILE A 1 373 ? -23.652 21.111 -36.539 1.00 17.99 358 ILE A C 1
ATOM 2958 O O . ILE A 1 373 ? -24.409 21.710 -35.781 1.00 17.84 358 ILE A O 1
ATOM 2963 N N . PHE A 1 374 ? -22.388 21.472 -36.744 1.00 16.54 359 PHE A N 1
ATOM 2964 C CA . PHE A 1 374 ? -21.826 22.660 -36.106 1.00 16.36 359 PHE A CA 1
ATOM 2965 C C . PHE A 1 374 ? -21.752 23.798 -37.100 1.00 15.33 359 PHE A C 1
ATOM 2966 O O . PHE A 1 374 ? -21.462 23.582 -38.279 1.00 19.17 359 PHE A O 1
ATOM 2974 N N . SER A 1 375 ? -22.012 25.013 -36.628 1.00 15.71 360 SER A N 1
ATOM 2975 C CA . SER A 1 375 ? -21.961 26.191 -37.489 1.00 17.31 360 SER A CA 1
ATOM 2976 C C . SER A 1 375 ? -20.579 26.852 -37.486 1.00 16.24 360 SER A C 1
ATOM 2977 O O . SER A 1 375 ? -19.803 26.706 -36.531 1.00 17.58 360 SER A O 1
ATOM 2980 N N . LYS A 1 376 ? -20.279 27.561 -38.569 1.00 16.65 361 LYS A N 1
ATOM 2981 C CA . LYS A 1 376 ? -19.030 28.306 -38.712 1.00 15.09 361 LYS A CA 1
ATOM 2982 C C . LYS A 1 376 ? -19.106 29.669 -38.036 1.00 16.28 361 LYS A C 1
ATOM 2983 O O . LYS A 1 376 ? -20.182 30.247 -37.888 1.00 17.47 361 LYS A O 1
ATOM 2989 N N . LEU A 1 377 ? -17.947 30.191 -37.647 1.00 15.43 362 LEU A N 1
ATOM 2990 C CA . LEU A 1 377 ? -17.866 31.548 -37.122 1.00 13.55 362 LEU A CA 1
ATOM 2991 C C . LEU A 1 377 ? -18.087 32.604 -38.202 1.00 18.33 362 LEU A C 1
ATOM 2992 O O . LEU A 1 377 ? -18.685 33.652 -37.935 1.00 18.02 362 LEU A O 1
ATOM 2997 N N . GLU A 1 378 ? -17.601 32.327 -39.411 1.00 17.30 363 GLU A N 1
ATOM 2998 C CA . GLU A 1 378 ? -17.665 33.298 -40.511 1.00 18.98 363 GLU A CA 1
ATOM 2999 C C . GLU A 1 378 ? -17.100 34.656 -40.084 1.00 20.81 363 GLU A C 1
ATOM 3000 O O . GLU A 1 378 ? -16.055 34.727 -39.431 1.00 17.69 363 GLU A O 1
ATOM 3006 N N . ASN A 1 379 ? -17.775 35.741 -40.448 1.00 18.14 364 ASN A N 1
ATOM 3007 C CA . ASN A 1 379 ? -17.357 37.049 -39.961 1.00 17.44 364 ASN A CA 1
ATOM 3008 C C . ASN A 1 379 ? -17.955 37.337 -38.598 1.00 17.16 364 ASN A C 1
ATOM 3009 O O . ASN A 1 379 ? -19.176 37.327 -38.440 1.00 19.06 364 ASN A O 1
ATOM 3014 N N . LEU A 1 380 ? -17.096 37.604 -37.620 1.00 14.32 365 LEU A N 1
ATOM 3015 C CA . LEU A 1 380 ? -17.549 38.096 -36.328 1.00 15.81 365 LEU A CA 1
ATOM 3016 C C . LEU A 1 380 ? -17.321 39.596 -36.304 1.00 15.16 365 LEU A C 1
ATOM 3017 O O . LEU A 1 380 ? -16.221 40.070 -36.040 1.00 15.64 365 LEU A O 1
ATOM 3022 N N . ASN A 1 381 ? -18.365 40.352 -36.607 1.00 13.99 366 ASN A N 1
ATOM 3023 C CA . ASN A 1 381 ? -18.213 41.786 -36.760 1.00 15.62 366 ASN A CA 1
ATOM 3024 C C . ASN A 1 381 ? -18.219 42.477 -35.412 1.00 17.25 366 ASN A C 1
ATOM 3025 O O . ASN A 1 381 ? -19.142 42.302 -34.615 1.00 20.27 366 ASN A O 1
ATOM 3030 N N . VAL A 1 382 ? -17.165 43.243 -35.153 1.00 15.14 367 VAL A N 1
ATOM 3031 C CA . VAL A 1 382 ? -17.047 43.962 -33.891 1.00 13.85 367 VAL A CA 1
ATOM 3032 C C . VAL A 1 382 ? -16.606 45.397 -34.128 1.00 13.29 367 VAL A C 1
ATOM 3033 O O . VAL A 1 382 ? -16.013 45.718 -35.156 1.00 15.50 367 VAL A O 1
ATOM 3037 N N . SER A 1 383 ? -16.903 46.265 -33.167 1.00 12.21 368 SER A N 1
ATOM 3038 C CA . SER A 1 383 ? -16.323 47.600 -33.139 1.00 13.27 368 SER A CA 1
ATOM 3039 C C . SER A 1 383 ? -14.849 47.474 -32.805 1.00 13.85 368 SER A C 1
ATOM 3040 O O . SER A 1 383 ? -14.479 46.625 -31.991 1.00 12.42 368 SER A O 1
ATOM 3043 N N . ASP A 1 384 ? -14.005 48.315 -33.396 1.00 14.23 369 ASP A N 1
ATOM 3044 C CA . ASP A 1 384 ? -12.592 48.287 -33.052 1.00 14.85 369 ASP A CA 1
ATOM 3045 C C . ASP A 1 384 ? -12.301 48.740 -31.617 1.00 12.05 369 ASP A C 1
ATOM 3046 O O . ASP A 1 384 ? -11.185 48.578 -31.129 1.00 13.56 369 ASP A O 1
ATOM 3051 N N . LEU A 1 385 ? -13.316 49.282 -30.940 1.00 13.88 370 LEU A N 1
ATOM 3052 C CA . LEU A 1 385 ? -13.167 49.708 -29.554 1.00 10.74 370 LEU A CA 1
ATOM 3053 C C . LEU A 1 385 ? -13.414 48.594 -28.540 1.00 10.90 370 LEU A C 1
ATOM 3054 O O . LEU A 1 385 ? -12.962 48.701 -27.403 1.00 11.66 370 LEU A O 1
ATOM 3059 N N . GLU A 1 386 ? -14.135 47.546 -28.926 1.00 10.78 371 GLU A N 1
ATOM 3060 C CA . GLU A 1 386 ? -14.735 46.666 -27.919 1.00 9.89 371 GLU A CA 1
ATOM 3061 C C . GLU A 1 386 ? -14.049 45.327 -27.692 1.00 11.04 371 GLU A C 1
ATOM 3062 O O . GLU A 1 386 ? -13.112 44.952 -28.394 1.00 12.13 371 GLU A O 1
ATOM 3068 N N . ILE A 1 387 ? -14.538 44.616 -26.684 1.00 9.29 372 ILE A N 1
ATOM 3069 C CA . ILE A 1 387 ? -14.245 43.202 -26.498 1.00 10.53 372 ILE A CA 1
ATOM 3070 C C . ILE A 1 387 ? -15.577 42.536 -26.159 1.00 10.91 372 ILE A C 1
ATOM 3071 O O . ILE A 1 387 ? -16.399 43.105 -25.432 1.00 11.03 372 ILE A O 1
ATOM 3076 N N . LYS A 1 388 ? -15.828 41.368 -26.732 1.00 9.56 373 LYS A N 1
ATOM 3077 C CA . LYS A 1 388 ? -17.036 40.626 -26.411 1.00 10.47 373 LYS A CA 1
ATOM 3078 C C . LYS A 1 388 ? -16.669 39.428 -25.559 1.00 10.05 373 LYS A C 1
ATOM 3079 O O . LYS A 1 388 ? -15.545 38.939 -25.633 1.00 10.87 373 LYS A O 1
ATOM 3085 N N . ILE A 1 389 ? -17.609 38.966 -24.738 1.00 9.31 374 ILE A N 1
ATOM 3086 C CA . ILE A 1 389 ? -17.308 37.973 -23.720 1.00 9.20 374 ILE A CA 1
ATOM 3087 C C . ILE A 1 389 ? -18.491 37.034 -23.529 1.00 9.28 374 ILE A C 1
ATOM 3088 O O . ILE A 1 389 ? -19.646 37.441 -23.680 1.00 10.76 374 ILE A O 1
ATOM 3093 N N . ALA A 1 390 ? -18.198 35.784 -23.195 1.00 10.44 375 ALA A N 1
ATOM 3094 C CA . ALA A 1 390 ? -19.233 34.818 -22.840 1.00 13.00 375 ALA A CA 1
ATOM 3095 C C . ALA A 1 390 ? -19.934 35.216 -21.545 1.00 11.68 375 ALA A C 1
ATOM 3096 O O . ALA A 1 390 ? -19.384 35.951 -20.723 1.00 10.96 375 ALA A O 1
ATOM 3098 N N . PHE A 1 391 ? -21.172 34.757 -21.378 1.00 13.15 376 PHE A N 1
ATOM 3099 C CA . PHE A 1 391 ? -21.910 34.989 -20.144 1.00 16.03 376 PHE A CA 1
ATOM 3100 C C . PHE A 1 391 ? -22.191 33.639 -19.482 1.00 17.44 376 PHE A C 1
ATOM 3101 O O . PHE A 1 391 ? -22.331 32.613 -20.158 1.00 19.71 376 PHE A O 1
ATOM 3109 N N . ALA A 1 392 ? -22.282 33.659 -18.161 1.00 17.73 377 ALA A N 1
ATOM 3110 C CA . ALA A 1 392 ? -22.788 32.520 -17.407 1.00 23.50 377 ALA A CA 1
ATOM 3111 C C . ALA A 1 392 ? -23.541 33.060 -16.207 1.00 32.78 377 ALA A C 1
ATOM 3112 O O . ALA A 1 392 ? -22.988 33.817 -15.403 1.00 29.75 377 ALA A O 1
ATOM 3114 N N . LEU A 1 393 ? -24.809 32.676 -16.103 1.00 39.80 378 LEU A N 1
ATOM 3115 C CA . LEU A 1 393 ? -25.673 33.123 -15.013 1.00 38.43 378 LEU A CA 1
ATOM 3116 C C . LEU A 1 393 ? -25.773 34.651 -14.989 1.00 35.99 378 LEU A C 1
ATOM 3117 O O . LEU A 1 393 ? -25.717 35.272 -13.927 1.00 44.80 378 LEU A O 1
ATOM 3122 N N . GLY A 1 394 ? -25.910 35.246 -16.173 1.00 34.10 379 GLY A N 1
ATOM 3123 C CA . GLY A 1 394 ? -26.053 36.687 -16.307 1.00 34.20 379 GLY A CA 1
ATOM 3124 C C . GLY A 1 394 ? -24.789 37.491 -16.040 1.00 30.64 379 GLY A C 1
ATOM 3125 O O . GLY A 1 394 ? -24.809 38.727 -16.089 1.00 31.32 379 GLY A O 1
ATOM 3126 N N . SER A 1 395 ? -23.689 36.797 -15.755 1.00 27.33 380 SER A N 1
ATOM 3127 C CA . SER A 1 395 ? -22.425 37.452 -15.434 1.00 25.26 380 SER A CA 1
ATOM 3128 C C . SER A 1 395 ? -21.377 37.117 -16.478 1.00 16.09 380 SER A C 1
ATOM 3129 O O . SER A 1 395 ? -21.425 36.054 -17.090 1.00 17.38 380 SER A O 1
ATOM 3132 N N . VAL A 1 396 ? -20.426 38.024 -16.686 1.00 14.69 381 VAL A N 1
ATOM 3133 C CA . VAL A 1 396 ? -19.414 37.759 -17.702 1.00 13.72 381 VAL A CA 1
ATOM 3134 C C . VAL A 1 396 ? -18.481 36.648 -17.240 1.00 14.53 381 VAL A C 1
ATOM 3135 O O . VAL A 1 396 ? -18.227 36.482 -16.039 1.00 13.30 381 VAL A O 1
ATOM 3139 N N . ILE A 1 397 ? -17.987 35.875 -18.199 1.00 11.42 382 ILE A N 1
ATOM 3140 C CA . ILE A 1 397 ? -17.020 34.821 -17.905 1.00 12.03 382 ILE A CA 1
ATOM 3141 C C . ILE A 1 397 ? -15.988 34.749 -19.036 1.00 12.48 382 ILE A C 1
ATOM 3142 O O . ILE A 1 397 ? -16.339 34.650 -20.220 1.00 11.10 382 ILE A O 1
ATOM 3147 N N . ASN A 1 398 ? -14.706 34.823 -18.684 1.00 10.88 383 ASN A N 1
ATOM 3148 C CA . ASN A 1 398 ? -13.667 34.986 -19.700 1.00 10.75 383 ASN A CA 1
ATOM 3149 C C . ASN A 1 398 ? -13.207 33.687 -20.362 1.00 11.81 383 ASN A C 1
ATOM 3150 O O . ASN A 1 398 ? -12.059 33.567 -20.768 1.00 12.99 383 ASN A O 1
ATOM 3155 N N . GLN A 1 399 ? -14.120 32.731 -20.498 1.00 11.00 384 GLN A N 1
ATOM 3156 C CA . GLN A 1 399 ? -13.800 31.472 -21.167 1.00 11.61 384 GLN A CA 1
ATOM 3157 C C . GLN A 1 399 ? -13.895 31.573 -22.685 1.00 9.66 384 GLN A C 1
ATOM 3158 O O . GLN A 1 399 ? -13.507 30.651 -23.394 1.00 10.94 384 GLN A O 1
ATOM 3164 N N . ALA A 1 400 ? -14.426 32.691 -23.166 1.00 9.21 385 ALA A N 1
ATOM 3165 C CA . ALA A 1 400 ? -14.460 32.976 -24.594 1.00 9.71 385 ALA A CA 1
ATOM 3166 C C . ALA A 1 400 ? -14.549 34.476 -24.779 1.00 9.43 385 ALA A C 1
ATOM 3167 O O . ALA A 1 400 ? -15.316 35.150 -24.074 1.00 10.32 385 ALA A O 1
ATOM 3169 N N . LEU A 1 401 ? -13.762 34.993 -25.728 1.00 9.11 386 LEU A N 1
ATOM 3170 C CA . LEU A 1 401 ? -13.605 36.431 -25.931 1.00 8.03 386 LEU A CA 1
ATOM 3171 C C . LEU A 1 401 ? -13.453 36.735 -27.412 1.00 9.17 386 LEU A C 1
ATOM 3172 O O . LEU A 1 401 ? -12.915 35.918 -28.157 1.00 9.79 386 LEU A O 1
ATOM 3177 N N . ILE A 1 402 ? -13.894 37.913 -27.837 1.00 9.19 387 ILE A N 1
ATOM 3178 C CA . ILE A 1 402 ? -13.649 38.381 -29.204 1.00 9.50 387 ILE A CA 1
ATOM 3179 C C . ILE A 1 402 ? -13.150 39.811 -29.159 1.00 11.05 387 ILE A C 1
ATOM 3180 O O . ILE A 1 402 ? -13.756 40.670 -28.516 1.00 10.66 387 ILE A O 1
ATOM 3185 N N . SER A 1 403 ? -12.052 40.095 -29.850 1.00 9.76 388 SER A N 1
ATOM 3186 C CA . SER A 1 403 ? -11.574 41.471 -29.926 1.00 10.26 388 SER A CA 1
ATOM 3187 C C . SER A 1 403 ? -10.688 41.663 -31.131 1.00 12.67 388 SER A C 1
ATOM 3188 O O . SER A 1 403 ? -9.862 40.806 -31.423 1.00 11.81 388 SER A O 1
ATOM 3191 N N . LYS A 1 404 ? -10.835 42.793 -31.814 1.00 13.00 389 LYS A N 1
ATOM 3192 C CA . LYS A 1 404 ? -9.826 43.208 -32.780 1.00 11.94 389 LYS A CA 1
ATOM 3193 C C . LYS A 1 404 ? -8.499 43.496 -32.098 1.00 11.67 389 LYS A C 1
ATOM 3194 O O . LYS A 1 404 ? -8.439 43.803 -30.901 1.00 11.42 389 LYS A O 1
ATOM 3200 N N . GLN A 1 405 ? -7.418 43.413 -32.869 1.00 12.33 390 GLN A N 1
ATOM 3201 C CA . GLN A 1 405 ? -6.103 43.745 -32.358 1.00 12.30 390 GLN A CA 1
ATOM 3202 C C . GLN A 1 405 ? -6.096 45.135 -31.724 1.00 11.36 390 GLN A C 1
ATOM 3203 O O . GLN A 1 405 ? -6.621 46.095 -32.305 1.00 12.89 390 GLN A O 1
ATOM 3209 N N . GLY A 1 406 ? -5.501 45.233 -30.536 1.00 12.54 391 GLY A N 1
ATOM 3210 C CA . GLY A 1 406 ? -5.256 46.526 -29.914 1.00 14.63 391 GLY A CA 1
ATOM 3211 C C . GLY A 1 406 ? -6.480 47.333 -29.519 1.00 13.11 391 GLY A C 1
ATOM 3212 O O . GLY A 1 406 ? -6.386 48.565 -29.426 1.00 13.77 391 GLY A O 1
ATOM 3213 N N . SER A 1 407 ? -7.615 46.674 -29.298 1.00 13.56 392 SER A N 1
ATOM 3214 C CA . SER A 1 407 ? -8.847 47.401 -28.971 1.00 11.20 392 SER A CA 1
ATOM 3215 C C . SER A 1 407 ? -8.762 48.135 -27.634 1.00 10.52 392 SER A C 1
ATOM 3216 O O . SER A 1 407 ? -8.101 47.692 -26.692 1.00 11.16 392 SER A O 1
ATOM 3219 N N . TYR A 1 408 ? -9.439 49.277 -27.566 1.00 11.04 393 TYR A N 1
ATOM 3220 C CA . TYR A 1 408 ? -9.457 50.073 -26.356 1.00 10.89 393 TYR A CA 1
ATOM 3221 C C . TYR A 1 408 ? -9.942 49.265 -25.158 1.00 8.30 393 TYR A C 1
ATOM 3222 O O . TYR A 1 408 ? -9.355 49.332 -24.069 1.00 10.17 393 TYR A O 1
ATOM 3231 N N . LEU A 1 409 ? -11.017 48.508 -25.350 1.00 9.20 394 LEU A N 1
ATOM 3232 C CA . LEU A 1 409 ? -11.560 47.725 -24.231 1.00 9.34 394 LEU A CA 1
ATOM 3233 C C . LEU A 1 409 ? -10.624 46.605 -23.761 1.00 9.96 394 LEU A C 1
ATOM 3234 O O . LEU A 1 409 ? -10.499 46.366 -22.557 1.00 9.95 394 LEU A O 1
ATOM 3239 N N . THR A 1 410 ? -9.926 45.946 -24.677 1.00 10.43 395 THR A N 1
ATOM 3240 C CA . THR A 1 410 ? -8.976 44.923 -24.249 1.00 9.07 395 THR A CA 1
ATOM 3241 C C . THR A 1 410 ? -7.892 45.577 -23.412 1.00 10.18 395 THR A C 1
ATOM 3242 O O . THR A 1 410 ? -7.507 45.055 -22.372 1.00 10.10 395 THR A O 1
ATOM 3246 N N . ASN A 1 411 ? -7.443 46.754 -23.834 1.00 10.34 396 ASN A N 1
ATOM 3247 C CA . ASN A 1 411 ? -6.465 47.506 -23.068 1.00 9.74 396 ASN A CA 1
ATOM 3248 C C . ASN A 1 411 ? -7.004 47.960 -21.722 1.00 8.93 396 ASN A C 1
ATOM 3249 O O . ASN A 1 411 ? -6.259 47.967 -20.754 1.00 10.59 396 ASN A O 1
ATOM 3254 N N . LEU A 1 412 ? -8.293 48.299 -21.646 1.00 9.14 397 LEU A N 1
ATOM 3255 C CA . LEU A 1 412 ? -8.898 48.599 -20.347 1.00 9.82 397 LEU A CA 1
ATOM 3256 C C . LEU A 1 412 ? -8.863 47.393 -19.405 1.00 8.98 397 LEU A C 1
ATOM 3257 O O . LEU A 1 412 ? -8.645 47.555 -18.198 1.00 10.11 397 LEU A O 1
ATOM 3262 N N . VAL A 1 413 ? -9.109 46.193 -19.930 1.00 8.60 398 VAL A N 1
ATOM 3263 C CA . VAL A 1 413 ? -9.055 45.019 -19.072 1.00 7.69 398 VAL A CA 1
ATOM 3264 C C . VAL A 1 413 ? -7.630 44.819 -18.570 1.00 8.33 398 VAL A C 1
ATOM 3265 O O . VAL A 1 413 ? -7.405 44.521 -17.405 1.00 8.83 398 VAL A O 1
ATOM 3269 N N . ILE A 1 414 ? -6.658 44.987 -19.454 1.00 8.34 399 ILE A N 1
ATOM 3270 C CA . ILE A 1 414 ? -5.263 44.861 -19.049 1.00 9.10 399 ILE A CA 1
ATOM 3271 C C . ILE A 1 414 ? -4.914 45.895 -17.987 1.00 9.24 399 ILE A C 1
ATOM 3272 O O . ILE A 1 414 ? -4.264 45.568 -16.992 1.00 9.69 399 ILE A O 1
ATOM 3277 N N . GLU A 1 415 ? -5.381 47.126 -18.163 1.00 8.33 400 GLU A N 1
ATOM 3278 C CA . GLU A 1 415 ? -5.167 48.160 -17.146 1.00 9.66 400 GLU A CA 1
ATOM 3279 C C . GLU A 1 415 ? -5.818 47.805 -15.815 1.00 9.08 400 GLU A C 1
ATOM 3280 O O . GLU A 1 415 ? -5.226 48.028 -14.757 1.00 9.73 400 GLU A O 1
ATOM 3286 N N . GLN A 1 416 ? -7.022 47.235 -15.862 1.00 9.33 401 GLN A N 1
ATOM 3287 C CA . GLN A 1 416 ? -7.681 46.749 -14.645 1.00 10.62 401 GLN A CA 1
ATOM 3288 C C . GLN A 1 416 ? -6.845 45.723 -13.911 1.00 10.00 401 GLN A C 1
ATOM 3289 O O . GLN A 1 416 ? -6.640 45.822 -12.698 1.00 9.90 401 GLN A O 1
ATOM 3295 N N . VAL A 1 417 ? -6.355 44.735 -14.647 1.00 9.59 402 VAL A N 1
ATOM 3296 C CA . VAL A 1 417 ? -5.518 43.712 -14.052 1.00 8.98 402 VAL A CA 1
ATOM 3297 C C . VAL A 1 417 ? -4.269 44.316 -13.420 1.00 9.58 402 VAL A C 1
ATOM 3298 O O . VAL A 1 417 ? -3.926 44.001 -12.272 1.00 9.71 402 VAL A O 1
ATOM 3302 N N . LYS A 1 418 ? -3.602 45.216 -14.131 1.00 9.34 403 LYS A N 1
ATOM 3303 C CA . LYS A 1 418 ? -2.411 45.858 -13.582 1.00 10.11 403 LYS A CA 1
ATOM 3304 C C . LYS A 1 418 ? -2.735 46.638 -12.310 1.00 10.88 403 LYS A C 1
ATOM 3305 O O . LYS A 1 418 ? -1.993 46.564 -11.325 1.00 11.59 403 LYS A O 1
ATOM 3311 N N . ASN A 1 419 ? -3.842 47.374 -12.333 1.00 9.97 404 ASN A N 1
ATOM 3312 C CA . ASN A 1 419 ? -4.216 48.180 -11.181 1.00 11.57 404 ASN A CA 1
ATOM 3313 C C . ASN A 1 419 ? -4.506 47.290 -9.976 1.00 10.91 404 ASN A C 1
ATOM 3314 O O . ASN A 1 419 ? -4.086 47.592 -8.854 1.00 12.12 404 ASN A O 1
ATOM 3319 N N . ARG A 1 420 ? -5.209 46.184 -10.214 1.00 9.61 405 ARG A N 1
ATOM 3320 C CA . ARG A 1 420 ? -5.591 45.282 -9.128 1.00 9.59 405 ARG A CA 1
ATOM 3321 C C . ARG A 1 420 ? -4.359 44.615 -8.513 1.00 10.49 405 ARG A C 1
ATOM 3322 O O . ARG A 1 420 ? -4.271 44.480 -7.283 1.00 10.23 405 ARG A O 1
ATOM 3330 N N . TYR A 1 421 ? -3.416 44.201 -9.360 1.00 10.87 406 TYR A N 1
ATOM 3331 C CA . TYR A 1 421 ? -2.176 43.608 -8.862 1.00 9.49 406 TYR A CA 1
ATOM 3332 C C . TYR A 1 421 ? -1.284 44.627 -8.166 1.00 9.58 406 TYR A C 1
ATOM 3333 O O . TYR A 1 421 ? -0.600 44.288 -7.206 1.00 11.34 406 TYR A O 1
ATOM 3342 N N . GLN A 1 422 ? -1.284 45.870 -8.640 1.00 12.20 407 GLN A N 1
ATOM 3343 C CA . GLN A 1 422 ? -0.502 46.899 -7.962 1.00 14.10 407 GLN A CA 1
ATOM 3344 C C . GLN A 1 422 ? -1.002 47.039 -6.527 1.00 13.37 407 GLN A C 1
ATOM 3345 O O . GLN A 1 422 ? -0.205 47.096 -5.584 1.00 13.97 407 GLN A O 1
ATOM 3351 N N . PHE A 1 423 ? -2.320 47.055 -6.356 1.00 12.67 408 PHE A N 1
ATOM 3352 C CA . PHE A 1 423 ? -2.868 47.176 -5.018 1.00 12.61 408 PHE A CA 1
ATOM 3353 C C . PHE A 1 423 ? -2.561 45.932 -4.185 1.00 12.17 408 PHE A C 1
ATOM 3354 O O . PHE A 1 423 ? -2.132 46.031 -3.028 1.00 13.58 408 PHE A O 1
ATOM 3362 N N . LEU A 1 424 ? -2.790 44.757 -4.763 1.00 12.14 409 LEU A N 1
ATOM 3363 C CA . LEU A 1 424 ? -2.503 43.515 -4.062 1.00 10.42 409 LEU A CA 1
ATOM 3364 C C . LEU A 1 424 ? -1.056 43.500 -3.596 1.00 11.28 409 LEU A C 1
ATOM 3365 O O . LEU A 1 424 ? -0.773 43.260 -2.418 1.00 10.43 409 LEU A O 1
ATOM 3370 N N . ASN A 1 425 ? -0.150 43.776 -4.526 1.00 10.35 410 ASN A N 1
ATOM 3371 C CA . ASN A 1 425 ? 1.272 43.647 -4.250 1.00 12.02 410 ASN A CA 1
ATOM 3372 C C . ASN A 1 425 ? 1.796 44.713 -3.296 1.00 11.89 410 ASN A C 1
ATOM 3373 O O . ASN A 1 425 ? 2.744 44.463 -2.555 1.00 12.07 410 ASN A O 1
ATOM 3378 N N . GLN A 1 426 ? 1.167 45.882 -3.289 1.00 12.01 411 GLN A N 1
ATOM 3379 C CA . GLN A 1 426 ? 1.539 46.929 -2.323 1.00 12.52 411 GLN A CA 1
ATOM 3380 C C . GLN A 1 426 ? 1.415 46.403 -0.891 1.00 13.73 411 GLN A C 1
ATOM 3381 O O . GLN A 1 426 ? 2.238 46.703 -0.026 1.00 15.25 411 GLN A O 1
ATOM 3387 N N . HIS A 1 427 ? 0.380 45.609 -0.644 1.00 11.27 412 HIS A N 1
ATOM 3388 C CA . HIS A 1 427 ? 0.136 45.078 0.691 1.00 11.09 412 HIS A CA 1
ATOM 3389 C C . HIS A 1 427 ? 0.781 43.725 0.925 1.00 11.78 412 HIS A C 1
ATOM 3390 O O . HIS A 1 427 ? 1.190 43.406 2.044 1.00 14.75 412 HIS A O 1
ATOM 3397 N N . LEU A 1 428 ? 0.893 42.930 -0.138 1.00 11.44 413 LEU A N 1
ATOM 3398 C CA . LEU A 1 428 ? 1.373 41.560 -0.006 1.00 9.80 413 LEU A CA 1
ATOM 3399 C C . LEU A 1 428 ? 2.889 41.470 0.017 1.00 12.17 413 LEU A C 1
ATOM 3400 O O . LEU A 1 428 ? 3.442 40.682 0.782 1.00 13.50 413 LEU A O 1
ATOM 3405 N N . ASN A 1 429 ? 3.556 42.258 -0.825 1.00 12.45 414 ASN A N 1
ATOM 3406 C CA . ASN A 1 429 ? 5.023 42.198 -0.893 1.00 13.22 414 ASN A CA 1
ATOM 3407 C C . ASN A 1 429 ? 5.738 42.389 0.450 1.00 15.58 414 ASN A C 1
ATOM 3408 O O . ASN A 1 429 ? 6.611 41.592 0.788 1.00 16.36 414 ASN A O 1
ATOM 3413 N N . PRO A 1 430 ? 5.351 43.415 1.234 1.00 16.33 415 PRO A N 1
ATOM 3414 C CA . PRO A 1 430 ? 6.029 43.572 2.524 1.00 17.69 415 PRO A CA 1
ATOM 3415 C C . PRO A 1 430 ? 5.811 42.381 3.446 1.00 19.96 415 PRO A C 1
ATOM 3416 O O . PRO A 1 430 ? 6.705 42.029 4.212 1.00 20.75 415 PRO A O 1
ATOM 3420 N N . ALA A 1 431 ? 4.644 41.749 3.373 1.00 16.09 416 ALA A N 1
ATOM 3421 C CA . ALA A 1 431 ? 4.368 40.587 4.199 1.00 15.73 416 ALA A CA 1
ATOM 3422 C C . ALA A 1 431 ? 5.222 39.391 3.790 1.00 18.25 416 ALA A C 1
ATOM 3423 O O . ALA A 1 431 ? 5.795 38.703 4.632 1.00 20.77 416 ALA A O 1
ATOM 3425 N N . ILE A 1 432 ? 5.297 39.135 2.491 1.00 17.31 417 ILE A N 1
ATOM 3426 C CA . ILE A 1 432 ? 6.093 38.009 2.009 1.00 18.81 417 ILE A CA 1
ATOM 3427 C C . ILE A 1 432 ? 7.572 38.237 2.312 1.00 23.72 417 ILE A C 1
ATOM 3428 O O . ILE A 1 432 ? 8.259 37.337 2.806 1.00 28.44 417 ILE A O 1
ATOM 3433 N N . GLU A 1 433 ? 8.049 39.447 2.039 1.00 23.53 418 GLU A N 1
ATOM 3434 C CA . GLU A 1 433 ? 9.462 39.781 2.230 1.00 24.75 418 GLU A CA 1
ATOM 3435 C C . GLU A 1 433 ? 9.904 39.750 3.692 1.00 31.45 418 GLU A C 1
ATOM 3436 O O . GLU A 1 433 ? 11.101 39.810 3.980 1.00 31.60 418 GLU A O 1
ATOM 3442 N N . SER A 1 434 ? 8.945 39.640 4.611 1.00 28.14 419 SER A N 1
ATOM 3443 C CA . SER A 1 434 ? 9.256 39.542 6.034 1.00 30.97 419 SER A CA 1
ATOM 3444 C C . SER A 1 434 ? 9.755 38.137 6.376 1.00 30.60 419 SER A C 1
ATOM 3445 O O . SER A 1 434 ? 10.312 37.911 7.451 1.00 30.02 419 SER A O 1
ATOM 3448 N N . ASP A 1 435 ? 9.547 37.202 5.450 1.00 29.01 420 ASP A N 1
ATOM 3449 C CA . ASP A 1 435 ? 9.988 35.811 5.581 1.00 31.39 420 ASP A CA 1
ATOM 3450 C C . ASP A 1 435 ? 9.400 35.084 6.799 1.00 33.89 420 ASP A C 1
ATOM 3451 O O . ASP A 1 435 ? 10.031 34.197 7.378 1.00 37.51 420 ASP A O 1
ATOM 3456 N N . ASN A 1 436 ? 8.187 35.465 7.180 1.00 25.70 421 ASN A N 1
ATOM 3457 C CA . ASN A 1 436 ? 7.460 34.777 8.234 1.00 22.82 421 ASN A CA 1
ATOM 3458 C C . ASN A 1 436 ? 6.782 33.525 7.700 1.00 19.78 421 ASN A C 1
ATOM 3459 O O . ASN A 1 436 ? 6.772 33.285 6.487 1.00 19.15 421 ASN A O 1
ATOM 3464 N N . ASN A 1 437 ? 6.213 32.725 8.599 1.00 19.26 422 ASN A N 1
ATOM 3465 C CA . ASN A 1 437 ? 5.451 31.556 8.179 1.00 17.77 422 ASN A CA 1
ATOM 3466 C C . ASN A 1 437 ? 4.116 31.994 7.566 1.00 16.54 422 ASN A C 1
ATOM 3467 O O . ASN A 1 437 ? 3.823 33.191 7.524 1.00 17.11 422 ASN A O 1
ATOM 3472 N N . PHE A 1 438 ? 3.310 31.043 7.112 1.00 15.21 423 PHE A N 1
ATOM 3473 C CA . PHE A 1 438 ? 2.035 31.376 6.484 1.00 14.36 423 PHE A CA 1
ATOM 3474 C C . PHE A 1 438 ? 1.099 32.184 7.385 1.00 14.36 423 PHE A C 1
ATOM 3475 O O . PHE A 1 438 ? 0.494 33.167 6.951 1.00 14.69 423 PHE A O 1
ATOM 3483 N N . THR A 1 439 ? 0.986 31.779 8.643 1.00 17.88 424 THR A N 1
ATOM 3484 C CA . THR A 1 439 ? 0.058 32.421 9.563 1.00 16.78 424 THR A CA 1
ATOM 3485 C C . THR A 1 439 ? 0.429 33.871 9.804 1.00 16.08 424 THR A C 1
ATOM 3486 O O . THR A 1 439 ? -0.427 34.769 9.757 1.00 15.83 424 THR A O 1
ATOM 3490 N N . ASP A 1 440 ? 1.709 34.108 10.058 1.00 15.25 425 ASP A N 1
ATOM 3491 C CA . ASP A 1 440 ? 2.151 35.455 10.375 1.00 16.64 425 ASP A CA 1
ATOM 3492 C C . ASP A 1 440 ? 2.198 36.351 9.145 1.00 14.82 425 ASP A C 1
ATOM 3493 O O . ASP A 1 440 ? 1.921 37.548 9.226 1.00 17.83 425 ASP A O 1
ATOM 3498 N N . THR A 1 441 ? 2.556 35.763 8.008 1.00 12.95 426 THR A N 1
ATOM 3499 C CA . THR A 1 441 ? 2.548 36.470 6.730 1.00 12.87 426 THR A CA 1
ATOM 3500 C C . THR A 1 441 ? 1.130 36.926 6.427 1.00 13.11 426 THR A C 1
ATOM 3501 O O . THR A 1 441 ? 0.906 38.073 6.049 1.00 12.27 426 THR A O 1
ATOM 3505 N N . THR A 1 442 ? 0.178 36.026 6.619 1.00 12.58 427 THR A N 1
ATOM 3506 C CA . THR A 1 442 ? -1.223 36.355 6.384 1.00 13.97 427 THR A CA 1
ATOM 3507 C C . THR A 1 442 ? -1.686 37.520 7.260 1.00 15.15 427 THR A C 1
ATOM 3508 O O . THR A 1 442 ? -2.357 38.433 6.777 1.00 14.03 427 THR A O 1
ATOM 3512 N N . LYS A 1 443 ? -1.329 37.500 8.545 1.00 15.44 428 LYS A N 1
ATOM 3513 C CA . LYS A 1 443 ? -1.720 38.601 9.433 1.00 15.40 428 LYS A CA 1
ATOM 3514 C C . LYS A 1 443 ? -1.131 39.943 9.022 1.00 14.72 428 LYS A C 1
ATOM 3515 O O . LYS A 1 443 ? -1.817 40.968 9.042 1.00 15.03 428 LYS A O 1
ATOM 3521 N N . ILE A 1 444 ? 0.147 39.952 8.651 1.00 13.44 429 ILE A N 1
ATOM 3522 C CA . ILE A 1 444 ? 0.796 41.181 8.203 1.00 13.07 429 ILE A CA 1
ATOM 3523 C C . ILE A 1 444 ? 0.118 41.740 6.942 1.00 12.49 429 ILE A C 1
ATOM 3524 O O . ILE A 1 444 ? -0.142 42.937 6.843 1.00 15.64 429 ILE A O 1
ATOM 3529 N N . PHE A 1 445 ? -0.148 40.862 5.983 1.00 12.79 430 PHE A N 1
ATOM 3530 C CA . PHE A 1 445 ? -0.842 41.212 4.747 1.00 11.66 430 PHE A CA 1
ATOM 3531 C C . PHE A 1 445 ? -2.229 41.781 5.058 1.00 11.10 430 PHE A C 1
ATOM 3532 O O . PHE A 1 445 ? -2.566 42.871 4.604 1.00 12.52 430 PHE A O 1
ATOM 3540 N N . HIS A 1 446 ? -3.018 41.052 5.841 1.00 12.79 431 HIS A N 1
ATOM 3541 C CA . HIS A 1 446 ? -4.367 41.504 6.169 1.00 13.58 431 HIS A CA 1
ATOM 3542 C C . HIS A 1 446 ? -4.398 42.816 6.932 1.00 14.94 431 HIS A C 1
ATOM 3543 O O . HIS A 1 446 ? -5.226 43.674 6.653 1.00 14.34 431 HIS A O 1
ATOM 3550 N N . ASP A 1 447 ? -3.516 42.975 7.908 1.00 14.61 432 ASP A N 1
ATOM 3551 C CA . ASP A 1 447 ? -3.526 44.202 8.682 1.00 14.41 432 ASP A CA 1
ATOM 3552 C C . ASP A 1 447 ? -3.285 45.423 7.788 1.00 16.26 432 ASP A C 1
ATOM 3553 O O . ASP A 1 447 ? -3.968 46.434 7.908 1.00 17.95 432 ASP A O 1
ATOM 3558 N N . SER A 1 448 ? -2.352 45.316 6.848 1.00 12.87 433 SER A N 1
ATOM 3559 C CA . SER A 1 448 ? -2.104 46.396 5.912 1.00 13.00 433 SER A CA 1
ATOM 3560 C C . SER A 1 448 ? -3.283 46.581 4.956 1.00 12.82 433 SER A C 1
ATOM 3561 O O . SER A 1 448 ? -3.748 47.701 4.714 1.00 15.42 433 SER A O 1
ATOM 3564 N N . LEU A 1 449 ? -3.769 45.464 4.431 1.00 13.25 434 LEU A N 1
ATOM 3565 C CA . LEU A 1 449 ? -4.838 45.472 3.444 1.00 13.89 434 LEU A CA 1
ATOM 3566 C C . LEU A 1 449 ? -6.104 46.150 3.977 1.00 13.49 434 LEU A C 1
ATOM 3567 O O . LEU A 1 449 ? -6.641 47.083 3.363 1.00 14.42 434 LEU A O 1
ATOM 3572 N N . PHE A 1 450 ? -6.562 45.703 5.133 1.00 14.55 435 PHE A N 1
ATOM 3573 C CA . PHE A 1 450 ? -7.812 46.233 5.654 1.00 13.70 435 PHE A CA 1
ATOM 3574 C C . PHE A 1 450 ? -7.688 47.638 6.229 1.00 16.98 435 PHE A C 1
ATOM 3575 O O . PHE A 1 450 ? -8.688 48.321 6.410 1.00 20.06 435 PHE A O 1
ATOM 3583 N N . ASN A 1 451 ? -6.467 48.093 6.486 1.00 15.18 436 ASN A N 1
ATOM 3584 C CA . ASN A 1 451 ? -6.290 49.475 6.912 1.00 17.91 436 ASN A CA 1
ATOM 3585 C C . ASN A 1 451 ? -6.417 50.456 5.748 1.00 19.42 436 ASN A C 1
ATOM 3586 O O . ASN A 1 451 ? -6.381 51.672 5.945 1.00 22.92 436 ASN A O 1
ATOM 3591 N N . SER A 1 452 ? -6.570 49.925 4.534 1.00 16.15 437 SER A N 1
ATOM 3592 C CA . SER A 1 452 ? -6.755 50.745 3.341 1.00 16.38 437 SER A CA 1
ATOM 3593 C C . SER A 1 452 ? -8.202 50.725 2.850 1.00 15.03 437 SER A C 1
ATOM 3594 O O . SER A 1 452 ? -8.514 51.237 1.772 1.00 19.95 437 SER A O 1
ATOM 3597 N N . ALA A 1 453 ? -9.092 50.140 3.642 1.00 14.47 438 ALA A N 1
ATOM 3598 C CA . ALA A 1 453 ? -10.482 49.981 3.215 1.00 15.73 438 ALA A CA 1
ATOM 3599 C C . ALA A 1 453 ? -11.234 51.297 3.109 1.00 17.19 438 ALA A C 1
ATOM 3600 O O . ALA A 1 453 ? -11.108 52.174 3.971 1.00 16.71 438 ALA A O 1
ATOM 3602 N N . THR A 1 454 ? -12.019 51.401 2.041 1.00 15.70 439 THR A N 1
ATOM 3603 C CA . THR A 1 454 ? -12.930 52.514 1.802 1.00 14.57 439 THR A CA 1
ATOM 3604 C C . THR A 1 454 ? -14.270 51.977 1.334 1.00 15.46 439 THR A C 1
ATOM 3605 O O . THR A 1 454 ? -14.421 50.782 1.084 1.00 14.15 439 THR A O 1
ATOM 3609 N N . ALA A 1 455 ? -15.257 52.860 1.200 1.00 14.94 440 ALA A N 1
ATOM 3610 C CA . ALA A 1 455 ? -16.556 52.438 0.704 1.00 15.81 440 ALA A CA 1
ATOM 3611 C C . ALA A 1 455 ? -16.456 51.916 -0.725 1.00 16.33 440 ALA A C 1
ATOM 3612 O O . ALA A 1 455 ? -17.269 51.100 -1.163 1.00 16.28 440 ALA A O 1
ATOM 3614 N N . GLU A 1 456 ? -15.448 52.391 -1.447 1.00 15.55 441 GLU A N 1
ATOM 3615 C CA . GLU A 1 456 ? -15.260 52.018 -2.849 1.00 16.20 441 GLU A CA 1
ATOM 3616 C C . GLU A 1 456 ? -14.647 50.634 -3.022 1.00 15.25 441 GLU A C 1
ATOM 3617 O O . GLU A 1 456 ? -14.994 49.910 -3.951 1.00 19.31 441 GLU A O 1
ATOM 3623 N N . ASN A 1 457 ? -13.718 50.276 -2.141 1.00 14.26 442 ASN A N 1
ATOM 3624 C CA . ASN A 1 457 ? -12.903 49.083 -2.376 1.00 13.57 442 ASN A CA 1
ATOM 3625 C C . ASN A 1 457 ? -13.112 47.912 -1.427 1.00 11.48 442 ASN A C 1
ATOM 3626 O O . ASN A 1 457 ? -12.453 46.879 -1.561 1.00 12.28 442 ASN A O 1
ATOM 3631 N N . SER A 1 458 ? -13.988 48.062 -0.437 1.00 13.94 443 SER A N 1
ATOM 3632 C CA . SER A 1 458 ? -13.985 47.095 0.659 1.00 13.03 443 SER A CA 1
ATOM 3633 C C . SER A 1 458 ? -14.276 45.662 0.223 1.00 14.24 443 SER A C 1
ATOM 3634 O O . SER A 1 458 ? -13.657 44.724 0.729 1.00 12.83 443 SER A O 1
ATOM 3637 N N . MET A 1 459 ? -15.189 45.468 -0.726 1.00 12.32 444 MET A N 1
ATOM 3638 C CA . MET A 1 459 ? -15.476 44.104 -1.162 1.00 11.58 444 MET A CA 1
ATOM 3639 C C . MET A 1 459 ? -14.295 43.512 -1.940 1.00 12.36 444 MET A C 1
ATOM 3640 O O . MET A 1 459 ? -13.980 42.339 -1.791 1.00 11.64 444 MET A O 1
ATOM 3645 N N . PHE A 1 460 ? -13.653 44.342 -2.760 1.00 11.85 445 PHE A N 1
ATOM 3646 C CA . PHE A 1 460 ? -12.419 43.948 -3.439 1.00 12.55 445 PHE A CA 1
ATOM 3647 C C . PHE A 1 460 ? -11.375 43.428 -2.436 1.00 12.54 445 PHE A C 1
ATOM 3648 O O . PHE A 1 460 ? -10.806 42.349 -2.633 1.00 10.91 445 PHE A O 1
ATOM 3656 N N . LEU A 1 461 ? -11.167 44.163 -1.343 1.00 11.54 446 LEU A N 1
ATOM 3657 C CA . LEU A 1 461 ? -10.208 43.752 -0.321 1.00 11.21 446 LEU A CA 1
ATOM 3658 C C . LEU A 1 461 ? -10.598 42.414 0.273 1.00 11.55 446 LEU A C 1
ATOM 3659 O O . LEU A 1 461 ? -9.762 41.542 0.475 1.00 10.63 446 LEU A O 1
ATOM 3664 N N . THR A 1 462 ? -11.879 42.249 0.586 1.00 11.07 447 THR A N 1
ATOM 3665 C CA . THR A 1 462 ? -12.341 40.984 1.129 1.00 11.13 447 THR A CA 1
ATOM 3666 C C . THR A 1 462 ? -12.108 39.822 0.169 1.00 11.02 447 THR A C 1
ATOM 3667 O O . THR A 1 462 ? -11.762 38.711 0.585 1.00 12.67 447 THR A O 1
ATOM 3671 N N . LYS A 1 463 ? -12.288 40.085 -1.124 1.00 10.42 448 LYS A N 1
ATOM 3672 C CA . LYS A 1 463 ? -12.124 39.049 -2.124 1.00 10.92 448 LYS A CA 1
ATOM 3673 C C . LYS A 1 463 ? -10.664 38.656 -2.341 1.00 11.16 448 LYS A C 1
ATOM 3674 O O . LYS A 1 463 ? -10.392 37.497 -2.656 1.00 9.57 448 LYS A O 1
ATOM 3680 N N . ILE A 1 464 ? -9.736 39.595 -2.158 1.00 10.19 449 ILE A N 1
ATOM 3681 C CA . ILE A 1 464 ? -8.310 39.276 -2.369 1.00 10.26 449 ILE A CA 1
ATOM 3682 C C . ILE A 1 464 ? -7.582 38.881 -1.092 1.00 12.15 449 ILE A C 1
ATOM 3683 O O . ILE A 1 464 ? -6.454 38.400 -1.144 1.00 10.89 449 ILE A O 1
ATOM 3688 N N . ALA A 1 465 ? -8.225 39.065 0.057 1.00 10.00 450 ALA A N 1
ATOM 3689 C CA . ALA A 1 465 ? -7.628 38.638 1.322 1.00 10.10 450 ALA A CA 1
ATOM 3690 C C . ALA A 1 465 ? -7.110 37.176 1.355 1.00 12.57 450 ALA A C 1
ATOM 3691 O O . ALA A 1 465 ? -6.037 36.921 1.909 1.00 12.17 450 ALA A O 1
ATOM 3693 N N . PRO A 1 466 ? -7.849 36.210 0.765 1.00 10.57 451 PRO A N 1
ATOM 3694 C CA . PRO A 1 466 ? -7.333 34.835 0.803 1.00 9.59 451 PRO A CA 1
ATOM 3695 C C . PRO A 1 466 ? -6.469 34.465 -0.410 1.00 10.34 451 PRO A C 1
ATOM 3696 O O . PRO A 1 466 ? -6.352 33.295 -0.760 1.00 10.83 451 PRO A O 1
ATOM 3700 N N . TYR A 1 467 ? -5.865 35.466 -1.046 1.00 9.12 452 TYR A N 1
ATOM 3701 C CA . TYR A 1 467 ? -5.064 35.236 -2.250 1.00 9.24 452 TYR A CA 1
ATOM 3702 C C . TYR A 1 467 ? -4.046 34.087 -2.168 1.00 10.33 452 TYR A C 1
ATOM 3703 O O . TYR A 1 467 ? -3.976 33.255 -3.064 1.00 10.04 452 TYR A O 1
ATOM 3712 N N . LEU A 1 468 ? -3.267 34.044 -1.090 1.00 9.79 453 LEU A N 1
ATOM 3713 C CA . LEU A 1 468 ? -2.213 33.030 -0.985 1.00 11.92 453 LEU A CA 1
ATOM 3714 C C . LEU A 1 468 ? -2.740 31.606 -1.000 1.00 10.81 453 LEU A C 1
ATOM 3715 O O . LEU A 1 468 ? -2.024 30.687 -1.392 1.00 15.20 453 LEU A O 1
ATOM 3720 N N . GLN A 1 469 ? -3.989 31.396 -0.588 1.00 11.94 454 GLN A N 1
ATOM 3721 C CA . GLN A 1 469 ? -4.478 30.022 -0.547 1.00 12.07 454 GLN A CA 1
ATOM 3722 C C . GLN A 1 469 ? -5.414 29.637 -1.685 1.00 12.84 454 GLN A C 1
ATOM 3723 O O . GLN A 1 469 ? -6.003 28.558 -1.658 1.00 12.81 454 GLN A O 1
ATOM 3729 N N . VAL A 1 470 ? -5.550 30.503 -2.686 1.00 12.09 455 VAL A N 1
ATOM 3730 C CA . VAL A 1 470 ? -6.299 30.137 -3.884 1.00 12.06 455 VAL A CA 1
ATOM 3731 C C . VAL A 1 470 ? -5.771 28.834 -4.468 1.00 16.55 455 VAL A C 1
ATOM 3732 O O . VAL A 1 470 ? -4.566 28.699 -4.711 1.00 15.67 455 VAL A O 1
ATOM 3736 N N . GLY A 1 471 ? -6.667 27.870 -4.658 1.00 16.00 456 GLY A N 1
ATOM 3737 C CA . GLY A 1 471 ? -6.304 26.585 -5.225 1.00 18.73 456 GLY A CA 1
ATOM 3738 C C . GLY A 1 471 ? -6.021 25.537 -4.167 1.00 16.14 456 GLY A C 1
ATOM 3739 O O . GLY A 1 471 ? -5.994 24.340 -4.476 1.00 19.20 456 GLY A O 1
ATOM 3740 N N . PHE A 1 472 ? -5.835 25.974 -2.926 1.00 13.17 457 PHE A N 1
ATOM 3741 C CA . PHE A 1 472 ? -5.399 25.070 -1.856 1.00 14.13 457 PHE A CA 1
ATOM 3742 C C . PHE A 1 472 ? -6.366 24.966 -0.678 1.00 15.93 457 PHE A C 1
ATOM 3743 O O . PHE A 1 472 ? -6.287 24.026 0.118 1.00 16.78 457 PHE A O 1
ATOM 3751 N N . MET A 1 473 ? -7.250 25.944 -0.549 1.00 14.56 458 MET A N 1
ATOM 3752 C CA . MET A 1 473 ? -8.245 25.960 0.517 1.00 13.56 458 MET A CA 1
ATOM 3753 C C . MET A 1 473 ? -9.592 26.296 -0.082 1.00 17.17 458 MET A C 1
ATOM 3754 O O . MET A 1 473 ? -9.663 27.003 -1.090 1.00 16.59 458 MET A O 1
ATOM 3759 N N . PRO A 1 474 ? -10.674 25.798 0.536 1.00 16.00 459 PRO A N 1
ATOM 3760 C CA . PRO A 1 474 ? -11.996 26.079 -0.032 1.00 17.88 459 PRO A CA 1
ATOM 3761 C C . PRO A 1 474 ? -12.370 27.546 0.054 1.00 16.98 459 PRO A C 1
ATOM 3762 O O . PRO A 1 474 ? -11.909 28.261 0.947 1.00 17.37 459 PRO A O 1
ATOM 3766 N N . GLU A 1 475 ? -13.204 27.978 -0.893 1.00 19.01 460 GLU A N 1
ATOM 3767 C CA . GLU A 1 475 ? -13.801 29.316 -0.899 1.00 21.84 460 GLU A CA 1
ATOM 3768 C C . GLU A 1 475 ? -12.810 30.468 -1.096 1.00 22.08 460 GLU A C 1
ATOM 3769 O O . GLU A 1 475 ? -13.147 31.628 -0.869 1.00 28.68 460 GLU A O 1
ATOM 3775 N N . ALA A 1 476 ? -11.590 30.147 -1.510 1.00 17.45 461 ALA A N 1
ATOM 3776 C CA . ALA A 1 476 ? -10.609 31.169 -1.853 1.00 15.10 461 ALA A CA 1
ATOM 3777 C C . ALA A 1 476 ? -10.680 31.400 -3.358 1.00 12.89 461 ALA A C 1
ATOM 3778 O O . ALA A 1 476 ? -10.245 30.553 -4.138 1.00 16.10 461 ALA A O 1
ATOM 3780 N N . ARG A 1 477 ? -11.215 32.552 -3.761 1.00 13.11 462 ARG A N 1
ATOM 3781 C CA . ARG A 1 477 ? -11.552 32.762 -5.167 1.00 13.57 462 ARG A CA 1
ATOM 3782 C C . ARG A 1 477 ? -11.049 34.100 -5.682 1.00 13.68 462 ARG A C 1
ATOM 3783 O O . ARG A 1 477 ? -11.675 34.715 -6.550 1.00 13.16 462 ARG A O 1
ATOM 3791 N N . SER A 1 478 ? -9.893 34.529 -5.181 1.00 9.44 463 SER A N 1
ATOM 3792 C CA . SER A 1 478 ? -9.392 35.866 -5.465 1.00 10.78 463 SER A CA 1
ATOM 3793 C C . SER A 1 478 ? -9.131 36.112 -6.943 1.00 9.13 463 SER A C 1
ATOM 3794 O O . SER A 1 478 ? -9.189 37.256 -7.401 1.00 9.85 463 SER A O 1
ATOM 3797 N N . THR A 1 479 ? -8.843 35.041 -7.683 1.00 10.08 464 THR A N 1
ATOM 3798 C CA . THR A 1 479 ? -8.516 35.152 -9.104 1.00 8.90 464 THR A CA 1
ATOM 3799 C C . THR A 1 479 ? -9.588 35.912 -9.882 1.00 9.64 464 THR A C 1
ATOM 3800 O O . THR A 1 479 ? -9.281 36.708 -10.776 1.00 9.50 464 THR A O 1
ATOM 3804 N N . ILE A 1 480 ? -10.853 35.672 -9.538 1.00 10.54 465 ILE A N 1
ATOM 3805 C CA . ILE A 1 480 ? -11.961 36.336 -10.231 1.00 10.56 465 ILE A CA 1
ATOM 3806 C C . ILE A 1 480 ? -11.806 37.855 -10.172 1.00 11.07 465 ILE A C 1
ATOM 3807 O O . ILE A 1 480 ? -12.077 38.569 -11.151 1.00 11.15 465 ILE A O 1
ATOM 3812 N N . SER A 1 481 ? -11.315 38.350 -9.039 1.00 9.28 466 SER A N 1
ATOM 3813 C CA . SER A 1 481 ? -11.207 39.783 -8.792 1.00 8.69 466 SER A CA 1
ATOM 3814 C C . SER A 1 481 ? -9.873 40.394 -9.194 1.00 8.63 466 SER A C 1
ATOM 3815 O O . SER A 1 481 ? -9.683 41.599 -9.046 1.00 11.15 466 SER A O 1
ATOM 3818 N N . LEU A 1 482 ? -8.946 39.572 -9.671 1.00 8.07 467 LEU A N 1
ATOM 3819 C CA . LEU A 1 482 ? -7.610 40.043 -10.048 1.00 8.55 467 LEU A CA 1
ATOM 3820 C C . LEU A 1 482 ? -7.408 39.978 -11.558 1.00 9.60 467 LEU A C 1
ATOM 3821 O O . LEU A 1 482 ? -7.280 41.005 -12.221 1.00 12.43 467 LEU A O 1
ATOM 3826 N N . SER A 1 483 ? -7.412 38.769 -12.101 1.00 9.67 468 SER A N 1
ATOM 3827 C CA . SER A 1 483 ? -7.128 38.551 -13.515 1.00 10.53 468 SER A CA 1
ATOM 3828 C C . SER A 1 483 ? -8.346 38.024 -14.268 1.00 10.59 468 SER A C 1
ATOM 3829 O O . SER A 1 483 ? -8.317 37.899 -15.497 1.00 11.18 468 SER A O 1
ATOM 3832 N N . GLY A 1 484 ? -9.410 37.713 -13.533 1.00 10.71 469 GLY A N 1
ATOM 3833 C CA . GLY A 1 484 ? -10.581 37.058 -14.101 1.00 12.24 469 GLY A CA 1
ATOM 3834 C C . GLY A 1 484 ? -11.768 37.959 -14.361 1.00 10.98 469 GLY A C 1
ATOM 3835 O O . GLY A 1 484 ? -11.611 39.172 -14.530 1.00 10.06 469 GLY A O 1
ATOM 3836 N N . PRO A 1 485 ? -12.972 37.369 -14.396 1.00 10.35 470 PRO A N 1
ATOM 3837 C CA . PRO A 1 485 ? -14.182 38.099 -14.784 1.00 11.04 470 PRO A CA 1
ATOM 3838 C C . PRO A 1 485 ? -14.398 39.457 -14.099 1.00 11.42 470 PRO A C 1
ATOM 3839 O O . PRO A 1 485 ? -14.928 40.366 -14.749 1.00 12.11 470 PRO A O 1
ATOM 3843 N N . GLY A 1 486 ? -13.996 39.618 -12.837 1.00 9.21 471 GLY A N 1
ATOM 3844 C CA . GLY A 1 486 ? -14.166 40.901 -12.168 1.00 10.45 471 GLY A CA 1
ATOM 3845 C C . GLY A 1 486 ? -13.445 42.058 -12.854 1.00 10.99 471 GLY A C 1
ATOM 3846 O O . GLY A 1 486 ? -13.922 43.213 -12.868 1.00 11.50 471 GLY A O 1
ATOM 3847 N N . ALA A 1 487 ? -12.277 41.771 -13.413 1.00 10.51 472 ALA A N 1
ATOM 3848 C CA . ALA A 1 487 ? -11.516 42.788 -14.123 1.00 9.45 472 ALA A CA 1
ATOM 3849 C C . ALA A 1 487 ? -12.236 43.215 -15.390 1.00 9.84 472 ALA A C 1
ATOM 3850 O O . ALA A 1 487 ? -12.247 44.399 -15.744 1.00 10.13 472 ALA A O 1
ATOM 3852 N N . TYR A 1 488 ? -12.855 42.248 -16.065 1.00 10.19 473 TYR A N 1
ATOM 3853 C CA . TYR A 1 488 ? -13.629 42.548 -17.268 1.00 8.48 473 TYR A CA 1
ATOM 3854 C C . TYR A 1 488 ? -14.881 43.342 -16.938 1.00 9.51 473 TYR A C 1
ATOM 3855 O O . TYR A 1 488 ? -15.173 44.329 -17.606 1.00 11.37 473 TYR A O 1
ATOM 3864 N N . ALA A 1 489 ? -15.602 42.936 -15.896 1.00 9.93 474 ALA A N 1
ATOM 3865 C CA . ALA A 1 489 ? -16.841 43.632 -15.540 1.00 9.95 474 ALA A CA 1
ATOM 3866 C C . ALA A 1 489 ? -16.581 45.102 -15.240 1.00 10.30 474 ALA A C 1
ATOM 3867 O O . ALA A 1 489 ? -17.342 45.993 -15.645 1.00 10.86 474 ALA A O 1
ATOM 3869 N N . SER A 1 490 ? -15.482 45.363 -14.537 1.00 9.72 475 SER A N 1
ATOM 3870 C CA . SER A 1 490 ? -15.112 46.741 -14.212 1.00 9.53 475 SER A CA 1
ATOM 3871 C C . SER A 1 490 ? -14.625 47.504 -15.434 1.00 10.26 475 SER A C 1
ATOM 3872 O O . SER A 1 490 ? -14.866 48.705 -15.535 1.00 10.80 475 SER A O 1
ATOM 3875 N N . ALA A 1 491 ? -13.929 46.819 -16.350 1.00 9.41 476 ALA A N 1
ATOM 3876 C CA . ALA A 1 491 ? -13.515 47.469 -17.593 1.00 8.73 476 ALA A CA 1
ATOM 3877 C C . ALA A 1 491 ? -14.714 47.887 -18.446 1.00 8.68 476 ALA A C 1
ATOM 3878 O O . ALA A 1 491 ? -14.687 48.944 -19.077 1.00 8.97 476 ALA A O 1
ATOM 3880 N N . TYR A 1 492 ? -15.760 47.067 -18.472 1.00 9.55 477 TYR A N 1
ATOM 3881 C CA . TYR A 1 492 ? -16.977 47.439 -19.192 1.00 9.34 477 TYR A CA 1
ATOM 3882 C C . TYR A 1 492 ? -17.611 48.674 -18.554 1.00 10.05 477 TYR A C 1
ATOM 3883 O O . TYR A 1 492 ? -18.077 49.569 -19.256 1.00 10.10 477 TYR A O 1
ATOM 3892 N N . TYR A 1 493 ? -17.615 48.728 -17.220 1.00 10.20 478 TYR A N 1
ATOM 3893 C CA . TYR A 1 493 ? -18.088 49.929 -16.537 1.00 11.26 478 TYR A CA 1
ATOM 3894 C C . TYR A 1 493 ? -17.253 51.154 -16.929 1.00 12.05 478 TYR A C 1
ATOM 3895 O O . TYR A 1 493 ? -17.814 52.228 -17.220 1.00 11.06 478 TYR A O 1
ATOM 3904 N N . ASP A 1 494 ? -15.926 50.994 -16.921 1.00 9.69 479 ASP A N 1
ATOM 3905 C CA . ASP A 1 494 ? -14.982 52.040 -17.353 1.00 11.05 479 ASP A CA 1
ATOM 3906 C C . ASP A 1 494 ? -15.345 52.528 -18.756 1.00 10.64 479 ASP A C 1
ATOM 3907 O O . ASP A 1 494 ? -15.395 53.728 -19.029 1.00 9.92 479 ASP A O 1
ATOM 3912 N N . PHE A 1 495 ? -15.581 51.586 -19.661 1.00 10.08 480 PHE A N 1
ATOM 3913 C CA . PHE A 1 495 ? -15.848 51.946 -21.043 1.00 9.31 480 PHE A CA 1
ATOM 3914 C C . PHE A 1 495 ? -17.129 52.740 -21.184 1.00 9.47 480 PHE A C 1
ATOM 3915 O O . PHE A 1 495 ? -17.143 53.819 -21.775 1.00 9.85 480 PHE A O 1
ATOM 3923 N N . ILE A 1 496 ? -18.209 52.202 -20.636 1.00 8.85 481 ILE A N 1
ATOM 3924 C CA . ILE A 1 496 ? -19.518 52.818 -20.781 1.00 9.60 481 ILE A CA 1
ATOM 3925 C C . ILE A 1 496 ? -19.571 54.202 -20.123 1.00 9.51 481 ILE A C 1
ATOM 3926 O O . ILE A 1 496 ? -20.187 55.130 -20.651 1.00 12.52 481 ILE A O 1
ATOM 3931 N N . ASN A 1 497 ? -18.886 54.341 -18.994 1.00 9.28 482 ASN A N 1
ATOM 3932 C CA . ASN A 1 497 ? -18.977 55.570 -18.210 1.00 9.97 482 ASN A CA 1
ATOM 3933 C C . ASN A 1 497 ? -17.778 56.495 -18.339 1.00 10.66 482 ASN A C 1
ATOM 3934 O O . ASN A 1 497 ? -17.677 57.487 -17.619 1.00 11.23 482 ASN A O 1
ATOM 3939 N N . LEU A 1 498 ? -16.892 56.182 -19.284 1.00 10.35 483 LEU A N 1
ATOM 3940 C CA . LEU A 1 498 ? -15.735 57.009 -19.609 1.00 10.00 483 LEU A CA 1
ATOM 3941 C C . LEU A 1 498 ? -14.829 57.194 -18.397 1.00 11.49 483 LEU A C 1
ATOM 3942 O O . LEU A 1 498 ? -14.310 58.285 -18.141 1.00 13.20 483 LEU A O 1
ATOM 3947 N N . GLN A 1 499 ? -14.648 56.106 -17.651 1.00 11.43 484 GLN A N 1
ATOM 3948 C CA . GLN A 1 499 ? -13.823 56.113 -16.453 1.00 12.17 484 GLN A CA 1
ATOM 3949 C C . GLN A 1 499 ? -12.583 55.272 -16.652 1.00 12.61 484 GLN A C 1
ATOM 3950 O O . GLN A 1 499 ? -12.442 54.575 -17.666 1.00 11.77 484 GLN A O 1
ATOM 3956 N N . GLU A 1 500 ? -11.705 55.318 -15.654 1.00 14.56 485 GLU A N 1
ATOM 3957 C CA . GLU A 1 500 ? -10.552 54.432 -15.595 1.00 13.67 485 GLU A CA 1
ATOM 3958 C C . GLU A 1 500 ? -10.449 53.800 -14.227 1.00 15.09 485 GLU A C 1
ATOM 3959 O O . GLU A 1 500 ? -10.651 54.467 -13.211 1.00 17.32 485 GLU A O 1
ATOM 3965 N N . ASN A 1 501 ? -10.130 52.513 -14.238 1.00 16.84 486 ASN A N 1
ATOM 3966 C CA . ASN A 1 501 ? -9.819 51.729 -13.047 1.00 18.96 486 ASN A CA 1
ATOM 3967 C C . ASN A 1 501 ? -10.844 51.801 -11.924 1.00 16.29 486 ASN A C 1
ATOM 3968 O O . ASN A 1 501 ? -10.495 51.828 -10.737 1.00 18.12 486 ASN A O 1
ATOM 3973 N N . THR A 1 502 ? -12.117 51.790 -12.295 1.00 13.45 487 THR A N 1
ATOM 3974 C CA . THR A 1 502 ? -13.148 51.616 -11.284 1.00 13.05 487 THR A CA 1
ATOM 3975 C C . THR A 1 502 ? -12.999 50.231 -10.663 1.00 13.82 487 THR A C 1
ATOM 3976 O O . THR A 1 502 ? -12.477 49.296 -11.290 1.00 13.73 487 THR A O 1
ATOM 3980 N N . ILE A 1 503 ? -13.470 50.086 -9.431 1.00 13.79 488 ILE A N 1
ATOM 3981 C CA . ILE A 1 503 ? -13.242 48.834 -8.705 1.00 16.82 488 ILE A CA 1
ATOM 3982 C C . ILE A 1 503 ? -14.458 47.909 -8.520 1.00 25.20 488 ILE A C 1
ATOM 3983 O O . ILE A 1 503 ? -14.412 46.740 -8.910 1.00 28.79 488 ILE A O 1
ATOM 3988 N N . GLU A 1 504 ? -15.535 48.407 -7.931 1.00 25.43 489 GLU A N 1
ATOM 3989 C CA . GLU A 1 504 ? -16.677 47.527 -7.673 1.00 29.93 489 GLU A CA 1
ATOM 3990 C C . GLU A 1 504 ? -17.990 48.064 -8.221 1.00 30.69 489 GLU A C 1
ATOM 3991 O O . GLU A 1 504 ? -19.064 47.723 -7.726 1.00 29.42 489 GLU A O 1
ATOM 3997 N N . LYS A 1 505 ? -17.900 48.895 -9.256 1.00 19.07 490 LYS A N 1
ATOM 3998 C CA . LYS A 1 505 ? -19.085 49.325 -9.984 1.00 19.51 490 LYS A CA 1
ATOM 3999 C C . LYS A 1 505 ? -19.366 48.407 -11.168 1.00 23.80 490 LYS A C 1
ATOM 4000 O O . LYS A 1 505 ? -18.451 47.997 -11.872 1.00 21.83 490 LYS A O 1
ATOM 4006 N N . THR A 1 506 ? -20.636 48.069 -11.370 1.00 19.90 491 THR A N 1
ATOM 4007 C CA . THR A 1 506 ? -21.017 47.188 -12.471 1.00 18.85 491 THR A CA 1
ATOM 4008 C C . THR A 1 506 ? -22.192 47.753 -13.256 1.00 18.11 491 THR A C 1
ATOM 4009 O O . THR A 1 506 ? -22.997 48.533 -12.730 1.00 20.15 491 THR A O 1
ATOM 4013 N N . LEU A 1 507 ? -22.279 47.346 -14.519 1.00 15.75 492 LEU A N 1
ATOM 4014 C CA . LEU A 1 507 ? -23.328 47.801 -15.414 1.00 15.98 492 LEU A CA 1
ATOM 4015 C C . LEU A 1 507 ? -24.639 47.093 -15.138 1.00 16.08 492 LEU A C 1
ATOM 4016 O O . LEU A 1 507 ? -24.661 45.954 -14.670 1.00 15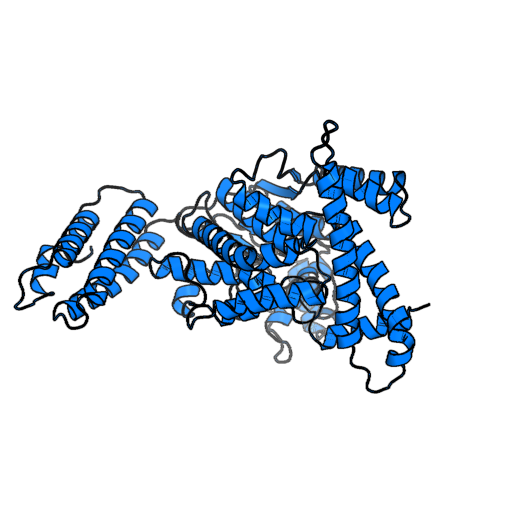.50 492 LEU A O 1
ATOM 4021 N N . LYS A 1 508 ? -25.740 47.764 -15.451 1.00 17.05 493 LYS A N 1
ATOM 4022 C CA . LYS A 1 508 ? -27.012 47.060 -15.464 1.00 16.32 493 LYS A CA 1
ATOM 4023 C C . LYS A 1 508 ? -27.058 46.105 -16.657 1.00 18.53 493 LYS A C 1
ATOM 4024 O O . LYS A 1 508 ? -26.311 46.268 -17.630 1.00 16.93 493 LYS A O 1
ATOM 4030 N N . ALA A 1 509 ? -27.953 45.126 -16.590 1.00 17.23 494 ALA A N 1
ATOM 4031 C CA . ALA A 1 509 ? -28.015 44.067 -17.595 1.00 17.45 494 ALA A CA 1
ATOM 4032 C C . ALA A 1 509 ? -28.138 44.609 -19.016 1.00 17.59 494 ALA A C 1
ATOM 4033 O O . ALA A 1 509 ? -27.445 44.139 -19.923 1.00 20.62 494 ALA A O 1
ATOM 4035 N N . SER A 1 510 ? -28.988 45.613 -19.208 1.00 17.92 495 SER A N 1
ATOM 4036 C CA . SER A 1 510 ? -29.252 46.124 -20.554 1.00 20.42 495 SER A CA 1
ATOM 4037 C C . SER A 1 510 ? -28.053 46.849 -21.175 1.00 22.07 495 SER A C 1
ATOM 4038 O O . SER A 1 510 ? -27.999 47.046 -22.391 1.00 21.72 495 SER A O 1
ATOM 4041 N N . ASP A 1 511 ? -27.087 47.241 -20.351 1.00 17.73 496 ASP A N 1
ATOM 4042 C CA . ASP A 1 511 ? -25.895 47.899 -20.879 1.00 18.51 496 ASP A CA 1
ATOM 4043 C C . ASP A 1 511 ? -24.822 46.857 -21.170 1.00 21.01 496 ASP A C 1
ATOM 4044 O O . ASP A 1 511 ? -23.977 47.048 -22.044 1.00 25.83 496 ASP A O 1
ATOM 4049 N N . LEU A 1 512 ? -24.868 45.753 -20.435 1.00 17.45 497 LEU A N 1
ATOM 4050 C CA . LEU A 1 512 ? -23.890 44.671 -20.601 1.00 19.64 497 LEU A CA 1
ATOM 4051 C C . LEU A 1 512 ? -24.184 43.749 -21.799 1.00 17.03 497 LEU A C 1
ATOM 4052 O O . LEU A 1 512 ? -23.260 43.221 -22.433 1.00 20.04 497 LEU A O 1
ATOM 4057 N N . ILE A 1 513 ? -25.464 43.555 -22.119 1.00 19.01 498 ILE A N 1
ATOM 4058 C CA . ILE A 1 513 ? -25.887 42.537 -23.089 1.00 19.10 498 ILE A CA 1
ATOM 4059 C C . ILE A 1 513 ? -25.313 42.703 -24.503 1.00 20.33 498 ILE A C 1
ATOM 4060 O O . ILE A 1 513 ? -25.124 41.720 -25.231 1.00 19.45 498 ILE A O 1
ATOM 4065 N N . GLU A 1 514 ? -25.022 43.939 -24.892 1.00 18.74 499 GLU A N 1
ATOM 4066 C CA . GLU A 1 514 ? -24.523 44.205 -26.234 1.00 18.79 499 GLU A CA 1
ATOM 4067 C C . GLU A 1 514 ? -23.114 43.679 -26.440 1.00 17.13 499 GLU A C 1
ATOM 4068 O O . GLU A 1 514 ? -22.660 43.553 -27.575 1.00 19.88 499 GLU A O 1
ATOM 4074 N N . PHE A 1 515 ? -22.429 43.377 -25.341 1.00 15.83 500 PHE A N 1
ATOM 4075 C CA . PHE A 1 515 ? -21.062 42.869 -25.413 1.00 13.80 500 PHE A CA 1
ATOM 4076 C C . PHE A 1 515 ? -20.994 41.346 -25.315 1.00 14.65 500 PHE A C 1
ATOM 4077 O O . PHE A 1 515 ? -19.918 40.787 -25.193 1.00 13.03 500 PHE A O 1
ATOM 4085 N N . LYS A 1 516 ? -22.132 40.666 -25.358 1.00 13.05 501 LYS A N 1
ATOM 4086 C CA . LYS A 1 516 ? -22.139 39.212 -25.232 1.00 12.91 501 LYS A CA 1
ATOM 4087 C C . LYS A 1 516 ? -21.610 38.502 -26.481 1.00 12.97 501 LYS A C 1
ATOM 4088 O O . LYS A 1 516 ? -21.946 38.865 -27.611 1.00 16.25 501 LYS A O 1
ATOM 4094 N N . PHE A 1 517 ? -20.770 37.492 -26.270 1.00 12.27 502 PHE A N 1
ATOM 4095 C CA . PHE A 1 517 ? -20.327 36.596 -27.338 1.00 12.33 502 PHE A CA 1
ATOM 4096 C C . PHE A 1 517 ? -21.591 35.986 -27.955 1.00 16.29 502 PHE A C 1
ATOM 4097 O O . PHE A 1 517 ? -22.412 35.428 -27.231 1.00 15.54 502 PHE A O 1
ATOM 4105 N N . PRO A 1 518 ? -21.763 36.087 -29.286 1.00 15.18 503 PRO A N 1
ATOM 4106 C CA . PRO A 1 518 ? -23.059 35.627 -29.819 1.00 15.24 503 PRO A CA 1
ATOM 4107 C C . PRO A 1 518 ? -23.360 34.166 -29.479 1.00 16.59 503 PRO A C 1
ATOM 4108 O O . PRO A 1 518 ? -22.508 33.304 -29.669 1.00 17.41 503 PRO A O 1
ATOM 4112 N N . GLU A 1 519 ? -24.561 33.902 -28.961 1.00 16.07 504 GLU A N 1
ATOM 4113 C CA . GLU A 1 519 ? -24.886 32.570 -28.454 1.00 19.09 504 GLU A CA 1
ATOM 4114 C C . GLU A 1 519 ? -24.792 31.476 -29.513 1.00 20.85 504 GLU A C 1
ATOM 4115 O O . GLU A 1 519 ? -24.378 30.352 -29.213 1.00 21.67 504 GLU A O 1
ATOM 4121 N N . ASN A 1 520 ? -25.170 31.793 -30.749 1.00 16.31 505 ASN A N 1
ATOM 4122 C CA . ASN A 1 520 ? -25.143 30.786 -31.800 1.00 18.29 505 ASN A CA 1
ATOM 4123 C C . ASN A 1 520 ? -23.738 30.391 -32.215 1.00 19.55 505 ASN A C 1
ATOM 4124 O O . ASN A 1 520 ? -23.564 29.443 -32.977 1.00 16.59 505 ASN A O 1
ATOM 4129 N N . ASN A 1 521 ? -22.739 31.112 -31.708 1.00 15.83 506 ASN A N 1
ATOM 4130 C CA . ASN A 1 521 ? -21.345 30.855 -32.080 1.00 15.83 506 ASN A CA 1
ATOM 4131 C C . ASN A 1 521 ? -20.549 30.079 -31.037 1.00 12.87 506 ASN A C 1
ATOM 4132 O O . ASN A 1 521 ? -19.335 29.948 -31.169 1.00 13.59 506 ASN A O 1
ATOM 4137 N N . LEU A 1 522 ? -21.205 29.579 -29.997 1.00 12.19 507 LEU A N 1
ATOM 4138 C CA . LEU A 1 522 ? -20.461 28.948 -28.908 1.00 13.07 507 LEU A CA 1
ATOM 4139 C C . LEU A 1 522 ? -21.294 27.933 -28.151 1.00 14.77 507 LEU A C 1
ATOM 4140 O O . LEU A 1 522 ? -22.430 28.218 -27.774 1.00 16.79 507 LEU A O 1
ATOM 4145 N N . SER A 1 523 ? -20.726 26.747 -27.944 1.00 12.98 508 SER A N 1
ATOM 4146 C CA . SER A 1 523 ? -21.258 25.761 -27.011 1.00 13.69 508 SER A CA 1
ATOM 4147 C C . SER A 1 523 ? -20.419 25.752 -25.737 1.00 14.21 508 SER A C 1
ATOM 4148 O O . SER A 1 523 ? -19.303 25.228 -25.726 1.00 14.39 508 SER A O 1
ATOM 4151 N N . GLN A 1 524 ? -20.951 26.353 -24.673 1.00 15.04 509 GLN A N 1
ATOM 4152 C CA . GLN A 1 524 ? -20.224 26.443 -23.403 1.00 15.66 509 GLN A CA 1
ATOM 4153 C C . GLN A 1 524 ? -20.395 25.217 -22.525 1.00 18.72 509 GLN A C 1
ATOM 4154 O O . GLN A 1 524 ? -19.526 24.895 -21.722 1.00 21.30 509 GLN A O 1
ATOM 4160 N N . LEU A 1 525 ? -21.530 24.541 -22.647 1.00 16.39 510 LEU A N 1
ATOM 4161 C CA . LEU A 1 525 ? -21.881 23.512 -21.671 1.00 17.46 510 LEU A CA 1
ATOM 4162 C C . LEU A 1 525 ? -21.420 22.138 -22.117 1.00 17.73 510 LEU A C 1
ATOM 4163 O O . LEU A 1 525 ? -22.222 21.265 -22.461 1.00 25.62 510 LEU A O 1
ATOM 4168 N N . THR A 1 526 ? -20.110 21.939 -22.083 1.00 13.70 511 THR A N 1
ATOM 4169 C CA . THR A 1 526 ? -19.503 20.705 -22.564 1.00 13.09 511 THR A CA 1
ATOM 4170 C C . THR A 1 526 ? -19.077 19.838 -21.399 1.00 14.53 511 THR A C 1
ATOM 4171 O O . THR A 1 526 ? -18.972 20.315 -20.269 1.00 17.12 511 THR A O 1
ATOM 417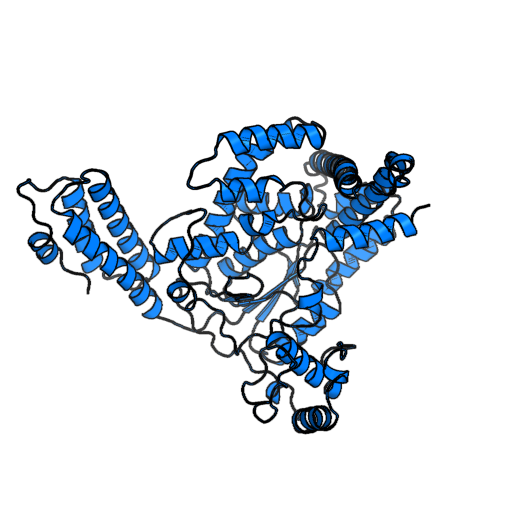5 N N . GLU A 1 527 ? -18.810 18.570 -21.684 1.00 15.39 512 GLU A N 1
ATOM 4176 C CA . GLU A 1 527 ? -18.397 17.634 -20.641 1.00 17.74 512 GLU A CA 1
ATOM 4177 C C . GLU A 1 527 ? -17.148 18.115 -19.905 1.00 20.17 512 GLU A C 1
ATOM 4178 O O . GLU A 1 527 ? -17.086 18.086 -18.677 1.00 20.96 512 GLU A O 1
ATOM 4184 N N . GLN A 1 528 ? -16.153 18.574 -20.652 1.00 17.24 513 GLN A N 1
ATOM 4185 C CA . GLN A 1 528 ? -14.914 19.012 -20.023 1.00 20.58 513 GLN A CA 1
ATOM 4186 C C . GLN A 1 528 ? -15.084 20.344 -19.301 1.00 20.88 513 GLN A C 1
ATOM 4187 O O . GLN A 1 528 ? -14.442 20.579 -18.279 1.00 28.65 513 GLN A O 1
ATOM 4193 N N . GLU A 1 529 ? -15.978 21.191 -19.810 1.00 23.21 514 GLU A N 1
ATOM 4194 C CA . GLU A 1 529 ? -16.279 22.466 -19.157 1.00 24.21 514 GLU A CA 1
ATOM 4195 C C . GLU A 1 529 ? -16.852 22.259 -17.761 1.00 28.03 514 GLU A C 1
ATOM 4196 O O . GLU A 1 529 ? -16.457 22.930 -16.805 1.00 28.72 514 GLU A O 1
ATOM 4202 N N . ILE A 1 530 ? -17.783 21.320 -17.653 1.00 24.83 515 ILE A N 1
ATOM 4203 C CA . ILE A 1 530 ? -18.452 21.043 -16.390 1.00 28.67 515 ILE A CA 1
ATOM 4204 C C . ILE A 1 530 ? -17.475 20.457 -15.362 1.00 35.07 515 ILE A C 1
ATOM 4205 O O . ILE A 1 530 ? -17.570 20.751 -14.168 1.00 36.98 515 ILE A O 1
ATOM 4210 N N . ASN A 1 531 ? -16.514 19.666 -15.834 1.00 33.74 516 ASN A N 1
ATOM 4211 C CA . ASN A 1 531 ? -15.462 19.135 -14.963 1.00 39.57 516 ASN A CA 1
ATOM 4212 C C . ASN A 1 531 ? -14.481 20.201 -14.476 1.00 40.51 516 ASN A C 1
ATOM 4213 O O . ASN A 1 531 ? -14.043 20.177 -13.323 1.00 44.45 516 ASN A O 1
ATOM 4218 N N . SER A 1 532 ? -14.141 21.128 -15.367 1.00 38.02 517 SER A N 1
ATOM 4219 C CA . SER A 1 532 ? -13.049 22.081 -15.147 1.00 40.46 517 SER A CA 1
ATOM 4220 C C . SER A 1 532 ? -13.454 23.317 -14.338 1.00 45.05 517 SER A C 1
ATOM 4221 O O . SER A 1 532 ? -12.604 24.108 -13.925 1.00 49.08 517 SER A O 1
ATOM 4224 N N . LEU A 1 533 ? -14.756 23.468 -14.117 0.70 41.53 518 LEU A N 1
ATOM 4225 C CA . LEU A 1 533 ? -15.324 24.619 -13.419 0.70 42.95 518 LEU A CA 1
ATOM 4226 C C . LEU A 1 533 ? -15.092 24.515 -11.905 0.70 43.78 518 LEU A C 1
ATOM 4227 O O . LEU A 1 533 ? -15.066 23.413 -11.353 0.70 42.51 518 LEU A O 1
ATOM 4232 N N . TRP A 1 534 ? -14.931 25.663 -11.244 0.72 44.33 519 TRP A N 1
ATOM 4233 C CA . TRP A 1 534 ? -14.635 25.726 -9.805 0.72 42.11 519 TRP A CA 1
ATOM 4234 C C . TRP A 1 534 ? -15.693 25.022 -8.956 0.72 42.14 519 TRP A C 1
ATOM 4235 O O . TRP A 1 534 ? -16.892 25.205 -9.163 0.72 41.02 519 TRP A O 1
ATOM 4246 N N . SER A 1 535 ? -15.239 24.221 -7.997 0.95 43.78 520 SER A N 1
ATOM 4247 C CA . SER A 1 535 ? -16.137 23.398 -7.195 0.36 41.89 520 SER A CA 1
ATOM 4248 C C . SER A 1 535 ? -15.691 23.314 -5.738 0.69 39.42 520 SER A C 1
ATOM 4249 O O . SER A 1 535 ? -16.356 22.686 -4.917 0.66 37.23 520 SER A O 1
ATOM 4252 N N . PHE A 1 536 ? -14.571 23.961 -5.427 1.00 41.36 521 PHE A N 1
ATOM 4253 C CA . PHE A 1 536 ? -13.944 23.878 -4.105 1.00 36.36 521 PHE A CA 1
ATOM 4254 C C . PHE A 1 536 ? -14.719 24.634 -3.026 1.00 34.40 521 PHE A C 1
ATOM 4255 O O . PHE A 1 536 ? -14.151 25.452 -2.298 1.00 33.45 521 PHE A O 1
ATOM 4263 N N . ASP A 1 537 ? -16.016 24.366 -2.921 1.00 36.01 522 ASP A N 1
ATOM 4264 C CA . ASP A 1 537 ? -16.795 24.882 -1.805 1.00 38.96 522 ASP A CA 1
ATOM 4265 C C . ASP A 1 537 ? -16.569 23.971 -0.604 1.00 42.24 522 ASP A C 1
ATOM 4266 O O . ASP A 1 537 ? -15.737 23.065 -0.662 1.00 41.96 522 ASP A O 1
ATOM 4271 N N . GLN A 1 538 ? -17.317 24.189 0.472 1.00 44.08 523 GLN A N 1
ATOM 4272 C CA . GLN A 1 538 ? -17.126 23.401 1.684 1.00 43.08 523 GLN A CA 1
ATOM 4273 C C . GLN A 1 538 ? -17.521 21.929 1.517 1.00 44.01 523 GLN A C 1
ATOM 4274 O O . GLN A 1 538 ? -16.970 21.053 2.186 1.00 46.49 523 GLN A O 1
ATOM 4280 N N . ALA A 1 539 ? -18.464 21.659 0.619 1.00 43.00 524 ALA A N 1
ATOM 4281 C CA . ALA A 1 539 ? -18.898 20.287 0.353 1.00 45.86 524 ALA A CA 1
ATOM 4282 C C . ALA A 1 539 ? -17.825 19.467 -0.370 1.00 41.71 524 ALA A C 1
ATOM 4283 O O . ALA A 1 539 ? -17.619 18.289 -0.066 1.00 40.92 524 ALA A O 1
ATOM 4285 N N . SER A 1 540 ? -17.151 20.085 -1.335 1.00 38.67 525 SER A N 1
ATOM 4286 C CA . SER A 1 540 ? -16.046 19.426 -2.026 1.00 37.96 525 SER A CA 1
ATOM 4287 C C . SER A 1 540 ? -14.855 19.242 -1.092 1.00 38.16 525 SER A C 1
ATOM 4288 O O . SER A 1 540 ? -14.087 18.287 -1.225 1.00 33.23 525 SER A O 1
ATOM 4291 N N . ALA A 1 541 ? -14.703 20.169 -0.154 1.00 32.46 526 ALA A N 1
ATOM 4292 C CA . ALA A 1 541 ? -13.636 20.086 0.832 1.00 30.69 526 ALA A CA 1
ATOM 4293 C C . ALA A 1 541 ? -13.804 18.833 1.685 1.00 35.85 526 ALA A C 1
ATOM 4294 O O . ALA A 1 541 ? -12.834 18.135 1.983 1.00 28.66 526 ALA A O 1
ATOM 4296 N N . LYS A 1 542 ? -15.045 18.555 2.073 1.00 36.28 527 LYS A N 1
ATOM 4297 C CA . LYS A 1 542 ? -15.353 17.405 2.916 1.00 34.74 527 LYS A CA 1
ATOM 4298 C C . LYS A 1 542 ? -15.114 16.089 2.178 1.00 33.64 527 LYS A C 1
ATOM 4299 O O . LYS A 1 542 ? -14.573 15.137 2.747 1.00 34.32 527 LYS A O 1
ATOM 4305 N N . TYR A 1 543 ? -15.523 16.040 0.912 1.00 32.19 528 TYR A N 1
ATOM 4306 C CA . TYR A 1 543 ? -15.327 14.853 0.079 1.00 34.58 528 TYR A CA 1
ATOM 4307 C C . TYR A 1 543 ? -13.843 14.566 -0.137 1.00 33.44 528 TYR A C 1
ATOM 4308 O O . TYR A 1 543 ? -13.407 13.417 -0.041 1.00 33.40 528 TYR A O 1
ATOM 4317 N N . GLN A 1 544 ? -13.070 15.608 -0.433 1.00 33.15 529 GLN A N 1
ATOM 4318 C CA . GLN A 1 544 ? -11.634 15.445 -0.634 1.00 27.41 529 GLN A CA 1
ATOM 4319 C C . GLN A 1 544 ? -10.960 14.978 0.645 1.00 25.69 529 GLN A C 1
ATOM 4320 O O . GLN A 1 544 ? -10.072 14.128 0.606 1.00 27.05 529 GLN A O 1
ATOM 4326 N N . PHE A 1 545 ? -11.377 15.552 1.770 1.00 23.85 530 PHE A N 1
ATOM 4327 C CA . PHE A 1 545 ? -10.777 15.223 3.055 1.00 26.00 530 PHE A CA 1
ATOM 4328 C C . PHE A 1 545 ? -11.040 13.768 3.416 1.00 27.66 530 PHE A C 1
ATOM 4329 O O . PHE A 1 545 ? -10.175 13.103 3.966 1.00 26.44 530 PHE A O 1
ATOM 4337 N N . GLU A 1 546 ? -12.237 13.281 3.101 1.00 30.86 531 GLU A N 1
ATOM 4338 C CA . GLU A 1 546 ? -12.569 11.880 3.352 1.00 29.60 531 GLU A CA 1
ATOM 4339 C C . GLU A 1 546 ? -11.644 10.957 2.571 1.00 30.04 531 GLU A C 1
ATOM 4340 O O . GLU A 1 546 ? -11.139 9.968 3.106 1.00 34.35 531 GLU A O 1
ATOM 4346 N N . LYS A 1 547 ? -11.405 11.284 1.307 1.00 28.52 532 LYS A N 1
ATOM 4347 C CA . LYS A 1 547 ? -10.522 10.467 0.485 1.00 30.55 532 LYS A CA 1
ATOM 4348 C C . LYS A 1 547 ? -9.074 10.525 0.981 1.00 31.52 532 LYS A C 1
ATOM 4349 O O . LYS A 1 547 ? -8.360 9.523 0.938 1.00 30.05 532 LYS A O 1
ATOM 4355 N N . TYR A 1 548 ? -8.641 11.694 1.456 1.00 26.55 533 TYR A N 1
ATOM 4356 C CA . TYR A 1 548 ? -7.303 11.815 2.033 1.00 25.53 533 TYR A CA 1
ATOM 4357 C C . TYR A 1 548 ? -7.140 10.902 3.251 1.00 28.23 533 TYR A C 1
ATOM 4358 O O . TYR A 1 548 ? -6.154 10.171 3.367 1.00 28.43 533 TYR A O 1
ATOM 4367 N N . VAL A 1 549 ? -8.107 10.965 4.163 1.00 26.64 534 VAL A N 1
ATOM 4368 C CA . VAL A 1 549 ? -8.078 10.156 5.381 1.00 28.75 534 VAL A CA 1
ATOM 4369 C C . VAL A 1 549 ? -8.155 8.672 5.031 1.00 30.08 534 VAL A C 1
ATOM 4370 O O . VAL A 1 549 ? -7.487 7.838 5.648 1.00 30.94 534 VAL A O 1
ATOM 4374 N N . ARG A 1 550 ? -8.961 8.354 4.024 1.00 29.36 535 ARG A N 1
ATOM 4375 C CA . ARG A 1 550 ? -9.110 6.975 3.566 1.00 35.53 535 ARG A CA 1
ATOM 4376 C C . ARG A 1 550 ? -7.800 6.415 3.021 1.00 37.96 535 ARG A C 1
ATOM 4377 O O . ARG A 1 550 ? -7.483 5.238 3.220 1.00 40.48 535 ARG A O 1
ATOM 4385 N N . ASP A 1 551 ? -7.032 7.261 2.343 1.00 35.87 536 ASP A N 1
ATOM 4386 C CA . ASP A 1 551 ? -5.814 6.811 1.684 1.00 34.85 536 ASP A CA 1
ATOM 4387 C C . ASP A 1 551 ? -4.574 6.984 2.558 1.00 35.65 536 ASP A C 1
ATOM 4388 O O . ASP A 1 551 ? -3.461 6.666 2.138 1.00 41.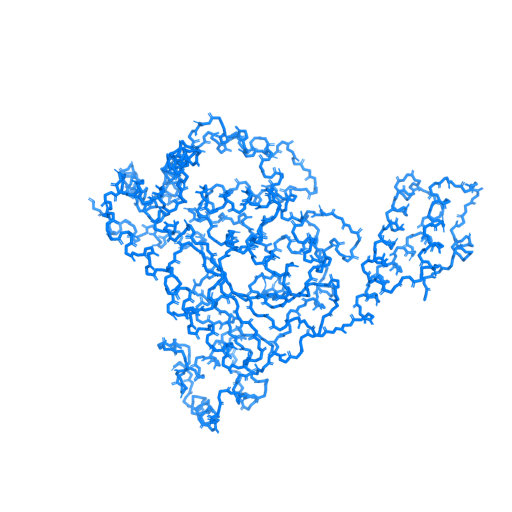95 536 ASP A O 1
ATOM 4393 N N . TYR A 1 552 ? -4.774 7.470 3.779 1.00 31.45 537 TYR A N 1
ATOM 4394 C CA . TYR A 1 552 ? -3.659 7.757 4.680 1.00 34.95 537 TYR A CA 1
ATOM 4395 C C . TYR A 1 552 ? -2.957 6.502 5.197 1.00 39.76 537 TYR A C 1
ATOM 4396 O O . TYR A 1 552 ? -3.601 5.563 5.662 1.00 38.50 537 TYR A O 1
ATOM 4405 N N . THR A 1 553 ? -1.631 6.503 5.108 1.00 39.18 538 THR A N 1
ATOM 4406 C CA . THR A 1 553 ? -0.815 5.454 5.704 1.00 45.88 538 THR A CA 1
ATOM 4407 C C . THR A 1 553 ? 0.040 6.052 6.815 1.00 44.22 538 THR A C 1
ATOM 4408 O O . THR A 1 553 ? 0.646 5.330 7.606 1.00 55.19 538 THR A O 1
#

Secondary structure (DSSP, 8-state):
-PPPHHHHHHHS--SSPPPHHHHHHHHHHHHHHT-----HHHHHHHHHHHHHHHHHHHHHSTT-TTHHHHHHHHHHHHHHHHHHHHH--EEPPSEEEEE--SSPPPHHHHHHHHHHHHH-TTSEEEEEE-TT-TTHHHHHHHHHHHHHHHHHHHHHHHHTSTT--HHHHHHHHHHHHHHHHHHHHHHHHHHTTSTT---HHHHHHHHHHHHS---HHHHHHHHHHHHHHHHTTTEEETTTTT----HHHHHHHHIIIIII--HHHHHHHHHHHHHHHH-EEEE-TT-BPPBPTTTTTTSPPPTTS-HHHHHHHHHHHHHHHH-SSTT---TTGGGS-HHHHHHHHHHHHT--SGGGTBPP----EE-TT--EEEEETTEEEEEEEEE-TT-HHHHHHHHHHHHHHHHHHHHHHHHHTTT--HHHHHHHHHHHHHTT--TTTHHHHHHHTTGGGTTTSTT--THHHHTSHHHHHHHHHHHHHT-SS--S----HHHHGGGBPPGGG-B---HHHHHHS---SHHHHHHHHHHHHHH--

InterPro domains:
  IPR018337 Cell wall/choline-binding repeat [PF01473] (1852-1865)
  IPR018337 Cell wall/choline-binding repeat [PF01473] (1876-1891)
  IPR018337 Cell wall/choline-binding repeat [PF01473] (2059-2073)
  IPR018337 Cell wall/choline-binding repeat [PF01473] (2120-2135)
  IPR018337 Cell wall/choline-binding repeat [PF01473] (2460-2475)
  IPR018337 Cell wall/choline-binding repeat [PF01473] (2481-2496)
  IPR018337 Cell wall/choline-binding repeat [PF01473] (2573-2588)
  IPR018337 Cell wall/choline-binding repeat [PF01473] (2664-2676)
  IPR018337 Cell wall/choline-binding repeat [PF19127] (1928-1960)
  IPR018337 Cell wall/choline-binding repeat [PF19127] (1965-2001)
  IPR018337 Cell wall/choline-binding repeat [PF19127] (2077-2115)
  IPR018337 Cell wall/choline-binding repeat [PF19127] (2196-2228)
  IPR018337 Cell wall/choline-binding repeat [PF19127] (2310-2344)
  IPR018337 Cell wall/choline-binding repeat [PF19127] (2346-2383)
  IPR018337 Cell wall/choline-binding repeat [PS51170] (1851-1870)
  IPR018337 Cell wall/choline-binding repeat [PS51170] (1872-1891)
  IPR018337 Cell wall/choline-binding repeat [PS51170] (1943-1962)
  IPR018337 Cell wall/choline-binding repeat [PS51170] (1985-2004)
  IPR018337 Cell wall/choline-binding repeat [PS51170] (2098-2117)
  IPR018337 Cell wall/choline-binding repeat [PS51170] (2119-2138)

B-factor: mean 21.47, std 10.0, range [7.6, 61.62]

Nearest PDB structures (foldseek):
  4dmv-assembly1_A  TM=1.002E+00  e=3.796E-85  Clostridioides difficile
  7uby-assembly2_A  TM=9.706E-01  e=1.030E-77  Clostridioides difficile
  8jhz-assembly1_A  TM=9.859E-01  e=1.675E-68  Paraclostridium sordellii
  6oq8-assembly1_A  TM=9.733E-01  e=8.706E-55  Clostridioides difficile
  8jb5-assembly1_A  TM=9.707E-01  e=1.206E-54  Paraclostridium sordellii ATCC 9714

Radius of gyration: 26.7 Å; Cα contacts (8 Å, |Δi|>4): 747; chains: 1; bounding box: 66×80×61 Å

Foldseek 3Di:
DQDALVVLPVQLDAPDDQDPLNVQLSVLRNCLVPDPDPDLVVSLVSLLSNLVSLVVVCVVCVPRSSNVSSVVSLVVSLVVLVCSFVVDKWFWAQEEEEEDEAAADDPQLLLQVVQQCQQAVVHQYAYEYALQHRCLVVLLVLQLVVLLQVLCVVCVVVVPPPPRDCQSSLVSSLLSSLVSLVVLVVQCVVPCPDPVNHGPLSSSLVCCVVPVVDDSVVSVVRSVVRVVNQVVRNYDYCVVVVLDDDVLLVVQLCCCVRRQSPVVLNVLSVQLSCCQAAFFKYAYSQWHWFWPPCLCVVADDDPVDDPLVVLQQLVLLLCVQPVSDPPFDCPSVVPDDPVNSVVSNVSNVVDDDVCNTGPHPPGDMGRQQAKFAADDPLAGWHNMMGHHHNHNLSVLLVQLLSVLVVLLCVLQVVLVVVVDGPVSSLVSSLVSLVVPDDPQCNVLSVLCSLVSCVVRAAPNDNSCQRSTRQSSQVSLVCSSSVHHNRHPDGDDSVSRVVRHDDNSGISQSGPVNVVVDDDRHSVVSVVVVVVSVVPHD

GO terms:
  GO:0005576 extracellular region (C, EXP)
  GO:0008233 peptidase activity (F, IDA)
  GO:0005576 extracellular region (C, IDA)
  GO:0000822 inositol hexakisphosphate binding (F, IDA)
  GO:0016540 protein autoprocessing (P, IDA)
  GO:0090729 toxin activity (F, IDA)
  GO:0034260 negative regulation of GTPase activity (P, IDA)
  GO:0030145 manganese ion binding (F, IDA)
  GO:0044083 symbiont-mediated perturbation of host Rho small GTPase signal transduction (P, IDA)
  GO:0035251 UDP-glucosyltransferase activity (F, IDA)
  GO:0030836 positive regulation of actin filament depolymerization (P, IDA)

CATH classification: 1.20.58.1190

Sequence (537 aa):
SLISKEELIKLAYSIRPRENEYKTILTNLDEYNKLTTNNNENKYLQLKKLNESIDVFMNKYKTSSRNRALSNLKKDILKEVILIKNSNTSPVEKNLHFVWIGGEVSDIALEYIKQWADINAEYNIKLWYDSEAFLVNTLKKAIVESSTTEALQLLEEEIQNPQFDNMKFYKKRMEFIYDRQKRFINYYKSQINKPTVPTIDDIIKSHLVSEYNRDETVLESYRTNSLRKINSSNHGIDIRANNSLFTEQELLNIYSQELLNRGNLAAASDIVRLLALKNFGGVYLDVDMLPGIHSDLFKTISRPSSIGLDRWEMIKLEAIMKYKKYINNYTSENFDKLDQQLKDNFKLIIESKSEKSEIFSKLENLNVSDLEIKIAFALGSVINQALISKQGSYLTNLVIEQVKNRYQFLNQHLNPAIESDNNFTDTTKIFHDSLFNSATAENSMFLTKIAPYLQVGFMPEARSTISLSGPGAYASAYYDFINLQENTIEKTLKASDLIEFKFPENNLSQLTEQEINSLWSFDQASAKYQFEKYVRDYT